Protein AF-0000000084540994 (afdb_homodimer)

Foldseek 3Di:
DWAWWDDPLDTDIDDPDDQDDADVQKFKWFWFKFWDDVLNVCVSVVVDDDTAGAGQQTWTATCGDDPVRHRFIKHFAFWAAPCDDPCNVVVNRVVHPPIAGARHGPAHHRLARIGMGRPVGIDTFDPLFDRVRSSCLWLLQLLCQVVVVDVDALAFEEEEEELAQSSQSNQLVVVVNNHNYEYEYDDPVSVVVVVVVVGHYYYLVPQDFQAGQEYEQDPQDQVSVVSRVRSHHQQHEYEYEDHHDDDYDDPVVVCVVSVYHYHYTYTGDRVVSSVCSSVVSHDCVVQEDEEEESVCVVVQSVQCPDPPRGMYMYGYPPD/DWAWWDDPLDTDIDDPDDQDDADVQKFKWFFFKFWDDVLNVCCSVVVDPDTAGAGQQTWTATCGDDPVRHRFIKHFAFWAAPCPDPCNVVVNRNVHPPIAGARHGPAHHRLARMGMGRPVGIDTFDPLFDRVRSSCLWLLQLLCQVVVVDVDALAFEEEEEELAQSSQSNQLVVVVNNHNYEYEYDDPVSVVVVVVVVGHYYYLVVQDFQAGQEYEQDPQDQVSVVSRVRSHHQQHEYEYEDHHDDDYDDPVVVCVVSVYHYHYTYTGDRVVSSVCSSVVSHDCVVQEDEEEESVCVVVQSVQCPDPPRGMYMYGDPPD

Nearest PDB structures (foldseek):
  8wwd-assembly2_C-2  TM=8.947E-01  e=2.086E-27  Dinoroseobacter shibae DFL 12 = DSM 16493
  1e3j-assembly1_A  TM=9.096E-01  e=3.159E-26  Bemisia argentifolii
  1pl6-assembly1_A  TM=8.951E-01  e=2.164E-24  Homo sapiens
  6ie0-assembly2_D  TM=8.642E-01  e=8.748E-25  Bacillus subtilis subsp. subtilis str. 168
  3qe3-assembly1_A  TM=9.045E-01  e=3.277E-23  Ovis aries

Sequence (638 aa):
MKAVWLEHQQLELRTDIPTPTPSPGEALVRVLRAGICNTDLELLRGYYPYQGIPGHEFVGVVEQGPPNLLGRRVVGEINAACGKCRFCLTQQPTHCENRTVLGIVNRNGAFADYLTLPVQNLHLVPHSVSTDAATFTEPIAAALEIQQQLSIHPEWRVLVVGDGKLGQLIAQTLALTGCDLLAVGRHRDKLQLLENRGIKTGFADAVVDRSFDLAVECTGNPEGFTIARRSLRSRGILVLKSTYTGNLTIDVSSLVVDEITLLGSRCGPFVPALQLLAEFRVDVEPLIQAKYSLDDAIAAFNHAQKRGTLKVLVDVAGSMKAVWLEHQQLELRTDIPTPTPSPGEALVRVLRAGICNTDLELLRGYYPYQGIPGHEFVGVVEQGPPNLLGRRVVGEINAACGKCRFCLTQQPTHCENRTVLGIVNRNGAFADYLTLPVQNLHLVPHSVSTDAATFTEPIAAALEIQQQLSIHPEWRVLVVGDGKLGQLIAQTLALTGCDLLAVGRHRDKLQLLENRGIKTGFADAVVDRSFDLAVECTGNPEGFTIARRSLRSRGILVLKSTYTGNLTIDVSSLVVDEITLLGSRCGPFVPALQLLAEFRVDVEPLIQAKYSLDDAIAAFNHAQKRGTLKVLVDVAGS

Structure (mmCIF, N/CA/C/O backbone):
data_AF-0000000084540994-model_v1
#
loop_
_entity.id
_entity.type
_entity.pdbx_description
1 polymer 'Alcohol dehydrogenase, GroES-like'
#
loop_
_atom_site.group_PDB
_atom_site.id
_atom_site.type_symbol
_atom_site.label_atom_id
_atom_site.label_alt_id
_atom_site.label_comp_id
_atom_site.label_asym_id
_atom_site.label_entity_id
_atom_site.label_seq_id
_atom_site.pdbx_PDB_ins_code
_atom_site.Cartn_x
_atom_site.Cartn_y
_atom_site.Cartn_z
_atom_site.occupancy
_atom_site.B_iso_or_equiv
_atom_site.auth_seq_id
_atom_site.auth_comp_id
_atom_site.auth_asym_id
_atom_site.auth_atom_id
_atom_site.pdbx_PDB_model_num
ATOM 1 N N . MET A 1 1 ? -13.898 40.094 15.969 1 96 1 MET A N 1
ATOM 2 C CA . MET A 1 1 ? -12.469 39.875 15.789 1 96 1 MET A CA 1
ATOM 3 C C . MET A 1 1 ? -12.094 39.938 14.312 1 96 1 MET A C 1
ATOM 5 O O . MET A 1 1 ? -12.969 39.906 13.445 1 96 1 MET A O 1
ATOM 9 N N . LYS A 1 2 ? -10.773 40.125 14.062 1 97.31 2 LYS A N 1
ATOM 10 C CA . LYS A 1 2 ? -10.234 40.094 12.711 1 97.31 2 LYS A CA 1
ATOM 11 C C . LYS A 1 2 ? -9.961 38.656 12.289 1 97.31 2 LYS A C 1
ATOM 13 O O . LYS A 1 2 ? -9.469 37.844 13.086 1 97.31 2 LYS A O 1
ATOM 18 N N . ALA A 1 3 ? -10.32 38.344 11.07 1 98.31 3 ALA A N 1
ATOM 19 C CA . ALA A 1 3 ? -10.055 37 10.547 1 98.31 3 ALA A CA 1
ATOM 20 C C . ALA A 1 3 ? -10.078 37 9.023 1 98.31 3 ALA A C 1
ATOM 22 O O . ALA A 1 3 ? -10.68 37.875 8.398 1 98.31 3 ALA A O 1
ATOM 23 N N . VAL A 1 4 ? -9.359 36.094 8.477 1 98.44 4 VAL A N 1
ATOM 24 C CA . VAL A 1 4 ? -9.484 35.781 7.051 1 98.44 4 VAL A CA 1
ATOM 25 C C . VAL A 1 4 ? -10.648 34.812 6.824 1 98.44 4 VAL A C 1
ATOM 27 O O . VAL A 1 4 ? -10.703 33.75 7.441 1 98.44 4 VAL A O 1
ATOM 30 N N . TRP A 1 5 ? -11.594 35.188 6 1 98.25 5 TRP A N 1
ATOM 31 C CA . TRP A 1 5 ? -12.766 34.375 5.695 1 98.25 5 TRP A CA 1
ATOM 32 C C . TRP A 1 5 ? -12.695 33.844 4.273 1 98.25 5 TRP A C 1
ATOM 34 O O . TRP A 1 5 ? -12.398 34.562 3.332 1 98.25 5 TRP A O 1
ATOM 44 N N . LEU A 1 6 ? -12.852 32.531 4.152 1 98.12 6 LEU A N 1
ATOM 45 C CA . LEU A 1 6 ? -12.898 31.875 2.855 1 98.12 6 LEU A CA 1
ATOM 46 C C . LEU A 1 6 ? -14.328 31.469 2.506 1 98.12 6 LEU A C 1
ATOM 48 O O . LEU A 1 6 ? -14.992 30.766 3.277 1 98.12 6 LEU A O 1
ATOM 52 N N . GLU A 1 7 ? -14.812 31.891 1.431 1 95.81 7 GLU A N 1
ATOM 53 C CA . GLU A 1 7 ? -16.125 31.562 0.898 1 95.81 7 GLU A CA 1
ATOM 54 C C . GLU A 1 7 ? -16.156 31.641 -0.625 1 95.81 7 GLU A C 1
ATOM 56 O O . GLU A 1 7 ? -15.641 32.625 -1.201 1 95.81 7 GLU A O 1
ATOM 61 N N . HIS A 1 8 ? -16.672 30.594 -1.319 1 94.12 8 HIS A N 1
ATOM 62 C CA . HIS A 1 8 ? -16.734 30.562 -2.775 1 94.12 8 HIS A CA 1
ATOM 63 C C . HIS A 1 8 ? -15.375 30.828 -3.4 1 94.12 8 HIS A C 1
ATOM 65 O O . HIS A 1 8 ? -15.25 31.656 -4.301 1 94.12 8 HIS A O 1
ATOM 71 N N . GLN A 1 9 ? -14.336 30.266 -2.793 1 93.81 9 GLN A N 1
ATOM 72 C CA . GLN A 1 9 ? -12.961 30.297 -3.289 1 93.81 9 GLN A CA 1
ATOM 73 C C . GLN A 1 9 ? -12.414 31.719 -3.271 1 93.81 9 GLN A C 1
ATOM 75 O O . GLN A 1 9 ? -11.547 32.062 -4.082 1 93.81 9 GLN A O 1
ATOM 80 N N . GLN A 1 10 ? -12.969 32.469 -2.418 1 95.75 10 GLN A N 1
ATOM 81 C CA . GLN A 1 10 ? -12.484 33.812 -2.24 1 95.75 10 GLN A CA 1
ATOM 82 C C . GLN A 1 10 ? -12.125 34.094 -0.783 1 95.75 10 GLN A C 1
ATOM 84 O O . GLN A 1 10 ? -12.836 33.656 0.128 1 95.75 10 GLN A O 1
ATOM 89 N N . LEU A 1 11 ? -11.008 34.75 -0.634 1 97.56 11 LEU A N 1
ATOM 90 C CA . LEU A 1 11 ? -10.57 35.156 0.698 1 97.56 11 LEU A CA 1
ATOM 91 C C . LEU A 1 11 ? -10.906 36.625 0.961 1 97.56 11 LEU A C 1
ATOM 93 O O . LEU A 1 11 ? -10.766 37.469 0.07 1 97.56 11 LEU A O 1
ATOM 97 N N . GLU A 1 12 ? -11.352 36.844 2.096 1 97.69 12 GLU A N 1
ATOM 98 C CA . GLU A 1 12 ? -11.641 38.219 2.525 1 97.69 12 GLU A CA 1
ATOM 99 C C . GLU A 1 12 ? -11.203 38.438 3.969 1 97.69 12 GLU A C 1
ATOM 101 O O . GLU A 1 12 ? -11.453 37.594 4.84 1 97.69 12 GLU A O 1
ATOM 106 N N . LEU A 1 13 ? -10.484 39.5 4.141 1 97.81 13 LEU A N 1
ATOM 107 C CA . LEU A 1 13 ? -10.234 39.906 5.516 1 97.81 13 LEU A CA 1
ATOM 108 C C . LEU A 1 13 ? -11.461 40.594 6.117 1 97.81 13 LEU A C 1
ATOM 110 O O . LEU A 1 13 ? -11.969 41.562 5.578 1 97.81 13 LEU A O 1
ATOM 114 N N . ARG A 1 14 ? -11.922 40.031 7.199 1 97.69 14 ARG A N 1
ATOM 115 C CA . ARG A 1 14 ? -13.07 40.594 7.902 1 97.69 14 ARG A CA 1
ATOM 116 C C . ARG A 1 14 ? -12.688 41.094 9.297 1 97.69 14 ARG A C 1
ATOM 118 O O . ARG A 1 14 ? -11.797 40.531 9.93 1 97.69 14 ARG A O 1
ATOM 125 N N . THR A 1 15 ? -13.375 42.125 9.742 1 96.25 15 THR A N 1
ATOM 126 C CA . THR A 1 15 ? -13.047 42.656 11.047 1 96.25 15 THR A CA 1
ATOM 127 C C . THR A 1 15 ? -14.242 42.594 11.992 1 96.25 15 THR A C 1
ATOM 129 O O . THR A 1 15 ? -14.18 43.062 13.125 1 96.25 15 THR A O 1
ATOM 132 N N . ASP A 1 16 ? -15.25 41.969 11.562 1 96.5 16 ASP A N 1
ATOM 133 C CA . ASP A 1 16 ? -16.5 41.969 12.32 1 96.5 16 ASP A CA 1
ATOM 134 C C . ASP A 1 16 ? -16.922 40.531 12.648 1 96.5 16 ASP A C 1
ATOM 136 O O . ASP A 1 16 ? -18.094 40.25 12.844 1 96.5 16 ASP A O 1
ATOM 140 N N . ILE A 1 17 ? -15.984 39.656 12.664 1 96.69 17 ILE A N 1
ATOM 141 C CA . ILE A 1 17 ? -16.281 38.281 13.031 1 96.69 17 ILE A CA 1
ATOM 142 C C . ILE A 1 17 ? -16.422 38.188 14.547 1 96.69 17 ILE A C 1
ATOM 144 O O . ILE A 1 17 ? -15.594 38.688 15.297 1 96.69 17 ILE A O 1
ATOM 148 N N . PRO A 1 18 ? -17.484 37.562 15.016 1 96.75 18 PRO A N 1
ATOM 149 C CA . PRO A 1 18 ? -17.594 37.375 16.469 1 96.75 18 PRO A CA 1
ATOM 150 C C . PRO A 1 18 ? -16.438 36.562 17.047 1 96.75 18 PRO A C 1
ATOM 152 O O . PRO A 1 18 ? -15.992 35.594 16.438 1 96.75 18 PRO A O 1
ATOM 155 N N . THR A 1 19 ? -15.898 37.031 18.172 1 97.06 19 THR A N 1
ATOM 156 C CA . THR A 1 19 ? -14.938 36.219 18.891 1 97.06 19 THR A CA 1
ATOM 157 C C . THR A 1 19 ? -15.578 34.875 19.297 1 97.06 19 THR A C 1
ATOM 159 O O . THR A 1 19 ? -16.688 34.844 19.844 1 97.06 19 THR A O 1
ATOM 162 N N . PRO A 1 20 ? -14.945 33.812 19.047 1 97.69 20 PRO A N 1
ATOM 163 C CA . PRO A 1 20 ? -15.57 32.531 19.375 1 97.69 20 PRO A CA 1
ATOM 164 C C . PRO A 1 20 ? -15.641 32.281 20.891 1 97.69 20 PRO A C 1
ATOM 166 O O . PRO A 1 20 ? -14.727 32.656 21.625 1 97.69 20 PRO A O 1
ATOM 169 N N . THR A 1 21 ? -16.719 31.703 21.328 1 97.25 21 THR A N 1
ATOM 170 C CA . THR A 1 21 ? -16.891 31.234 22.688 1 97.25 21 THR A CA 1
ATOM 171 C C . THR A 1 21 ? -16.562 29.75 22.812 1 97.25 21 THR A C 1
ATOM 173 O O . THR A 1 21 ? -17.156 28.922 22.109 1 97.25 21 THR A O 1
ATOM 176 N N . PRO A 1 22 ? -15.664 29.438 23.656 1 97.44 22 PRO A N 1
ATOM 177 C CA . PRO A 1 22 ? -15.328 28.016 23.781 1 97.44 22 PRO A CA 1
ATOM 178 C C . PRO A 1 22 ? -16.484 27.172 24.328 1 97.44 22 PRO A C 1
ATOM 180 O O . PRO A 1 22 ? -17.141 27.578 25.281 1 97.44 22 PRO A O 1
ATOM 183 N N . SER A 1 23 ? -16.75 26.078 23.703 1 95.81 23 SER A N 1
ATOM 184 C CA . SER A 1 23 ? -17.672 25.078 24.25 1 95.81 23 SER A CA 1
ATOM 185 C C . SER A 1 23 ? -17.078 24.422 25.5 1 95.81 23 SER A C 1
ATOM 187 O O . SER A 1 23 ? -15.898 24.594 25.797 1 95.81 23 SER A O 1
ATOM 189 N N . PRO A 1 24 ? -18 23.75 26.266 1 95.62 24 PRO A N 1
ATOM 190 C CA . PRO A 1 24 ? -17.453 23 27.406 1 95.62 24 PRO A CA 1
ATOM 191 C C . PRO A 1 24 ? -16.297 22.094 27 1 95.62 24 PRO A C 1
ATOM 193 O O . PRO A 1 24 ? -16.406 21.344 26.016 1 95.62 24 PRO A O 1
ATOM 196 N N . GLY A 1 25 ? -15.133 22.219 27.703 1 97.06 25 GLY A N 1
ATOM 197 C CA . GLY A 1 25 ? -13.977 21.391 27.422 1 97.06 25 GLY A CA 1
ATOM 198 C C . GLY A 1 25 ? -13.016 22.016 26.422 1 97.06 25 GLY A C 1
ATOM 199 O O . GLY A 1 25 ? -11.938 21.469 26.172 1 97.06 25 GLY A O 1
ATOM 200 N N . GLU A 1 26 ? -13.352 23.125 25.953 1 98.38 26 GLU A N 1
ATOM 201 C CA . GLU A 1 26 ? -12.492 23.812 24.984 1 98.38 26 GLU A CA 1
ATOM 202 C C . GLU A 1 26 ? -11.812 25.031 25.625 1 98.38 26 GLU A C 1
ATOM 204 O O . GLU A 1 26 ? -12.25 25.516 26.656 1 98.38 26 GLU A O 1
ATOM 209 N N . ALA A 1 27 ? -10.758 25.453 25.031 1 98.81 27 ALA A N 1
ATOM 210 C CA . ALA A 1 27 ? -10.047 26.672 25.406 1 98.81 27 ALA A CA 1
ATOM 211 C C . ALA A 1 27 ? -10.164 27.734 24.312 1 98.81 27 ALA A C 1
ATOM 213 O O . ALA A 1 27 ? -10.336 27.406 23.141 1 98.81 27 ALA A O 1
ATOM 214 N N . LEU A 1 28 ? -10.133 28.938 24.719 1 98.81 28 LEU A N 1
ATOM 215 C CA . LEU A 1 28 ? -9.945 30.062 23.812 1 98.81 28 LEU A CA 1
ATOM 216 C C . LEU A 1 28 ? -8.469 30.406 23.672 1 98.81 28 LEU A C 1
ATOM 218 O O . LEU A 1 28 ? -7.777 30.609 24.672 1 98.81 28 LEU A O 1
ATOM 222 N N . VAL A 1 29 ? -8.016 30.438 22.5 1 98.81 29 VAL A N 1
ATOM 223 C CA . VAL A 1 29 ? -6.602 30.672 22.234 1 98.81 29 VAL A CA 1
ATOM 224 C C . VAL A 1 29 ? -6.438 31.969 21.438 1 98.81 29 VAL A C 1
ATOM 226 O O . VAL A 1 29 ? -7.078 32.156 20.406 1 98.81 29 VAL A O 1
ATOM 229 N N . ARG A 1 30 ? -5.68 32.875 21.922 1 98.75 30 ARG A N 1
ATOM 230 C CA . ARG A 1 30 ? -5.25 34.031 21.141 1 98.75 30 ARG A CA 1
ATOM 231 C C . ARG A 1 30 ? -4.09 33.688 20.219 1 98.75 30 ARG A C 1
ATOM 233 O O . ARG A 1 30 ? -3 33.344 20.688 1 98.75 30 ARG A O 1
ATOM 240 N N . VAL A 1 31 ? -4.305 33.812 18.953 1 98.81 31 VAL A N 1
ATOM 241 C CA . VAL A 1 31 ? -3.309 33.344 17.984 1 98.81 31 VAL A CA 1
ATOM 242 C C . VAL A 1 31 ? -2.174 34.375 17.906 1 98.81 31 VAL A C 1
ATOM 244 O O . VAL A 1 31 ? -2.418 35.594 17.828 1 98.81 31 VAL A O 1
ATOM 247 N N . LEU A 1 32 ? -0.955 33.875 17.969 1 98.69 32 LEU A N 1
ATOM 248 C CA . LEU A 1 32 ? 0.219 34.75 17.797 1 98.69 32 LEU A CA 1
ATOM 249 C C . LEU A 1 32 ? 0.733 34.688 16.359 1 98.69 32 LEU A C 1
ATOM 251 O O . LEU A 1 32 ? 1.034 35.719 15.766 1 98.69 32 LEU A O 1
ATOM 255 N N . ARG A 1 33 ? 0.844 33.469 15.852 1 98.75 33 ARG A N 1
ATOM 256 C CA . ARG A 1 33 ? 1.422 33.188 14.547 1 98.75 33 ARG A CA 1
ATOM 257 C C . ARG A 1 33 ? 0.714 32 13.883 1 98.75 33 ARG A C 1
ATOM 259 O O . ARG A 1 33 ? 0.311 31.062 14.555 1 98.75 33 ARG A O 1
ATOM 266 N N . ALA A 1 34 ? 0.526 32.094 12.625 1 98.75 34 ALA A N 1
ATOM 267 C CA . ALA A 1 34 ? -0.004 31 11.844 1 98.75 34 ALA A CA 1
ATOM 268 C C . ALA A 1 34 ? 0.798 30.797 10.555 1 98.75 34 ALA A C 1
ATOM 270 O O . ALA A 1 34 ? 1.383 31.75 10.031 1 98.75 34 ALA A O 1
ATOM 271 N N . GLY A 1 35 ? 0.926 29.594 10.148 1 98.62 35 GLY A N 1
ATOM 272 C CA . GLY A 1 35 ? 1.606 29.281 8.898 1 98.62 35 GLY A CA 1
ATOM 273 C C . GLY A 1 35 ? 0.662 28.828 7.805 1 98.62 35 GLY A C 1
ATOM 274 O O . GLY A 1 35 ? -0.294 28.094 8.062 1 98.62 35 GLY A O 1
ATOM 275 N N . ILE A 1 36 ? 0.93 29.281 6.562 1 98.5 36 ILE A N 1
ATOM 276 C CA . ILE A 1 36 ? 0.125 28.859 5.418 1 98.5 36 ILE A CA 1
ATOM 277 C C . ILE A 1 36 ? 0.613 27.516 4.914 1 98.5 36 ILE A C 1
ATOM 279 O O . ILE A 1 36 ? 1.806 27.328 4.66 1 98.5 36 ILE A O 1
ATOM 283 N N . CYS A 1 37 ? -0.245 26.578 4.895 1 96.12 37 CYS A N 1
ATOM 284 C CA . CYS A 1 37 ? 0.017 25.219 4.426 1 96.12 37 CYS A CA 1
ATOM 285 C C . CYS A 1 37 ? -0.537 25.016 3.02 1 96.12 37 CYS A C 1
ATOM 287 O O . CYS A 1 37 ? -1.426 25.75 2.584 1 96.12 37 CYS A O 1
ATOM 289 N N . ASN A 1 38 ? -0.019 24.047 2.293 1 93.62 38 ASN A N 1
ATOM 290 C CA . ASN A 1 38 ? -0.565 23.734 0.976 1 93.62 38 ASN A CA 1
ATOM 291 C C . ASN A 1 38 ? -2.049 23.391 1.053 1 93.62 38 ASN A C 1
ATOM 293 O O . ASN A 1 38 ? -2.807 23.688 0.124 1 93.62 38 ASN A O 1
ATOM 297 N N . THR A 1 39 ? -2.467 22.75 2.117 1 93.56 39 THR A N 1
ATOM 298 C CA . THR A 1 39 ? -3.881 22.438 2.314 1 93.56 39 THR A CA 1
ATOM 299 C C . THR A 1 39 ? -4.719 23.719 2.27 1 93.56 39 THR A C 1
ATOM 301 O O . THR A 1 39 ? -5.809 23.734 1.694 1 93.56 39 THR A O 1
ATOM 304 N N . ASP A 1 40 ? -4.277 24.797 2.836 1 96.19 40 ASP A N 1
ATOM 305 C CA . ASP A 1 40 ? -4.98 26.062 2.777 1 96.19 40 ASP A CA 1
ATOM 306 C C . ASP A 1 40 ? -5.16 26.531 1.332 1 96.19 40 ASP A C 1
ATOM 308 O O . ASP A 1 40 ? -6.23 27.016 0.959 1 96.19 40 ASP A O 1
ATOM 312 N N . LEU A 1 41 ? -4.094 26.391 0.549 1 94.81 41 LEU A N 1
ATOM 313 C CA . LEU A 1 41 ? -4.109 26.812 -0.845 1 94.81 41 LEU A CA 1
ATOM 314 C C . LEU A 1 41 ? -5.059 25.953 -1.668 1 94.81 41 LEU A C 1
ATOM 316 O O . LEU A 1 41 ? -5.73 26.453 -2.576 1 94.81 41 LEU A O 1
ATOM 320 N N . GLU A 1 42 ? -5.062 24.641 -1.312 1 91.12 42 GLU A N 1
ATOM 321 C CA . GLU A 1 42 ? -5.98 23.734 -2 1 91.12 42 GLU A CA 1
ATOM 322 C C . GLU A 1 42 ? -7.434 24.094 -1.691 1 91.12 42 GLU A C 1
ATOM 324 O O . GLU A 1 42 ? -8.305 23.953 -2.553 1 91.12 42 GLU A O 1
ATOM 329 N N . LEU A 1 43 ? -7.754 24.469 -0.472 1 93.56 43 LEU A N 1
ATOM 330 C CA . LEU A 1 43 ? -9.086 24.938 -0.114 1 93.56 43 LEU A CA 1
ATOM 331 C C . LEU A 1 43 ? -9.477 26.156 -0.939 1 93.56 43 LEU A C 1
ATOM 333 O O . LEU A 1 43 ? -10.609 26.25 -1.424 1 93.56 43 LEU A O 1
ATOM 337 N N . LEU A 1 44 ? -8.547 27 -1.1 1 93.75 44 LEU A N 1
ATOM 338 C CA . LEU A 1 44 ? -8.766 28.219 -1.868 1 93.75 44 LEU A CA 1
ATOM 339 C C . LEU A 1 44 ? -9.07 27.906 -3.326 1 93.75 44 LEU A C 1
ATOM 341 O O . LEU A 1 44 ? -9.898 28.562 -3.953 1 93.75 44 LEU A O 1
ATOM 345 N N . ARG A 1 45 ? -8.469 26.828 -3.795 1 89.69 45 ARG A N 1
ATOM 346 C CA . ARG A 1 45 ? -8.656 26.438 -5.188 1 89.69 45 ARG A CA 1
ATOM 347 C C . ARG A 1 45 ? -9.938 25.625 -5.355 1 89.69 45 ARG A C 1
ATOM 349 O O . ARG A 1 45 ? -10.352 25.328 -6.48 1 89.69 45 ARG A O 1
ATOM 356 N N . GLY A 1 46 ? -10.586 25.25 -4.285 1 85.44 46 GLY A N 1
ATOM 357 C CA . GLY A 1 46 ? -11.883 24.594 -4.336 1 85.44 46 GLY A CA 1
ATOM 358 C C . GLY A 1 46 ? -11.789 23.078 -4.422 1 85.44 46 GLY A C 1
ATOM 359 O O . GLY A 1 46 ? -12.734 22.406 -4.84 1 85.44 46 GLY A O 1
ATOM 360 N N . TYR A 1 47 ? -10.641 22.562 -4.129 1 77.62 47 TYR A N 1
ATOM 361 C CA . TYR A 1 47 ? -10.484 21.109 -4.168 1 77.62 47 TYR A CA 1
ATOM 362 C C . TYR A 1 47 ? -11.352 20.438 -3.1 1 77.62 47 TYR A C 1
ATOM 364 O O . TYR A 1 47 ? -11.797 19.312 -3.273 1 77.62 47 TYR A O 1
ATOM 372 N N . TYR A 1 48 ? -11.617 21.125 -2.008 1 78.94 48 TYR A N 1
ATOM 373 C CA . TYR A 1 48 ? -12.516 20.703 -0.936 1 78.94 48 TYR A CA 1
ATOM 374 C C . TYR A 1 48 ? -13.508 21.812 -0.587 1 78.94 48 TYR A C 1
ATOM 376 O O . TYR A 1 48 ? -13.141 22.984 -0.532 1 78.94 48 TYR A O 1
ATOM 384 N N . PRO A 1 49 ? -14.633 21.391 -0.457 1 85.81 49 PRO A N 1
ATOM 385 C CA . PRO A 1 49 ? -15.586 22.422 -0.05 1 85.81 49 PRO A CA 1
ATOM 386 C C . PRO A 1 49 ? -15.359 22.906 1.382 1 85.81 49 PRO A C 1
ATOM 388 O O . PRO A 1 49 ? -15.32 22.094 2.311 1 85.81 49 PRO A O 1
ATOM 391 N N . TYR A 1 50 ? -15.164 24.188 1.529 1 94.56 50 TYR A N 1
ATOM 392 C CA . TYR A 1 50 ? -14.961 24.766 2.852 1 94.56 50 TYR A CA 1
ATOM 393 C C . TYR A 1 50 ? -15.414 26.219 2.883 1 94.56 50 TYR A C 1
ATOM 395 O O . TYR A 1 50 ? -15.211 26.953 1.917 1 94.56 50 TYR A O 1
ATOM 403 N N . GLN A 1 51 ? -16.094 26.547 3.844 1 96.94 51 GLN A N 1
ATOM 404 C CA . GLN A 1 51 ? -16.484 27.922 4.16 1 96.94 51 GLN A CA 1
ATOM 405 C C . GLN A 1 51 ? -16.156 28.266 5.613 1 96.94 51 GLN A C 1
ATOM 407 O O . GLN A 1 51 ? -16.609 27.578 6.531 1 96.94 51 GLN A O 1
ATOM 412 N N . GLY A 1 52 ? -15.391 29.281 5.84 1 97.88 52 GLY A N 1
ATOM 413 C CA . GLY A 1 52 ? -14.977 29.656 7.18 1 97.88 52 GLY A CA 1
ATOM 414 C C . GLY A 1 52 ? -13.555 30.188 7.234 1 97.88 52 GLY A C 1
ATOM 415 O O . GLY A 1 52 ? -13.031 30.672 6.234 1 97.88 52 GLY A O 1
ATOM 416 N N . ILE A 1 53 ? -13.016 30.25 8.422 1 98.56 53 ILE A N 1
ATOM 417 C CA . ILE A 1 53 ? -11.648 30.703 8.633 1 98.56 53 ILE A CA 1
ATOM 418 C C . ILE A 1 53 ? -10.68 29.547 8.398 1 98.56 53 ILE A C 1
ATOM 420 O O . ILE A 1 53 ? -10.695 28.562 9.133 1 98.56 53 ILE A O 1
ATOM 424 N N . PRO A 1 54 ? -9.781 29.609 7.367 1 98.25 54 PRO A N 1
ATOM 425 C CA . PRO A 1 54 ? -8.789 28.547 7.16 1 98.25 54 PRO A CA 1
ATOM 426 C C . PRO A 1 54 ? -7.609 28.656 8.125 1 98.25 54 PRO A C 1
ATOM 428 O O . PRO A 1 54 ? -7.555 29.578 8.945 1 98.25 54 PRO A O 1
ATOM 431 N N . GLY A 1 55 ? -6.719 27.656 8.023 1 98.5 55 GLY A N 1
ATOM 432 C CA . GLY A 1 55 ? -5.488 27.656 8.797 1 98.5 55 GLY A CA 1
ATOM 433 C C . GLY A 1 55 ? -5.484 26.625 9.906 1 98.5 55 GLY A C 1
ATOM 434 O O . GLY A 1 55 ? -6.422 26.562 10.703 1 98.5 55 GLY A O 1
ATOM 435 N N . HIS A 1 56 ? -4.367 25.875 9.984 1 98.69 56 HIS A N 1
ATOM 436 C CA . HIS A 1 56 ? -4.324 24.844 11.008 1 98.69 56 HIS A CA 1
ATOM 437 C C . HIS A 1 56 ? -2.922 24.688 11.586 1 98.69 56 HIS A C 1
ATOM 439 O O . HIS A 1 56 ? -2.703 23.891 12.5 1 98.69 56 HIS A O 1
ATOM 445 N N . GLU A 1 57 ? -1.973 25.422 11.078 1 98.81 57 GLU A N 1
ATOM 446 C CA . GLU A 1 57 ? -0.637 25.531 11.656 1 98.81 57 GLU A CA 1
ATOM 447 C C . GLU A 1 57 ? -0.483 26.812 12.453 1 98.81 57 GLU A C 1
ATOM 449 O O . GLU A 1 57 ? -0.37 27.906 11.875 1 98.81 57 GLU A O 1
ATOM 454 N N . PHE A 1 58 ? -0.422 26.656 13.844 1 98.75 58 PHE A N 1
ATOM 455 C CA . PHE A 1 58 ? -0.444 27.906 14.594 1 98.75 58 PHE A CA 1
ATOM 456 C C . PHE A 1 58 ? 0.283 27.766 15.922 1 98.75 58 PHE A C 1
ATOM 458 O O . PHE A 1 58 ? 0.575 26.641 16.359 1 98.75 58 PHE A O 1
ATOM 465 N N . VAL A 1 59 ? 0.64 28.891 16.484 1 98.81 59 VAL A N 1
ATOM 466 C CA . VAL A 1 59 ? 1.025 29.078 17.891 1 98.81 59 VAL A CA 1
ATOM 467 C C . VAL A 1 59 ? 0.177 30.188 18.516 1 98.81 59 VAL A C 1
ATOM 469 O O . VAL A 1 59 ? -0.077 31.219 17.891 1 98.81 59 VAL A O 1
ATOM 472 N N . GLY A 1 60 ? -0.304 29.938 19.688 1 98.75 60 GLY A N 1
ATOM 473 C CA . GLY A 1 60 ? -1.081 30.953 20.391 1 98.75 60 GLY A CA 1
ATOM 474 C C . GLY A 1 60 ? -0.903 30.891 21.891 1 98.75 60 GLY A C 1
ATOM 475 O O . GLY A 1 60 ? -0.081 30.109 22.406 1 98.75 60 GLY A O 1
ATOM 476 N N . VAL A 1 61 ? -1.616 31.75 22.516 1 98.75 61 VAL A N 1
ATOM 477 C CA . VAL A 1 61 ? -1.645 31.812 23.969 1 98.75 61 VAL A CA 1
ATOM 478 C C . VAL A 1 61 ? -3.059 31.516 24.469 1 98.75 61 VAL A C 1
ATOM 480 O O . VAL A 1 61 ? -4.031 32.062 23.953 1 98.75 61 VAL A O 1
ATOM 483 N N . VAL A 1 62 ? -3.125 30.656 25.516 1 98.81 62 VAL A N 1
ATOM 484 C CA . VAL A 1 62 ? -4.445 30.344 26.062 1 98.81 62 VAL A CA 1
ATOM 485 C C . VAL A 1 62 ? -4.988 31.547 26.828 1 98.81 62 VAL A C 1
ATOM 487 O O . VAL A 1 62 ? -4.379 31.984 27.797 1 98.81 62 VAL A O 1
ATOM 490 N N . GLU A 1 63 ? -6.059 32.031 26.328 1 98.19 63 GLU A N 1
ATOM 491 C CA . GLU A 1 63 ? -6.715 33.156 26.953 1 98.19 63 GLU A CA 1
ATOM 492 C C . GLU A 1 63 ? -7.781 32.719 27.953 1 98.19 63 GLU A C 1
ATOM 494 O O . GLU A 1 63 ? -7.969 33.344 28.984 1 98.19 63 GLU A O 1
ATOM 499 N N . GLN A 1 64 ? -8.547 31.719 27.656 1 98.31 64 GLN A N 1
ATOM 500 C CA . GLN A 1 64 ? -9.516 31.047 28.516 1 98.31 64 GLN A CA 1
ATOM 501 C C . GLN A 1 64 ? -9.328 29.531 28.484 1 98.31 64 GLN A C 1
ATOM 503 O O . GLN A 1 64 ? -9.25 28.938 27.406 1 98.31 64 GLN A O 1
ATOM 508 N N . GLY A 1 65 ? -9.281 28.922 29.625 1 97.5 65 GLY A N 1
ATOM 509 C CA . GLY A 1 65 ? -9.055 27.5 29.75 1 97.5 65 GLY A CA 1
ATOM 510 C C . GLY A 1 65 ? -8.648 27.078 31.156 1 97.5 65 GLY A C 1
ATOM 511 O O . GLY A 1 65 ? -8.828 27.828 32.125 1 97.5 65 GLY A O 1
ATOM 512 N N . PRO A 1 66 ? -8.203 25.844 31.297 1 97.62 66 PRO A N 1
ATOM 513 C CA . PRO A 1 66 ? -7.766 25.422 32.625 1 97.62 66 PRO A CA 1
ATOM 514 C C . PRO A 1 66 ? -6.566 26.203 33.156 1 97.62 66 PRO A C 1
ATOM 516 O O . PRO A 1 66 ? -5.738 26.672 32.344 1 97.62 66 PRO A O 1
ATOM 519 N N . PRO A 1 67 ? -6.422 26.297 34.438 1 97.5 67 PRO A N 1
ATOM 520 C CA . PRO A 1 67 ? -5.391 27.125 35.062 1 97.5 67 PRO A CA 1
ATOM 521 C C . PRO A 1 67 ? -3.98 26.766 34.594 1 97.5 67 PRO A C 1
ATOM 523 O O . PRO A 1 67 ? -3.135 27.641 34.438 1 97.5 67 PRO A O 1
ATOM 526 N N . ASN A 1 68 ? -3.73 25.547 34.406 1 96.81 68 ASN A N 1
ATOM 527 C CA . ASN A 1 68 ? -2.385 25.094 34.062 1 96.81 68 ASN A CA 1
ATOM 528 C C . ASN A 1 68 ? -1.992 25.531 32.656 1 96.81 68 ASN A C 1
ATOM 530 O O . ASN A 1 68 ? -0.812 25.5 32.281 1 96.81 68 ASN A O 1
ATOM 534 N N . LEU A 1 69 ? -2.928 25.953 31.812 1 98.06 69 LEU A N 1
ATOM 535 C CA . LEU A 1 69 ? -2.643 26.344 30.438 1 98.06 69 LEU A CA 1
ATOM 536 C C . LEU A 1 69 ? -2.783 27.859 30.266 1 98.06 69 LEU A C 1
ATOM 538 O O . LEU A 1 69 ? -2.318 28.406 29.266 1 98.06 69 LEU A O 1
ATOM 542 N N . LEU A 1 70 ? -3.412 28.547 31.188 1 98.19 70 LEU A N 1
ATOM 543 C CA . LEU A 1 70 ? -3.717 29.969 31.062 1 98.19 70 LEU A CA 1
ATOM 544 C C . LEU A 1 70 ? -2.441 30.781 30.891 1 98.19 70 LEU A C 1
ATOM 546 O O . LEU A 1 70 ? -1.498 30.656 31.672 1 98.19 70 LEU A O 1
ATOM 550 N N . GLY A 1 71 ? -2.402 31.531 29.766 1 98.31 71 GLY A N 1
ATOM 551 C CA . GLY A 1 71 ? -1.286 32.438 29.516 1 98.31 71 GLY A CA 1
ATOM 552 C C . GLY A 1 71 ? -0.09 31.734 28.891 1 98.31 71 GLY A C 1
ATOM 553 O O . GLY A 1 71 ? 0.929 32.375 28.625 1 98.31 71 GLY A O 1
ATOM 554 N N . ARG A 1 72 ? -0.178 30.484 28.641 1 98.44 72 ARG A N 1
ATOM 555 C CA . ARG A 1 72 ? 0.941 29.703 28.109 1 98.44 72 ARG A CA 1
ATOM 556 C C . ARG A 1 72 ? 0.86 29.594 26.594 1 98.44 72 ARG A C 1
ATOM 558 O O . ARG A 1 72 ? -0.233 29.562 26.016 1 98.44 72 ARG A O 1
ATOM 565 N N . ARG A 1 73 ? 2.055 29.531 25.922 1 98.69 73 ARG A N 1
ATOM 566 C CA . ARG A 1 73 ? 2.096 29.281 24.484 1 98.69 73 ARG A CA 1
ATOM 567 C C . ARG A 1 73 ? 1.722 27.828 24.172 1 98.69 73 ARG A C 1
ATOM 569 O O . ARG A 1 73 ? 2.232 26.906 24.797 1 98.69 73 ARG A O 1
ATOM 576 N N . VAL A 1 74 ? 0.854 27.688 23.188 1 98.94 74 VAL A N 1
ATOM 577 C CA . VAL A 1 74 ? 0.4 26.344 22.828 1 98.94 74 VAL A CA 1
ATOM 578 C C . VAL A 1 74 ? 0.345 26.219 21.312 1 98.94 74 VAL A C 1
ATOM 580 O O . VAL A 1 74 ? 0.238 27.219 20.594 1 98.94 74 VAL A O 1
ATOM 583 N N . VAL A 1 75 ? 0.565 25.062 20.828 1 98.94 75 VAL A N 1
ATOM 584 C CA . VAL A 1 75 ? 0.137 24.594 19.5 1 98.94 75 VAL A CA 1
ATOM 585 C C . VAL A 1 75 ? -1.037 23.641 19.656 1 98.94 75 VAL A C 1
ATOM 587 O O . VAL A 1 75 ? -1.408 23.266 20.766 1 98.94 75 VAL A O 1
ATOM 590 N N . GLY A 1 76 ? -1.68 23.281 18.516 1 98.81 76 GLY A N 1
ATOM 591 C CA . GLY A 1 76 ? -2.859 22.438 18.641 1 98.81 76 GLY A CA 1
ATOM 592 C C . GLY A 1 76 ? -3.002 21.438 17.516 1 98.81 76 GLY A C 1
ATOM 593 O O . GLY A 1 76 ? -2.842 21.781 16.344 1 98.81 76 GLY A O 1
ATOM 594 N N . GLU A 1 77 ? -3.305 20.234 17.875 1 98.44 77 GLU A N 1
ATOM 595 C CA . GLU A 1 77 ? -3.631 19.203 16.891 1 98.44 77 GLU A CA 1
ATOM 596 C C . GLU A 1 77 ? -4.855 19.594 16.078 1 98.44 77 GLU A C 1
ATOM 598 O O . GLU A 1 77 ? -5.785 20.219 16.594 1 98.44 77 GLU A O 1
ATOM 603 N N . ILE A 1 78 ? -4.898 19.141 14.883 1 98 78 ILE A N 1
ATOM 604 C CA . ILE A 1 78 ? -5.867 19.688 13.938 1 98 78 ILE A CA 1
ATOM 605 C C . ILE A 1 78 ? -7.195 18.938 14.07 1 98 78 ILE A C 1
ATOM 607 O O . ILE A 1 78 ? -8.258 19.516 13.828 1 98 78 ILE A O 1
ATOM 611 N N . ASN A 1 79 ? -7.141 17.672 14.438 1 98.06 79 ASN A N 1
ATOM 612 C CA . ASN A 1 79 ? -8.344 16.859 14.531 1 98.06 79 ASN A CA 1
ATOM 613 C C . ASN A 1 79 ? -8.961 16.922 15.922 1 98.06 79 ASN A C 1
ATOM 615 O O . ASN A 1 79 ? -8.352 16.438 16.891 1 98.06 79 ASN A O 1
ATOM 619 N N . ALA A 1 80 ? -10.109 17.484 16.062 1 98.25 80 ALA A N 1
ATOM 620 C CA . ALA A 1 80 ? -10.883 17.406 17.297 1 98.25 80 ALA A CA 1
ATOM 621 C C . ALA A 1 80 ? -11.828 16.219 17.281 1 98.25 80 ALA A C 1
ATOM 623 O O . ALA A 1 80 ? -12.844 16.219 16.578 1 98.25 80 ALA A O 1
ATOM 624 N N . ALA A 1 81 ? -11.539 15.203 18.062 1 97.88 81 ALA A N 1
ATOM 625 C CA . ALA A 1 81 ? -12.203 13.898 17.984 1 97.88 81 ALA A CA 1
ATOM 626 C C . ALA A 1 81 ? -13.359 13.82 18.984 1 97.88 81 ALA A C 1
ATOM 628 O O . ALA A 1 81 ? -13.414 14.578 19.953 1 97.88 81 ALA A O 1
ATOM 629 N N . CYS A 1 82 ? -14.273 12.875 18.812 1 96.69 82 CYS A N 1
ATOM 630 C CA . CYS A 1 82 ? -15.477 12.766 19.625 1 96.69 82 CYS A CA 1
ATOM 631 C C . CYS A 1 82 ? -15.219 11.938 20.875 1 96.69 82 CYS A C 1
ATOM 633 O O . CYS A 1 82 ? -15.969 12.031 21.859 1 96.69 82 CYS A O 1
ATOM 635 N N . GLY A 1 83 ? -14.266 11.062 20.828 1 96.12 83 GLY A N 1
ATOM 636 C CA . GLY A 1 83 ? -13.891 10.25 21.984 1 96.12 83 GLY A CA 1
ATOM 637 C C . GLY A 1 83 ? -14.75 9.008 22.141 1 96.12 83 GLY A C 1
ATOM 638 O O . GLY A 1 83 ? -14.523 8.203 23.047 1 96.12 83 GLY A O 1
ATOM 639 N N . LYS A 1 84 ? -15.711 8.797 21.203 1 96.31 84 LYS A N 1
ATOM 640 C CA . LYS A 1 84 ? -16.656 7.723 21.484 1 96.31 84 LYS A CA 1
ATOM 641 C C . LYS A 1 84 ? -16.844 6.812 20.281 1 96.31 84 LYS A C 1
ATOM 643 O O . LYS A 1 84 ? -17.438 5.734 20.406 1 96.31 84 LYS A O 1
ATOM 648 N N . CYS A 1 85 ? -16.453 7.242 19.141 1 95.94 85 CYS A N 1
ATOM 649 C CA . CYS A 1 85 ? -16.625 6.387 17.969 1 95.94 85 CYS A CA 1
ATOM 650 C C . CYS A 1 85 ? -15.602 5.262 17.953 1 95.94 85 CYS A C 1
ATOM 652 O O . CYS A 1 85 ? -14.719 5.211 18.812 1 95.94 85 CYS A O 1
ATOM 654 N N . ARG A 1 86 ? -15.68 4.398 16.984 1 93.25 86 ARG A N 1
ATOM 655 C CA . ARG A 1 86 ? -14.812 3.225 16.922 1 93.25 86 ARG A CA 1
ATOM 656 C C . ARG A 1 86 ? -13.344 3.629 16.828 1 93.25 86 ARG A C 1
ATOM 658 O O . ARG A 1 86 ? -12.484 3.008 17.469 1 93.25 86 ARG A O 1
ATOM 665 N N . PHE A 1 87 ? -13.023 4.609 16.094 1 96.25 87 PHE A N 1
ATOM 666 C CA . PHE A 1 87 ? -11.641 5.039 15.914 1 96.25 87 PHE A CA 1
ATOM 667 C C . PHE A 1 87 ? -11.094 5.652 17.203 1 96.25 87 PHE A C 1
ATOM 669 O O . PHE A 1 87 ? -9.953 5.398 17.578 1 96.25 87 PHE A O 1
ATOM 676 N N . CYS A 1 88 ? -11.922 6.477 17.797 1 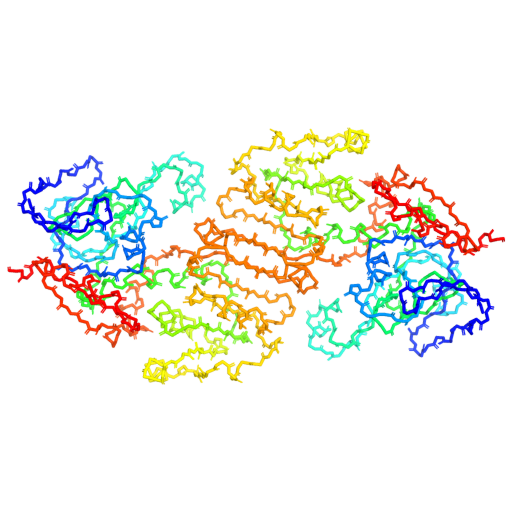97 88 CYS A N 1
ATOM 677 C CA . CYS A 1 88 ? -11.508 7.062 19.078 1 97 88 CYS A CA 1
ATOM 678 C C . CYS A 1 88 ? -11.273 5.984 20.125 1 97 88 CYS A C 1
ATOM 680 O O . CYS A 1 88 ? -10.273 6.023 20.844 1 97 88 CYS A O 1
ATOM 682 N N . LEU A 1 89 ? -12.109 4.98 20.094 1 95.5 89 LEU A N 1
ATOM 683 C CA . LEU A 1 89 ? -12.047 3.934 21.109 1 95.5 89 LEU A CA 1
ATOM 684 C C . LEU A 1 89 ? -10.875 2.988 20.844 1 95.5 89 LEU A C 1
ATOM 686 O O . LEU A 1 89 ? -10.43 2.275 21.75 1 95.5 89 LEU A O 1
ATOM 690 N N . THR A 1 90 ? -10.391 2.912 19.641 1 92.81 90 THR A N 1
ATOM 691 C CA . THR A 1 90 ? -9.258 2.07 19.281 1 92.81 90 THR A CA 1
ATOM 692 C C . THR A 1 90 ? -7.988 2.908 19.141 1 92.81 90 THR A C 1
ATOM 694 O O . THR A 1 90 ? -7.082 2.549 18.391 1 92.81 90 THR A O 1
ATOM 697 N N . GLN A 1 91 ? -7.969 4.133 19.672 1 93 91 GLN A N 1
ATOM 698 C CA . GLN A 1 91 ? -6.812 5.02 19.797 1 93 91 GLN A CA 1
ATOM 699 C C . GLN A 1 91 ? -6.332 5.5 18.438 1 93 91 GLN A C 1
ATOM 701 O O . GLN A 1 91 ? -5.129 5.543 18.172 1 93 91 GLN A O 1
ATOM 706 N N . GLN A 1 92 ? -7.25 5.738 17.531 1 94.88 92 GLN A N 1
ATOM 707 C CA . GLN A 1 92 ? -7 6.34 16.234 1 94.88 92 GLN A CA 1
ATOM 708 C C . GLN A 1 92 ? -7.836 7.602 16.047 1 94.88 92 GLN A C 1
ATOM 710 O O . GLN A 1 92 ? -8.531 7.742 15.031 1 94.88 92 GLN A O 1
ATOM 715 N N . PRO A 1 93 ? -7.637 8.531 16.938 1 95.44 93 PRO A N 1
ATOM 716 C CA . PRO A 1 93 ? -8.547 9.68 16.922 1 95.44 93 PRO A CA 1
ATOM 717 C C . PRO A 1 93 ? -8.414 10.531 15.664 1 95.44 93 PRO A C 1
ATOM 719 O O . PRO A 1 93 ? -9.328 11.289 15.328 1 95.44 93 PRO A O 1
ATOM 722 N N . THR A 1 94 ? -7.312 10.484 14.961 1 96.19 94 THR A N 1
ATOM 723 C CA . THR A 1 94 ? -7.113 11.297 13.766 1 96.19 94 THR A CA 1
ATOM 724 C C . THR A 1 94 ? -8.086 10.891 12.664 1 96.19 94 THR A C 1
ATOM 726 O O . THR A 1 94 ? -8.273 11.617 11.688 1 96.19 94 THR A O 1
ATOM 729 N N . HIS A 1 95 ? -8.711 9.727 12.797 1 97.25 95 HIS A N 1
ATOM 730 C CA . HIS A 1 95 ? -9.688 9.25 11.82 1 97.25 95 HIS A CA 1
ATOM 731 C C . HIS A 1 95 ? -11.086 9.18 12.422 1 97.25 95 HIS A C 1
ATOM 733 O O . HIS A 1 95 ? -11.953 8.461 11.914 1 97.25 95 HIS A O 1
ATOM 739 N N . CYS A 1 96 ? -11.297 9.898 13.5 1 97.38 96 CYS A N 1
ATOM 740 C CA . CYS A 1 96 ? -12.609 9.984 14.133 1 97.38 96 CYS A CA 1
ATOM 741 C C . CYS A 1 96 ? -13.695 10.266 13.102 1 97.38 96 CYS A C 1
ATOM 743 O O . CYS A 1 96 ? -13.547 11.172 12.273 1 97.38 96 CYS A O 1
ATOM 745 N N . GLU A 1 97 ? -14.75 9.547 13.172 1 94.62 97 GLU A N 1
ATOM 746 C CA . GLU A 1 97 ? -15.844 9.656 12.219 1 94.62 97 GLU A CA 1
ATOM 747 C C . GLU A 1 97 ? -16.641 10.945 12.43 1 94.62 97 GLU A C 1
ATOM 749 O O . GLU A 1 97 ? -17.359 11.383 11.539 1 94.62 97 GLU A O 1
ATOM 754 N N . ASN A 1 98 ? -16.469 11.562 13.531 1 96.31 98 ASN A N 1
ATOM 755 C CA . ASN A 1 98 ? -17.234 12.742 13.906 1 96.31 98 ASN A CA 1
ATOM 756 C C . ASN A 1 98 ? -16.328 13.945 14.148 1 96.31 98 ASN A C 1
ATOM 758 O O . ASN A 1 98 ? -16.734 14.914 14.789 1 96.31 98 ASN A O 1
ATOM 762 N N . ARG A 1 99 ? -15.164 13.828 13.656 1 96.69 99 ARG A N 1
ATOM 763 C CA . ARG A 1 99 ? -14.195 14.859 14.008 1 96.69 99 ARG A CA 1
ATOM 764 C C . ARG A 1 99 ? -14.516 16.172 13.305 1 96.69 99 ARG A C 1
ATOM 766 O O . ARG A 1 99 ? -15.133 16.172 12.234 1 96.69 99 ARG A O 1
ATOM 773 N N . THR A 1 100 ? -14.203 17.234 13.898 1 97.56 100 THR A N 1
ATOM 774 C CA . THR A 1 100 ? -13.984 18.5 13.219 1 97.56 100 THR A CA 1
ATOM 775 C C . THR A 1 100 ? -12.492 18.766 13.023 1 97.56 100 THR A C 1
ATOM 777 O O . THR A 1 100 ? -11.664 18.234 13.773 1 97.56 100 THR A O 1
ATOM 780 N N . VAL A 1 101 ? -12.117 19.469 12.008 1 97.75 101 VAL A N 1
ATOM 781 C CA . VAL A 1 101 ? -10.711 19.688 11.672 1 97.75 101 VAL A CA 1
ATOM 782 C C . VAL A 1 101 ? -10.43 21.188 11.586 1 97.75 101 VAL A C 1
ATOM 784 O O . VAL A 1 101 ? -11.086 21.906 10.828 1 97.75 101 VAL A O 1
ATOM 787 N N . LEU A 1 102 ? -9.508 21.625 12.32 1 98.5 102 LEU A N 1
ATOM 788 C CA . LEU A 1 102 ? -9.172 23.047 12.461 1 98.5 102 LEU A CA 1
ATOM 789 C C . LEU A 1 102 ? -8.898 23.672 11.102 1 98.5 102 LEU A C 1
ATOM 791 O O . LEU A 1 102 ? -7.926 23.312 10.43 1 98.5 102 LEU A O 1
ATOM 795 N N . GLY A 1 103 ? -9.766 24.562 10.641 1 98.12 103 GLY A N 1
ATOM 796 C CA . GLY A 1 103 ? -9.57 25.328 9.414 1 98.12 103 GLY A CA 1
ATOM 797 C C . GLY A 1 103 ? -9.82 24.5 8.156 1 98.12 103 GLY A C 1
ATOM 798 O O . GLY A 1 103 ? -9.438 24.906 7.059 1 98.12 103 GLY A O 1
ATOM 799 N N . ILE A 1 104 ? -10.414 23.312 8.32 1 96.56 104 ILE A N 1
ATOM 800 C CA . ILE A 1 104 ? -10.516 22.422 7.172 1 96.56 104 ILE A CA 1
ATOM 801 C C . ILE A 1 104 ? -11.914 21.797 7.129 1 96.56 104 ILE A C 1
ATOM 803 O O . ILE A 1 104 ? -12.555 21.781 6.078 1 96.56 104 ILE A O 1
ATOM 807 N N . VAL A 1 105 ? -12.367 21.234 8.273 1 96.38 105 VAL A N 1
ATOM 808 C CA . VAL A 1 105 ? -13.664 20.578 8.289 1 96.38 105 VAL A CA 1
ATOM 809 C C . VAL A 1 105 ? -14.469 21.062 9.492 1 96.38 105 VAL A C 1
ATOM 811 O O . VAL A 1 105 ? -14.18 20.688 10.633 1 96.38 105 VAL A O 1
ATOM 814 N N . ASN A 1 106 ? -15.516 21.828 9.273 1 96.31 106 ASN A N 1
ATOM 815 C CA . ASN A 1 106 ? -16.562 22.188 10.227 1 96.31 106 ASN A CA 1
ATOM 816 C C . ASN A 1 106 ? -15.977 22.891 11.453 1 96.31 106 ASN A C 1
ATOM 818 O O . ASN A 1 106 ? -16.469 22.703 12.57 1 96.31 106 ASN A O 1
ATOM 822 N N . ARG A 1 107 ? -14.867 23.531 11.328 1 97.62 107 ARG A N 1
ATOM 823 C CA . ARG A 1 107 ? -14.25 24.281 12.406 1 97.62 107 ARG A CA 1
ATOM 824 C C . ARG A 1 107 ? -13.414 25.438 11.859 1 97.62 107 ARG A C 1
ATOM 826 O O . ARG A 1 107 ? -12.57 25.234 10.984 1 97.62 107 ARG A O 1
ATOM 833 N N . ASN A 1 108 ? -13.609 26.594 12.391 1 98.44 108 ASN A N 1
ATOM 834 C CA . ASN A 1 108 ? -12.828 27.75 11.984 1 98.44 108 ASN A CA 1
ATOM 835 C C . ASN A 1 108 ? -11.367 27.625 12.406 1 98.44 108 ASN A C 1
ATOM 837 O O . ASN A 1 108 ? -11.07 27.109 13.484 1 98.44 108 ASN A O 1
ATOM 841 N N . GLY A 1 109 ? -10.5 28.188 11.578 1 98.56 109 GLY A N 1
ATOM 842 C CA . GLY A 1 109 ? -9.078 27.938 11.734 1 98.56 109 GLY A CA 1
ATOM 843 C C . GLY A 1 109 ? -8.336 29.078 12.391 1 98.56 109 GLY A C 1
ATOM 844 O O . GLY A 1 109 ? -8.875 29.766 13.266 1 98.56 109 GLY A O 1
ATOM 845 N N . ALA A 1 110 ? -7.086 29.203 12.023 1 98.69 110 ALA A N 1
ATOM 846 C CA . ALA A 1 110 ? -6.133 29.938 12.852 1 98.69 110 ALA A CA 1
ATOM 847 C C . ALA A 1 110 ? -5.82 31.312 12.25 1 98.69 110 ALA A C 1
ATOM 849 O O . ALA A 1 110 ? -5.168 32.125 12.883 1 98.69 110 ALA A O 1
ATOM 850 N N . PHE A 1 111 ? -6.227 31.562 11.023 1 98.69 111 PHE A N 1
ATOM 851 C CA . PHE A 1 111 ? -5.996 32.906 10.484 1 98.69 111 PHE A CA 1
ATOM 852 C C . PHE A 1 111 ? -7.008 33.875 11.039 1 98.69 111 PHE A C 1
ATOM 854 O O . PHE A 1 111 ? -7.77 34.5 10.281 1 98.69 111 PHE A O 1
ATOM 861 N N . ALA A 1 112 ? -6.977 34.094 12.297 1 98.62 112 ALA A N 1
ATOM 862 C CA . ALA A 1 112 ? -7.875 34.938 13.094 1 98.62 112 ALA A CA 1
ATOM 863 C C . ALA A 1 112 ? -7.234 35.344 14.422 1 98.62 112 ALA A C 1
ATOM 865 O O . ALA A 1 112 ? -6.273 34.688 14.859 1 98.62 112 ALA A O 1
ATOM 866 N N . ASP A 1 113 ? -7.805 36.344 15.023 1 98.5 113 ASP A N 1
ATOM 867 C CA . ASP A 1 113 ? -7.289 36.781 16.328 1 98.5 113 ASP A CA 1
ATOM 868 C C . ASP A 1 113 ? -7.387 35.656 17.359 1 98.5 113 ASP A C 1
ATOM 870 O O . ASP A 1 113 ? -6.484 35.469 18.172 1 98.5 113 ASP A O 1
ATOM 874 N N . TYR A 1 114 ? -8.508 34.938 17.297 1 98.5 114 TYR A N 1
ATOM 875 C CA . TYR A 1 114 ? -8.773 33.875 18.281 1 98.5 114 TYR A CA 1
ATOM 876 C C . TYR A 1 114 ? -9.289 32.625 17.609 1 98.5 114 TYR A C 1
ATOM 878 O O . TYR A 1 114 ? -9.875 32.688 16.516 1 98.5 114 TYR A O 1
ATOM 886 N N . LEU A 1 115 ? -9.047 31.5 18.219 1 98.69 115 LEU A N 1
ATOM 887 C CA . LEU A 1 115 ? -9.672 30.234 17.859 1 98.69 115 LEU A CA 1
ATOM 888 C C . LEU A 1 115 ? -10.016 29.438 19.109 1 98.69 115 LEU A C 1
ATOM 890 O O . LEU A 1 115 ? -9.617 29.797 20.219 1 98.69 115 LEU A O 1
ATOM 894 N N . THR A 1 116 ? -10.844 28.438 18.938 1 98.62 116 THR A N 1
ATOM 895 C CA . THR A 1 116 ? -11.141 27.516 20.031 1 98.62 116 THR A CA 1
ATOM 896 C C . THR A 1 116 ? -10.766 26.078 19.641 1 98.62 116 THR A C 1
ATOM 898 O O . THR A 1 116 ? -10.883 25.703 18.469 1 98.62 116 THR A O 1
ATOM 901 N N . LEU A 1 117 ? -10.336 25.359 20.547 1 98.62 117 LEU A N 1
ATOM 902 C CA . LEU A 1 117 ? -9.992 23.938 20.406 1 98.62 117 LEU A CA 1
ATOM 903 C C . LEU A 1 117 ? -10.227 23.188 21.719 1 98.62 117 LEU A C 1
ATOM 905 O O . LEU A 1 117 ? -10.078 23.766 22.797 1 98.62 117 LEU A O 1
ATOM 909 N N . PRO A 1 118 ? -10.594 21.891 21.625 1 98.56 118 PRO A N 1
ATOM 910 C CA . PRO A 1 118 ? -10.586 21.109 22.859 1 98.56 118 PRO A CA 1
ATOM 911 C C . PRO A 1 118 ? -9.25 21.188 23.594 1 98.56 118 PRO A C 1
ATOM 913 O O . PRO A 1 118 ? -8.188 21.156 22.953 1 98.56 118 PRO A O 1
ATOM 916 N N . VAL A 1 119 ? -9.336 21.25 24.891 1 98.69 119 VAL A N 1
ATOM 917 C CA . VAL A 1 119 ? -8.141 21.344 25.734 1 98.69 119 VAL A CA 1
ATOM 918 C C . VAL A 1 119 ? -7.207 20.172 25.438 1 98.69 119 VAL A C 1
ATOM 920 O O . VAL A 1 119 ? -5.984 20.344 25.438 1 98.69 119 VAL A O 1
ATOM 923 N N . GLN A 1 120 ? -7.746 19 25.125 1 97.31 120 GLN A N 1
ATOM 924 C CA . GLN A 1 120 ? -6.969 17.797 24.891 1 97.31 120 GLN A CA 1
ATOM 925 C C . GLN A 1 120 ? -6.152 17.906 23.609 1 97.31 120 GLN A C 1
ATOM 927 O O . GLN A 1 120 ? -5.207 17.141 23.406 1 97.31 120 GLN A O 1
ATOM 932 N N . ASN A 1 121 ? -6.469 18.828 22.703 1 98.56 121 ASN A N 1
ATOM 933 C CA . ASN A 1 121 ? -5.742 19.016 21.453 1 98.56 121 ASN A CA 1
ATOM 934 C C . ASN A 1 121 ? -4.527 19.922 21.641 1 98.56 121 ASN A C 1
ATOM 936 O O . ASN A 1 121 ? -3.684 20.031 20.75 1 98.56 121 ASN A O 1
ATOM 940 N N . LEU A 1 122 ? -4.422 20.578 22.75 1 98.81 122 LEU A N 1
ATOM 941 C CA . LEU A 1 122 ? -3.412 21.625 22.938 1 98.81 122 LEU A CA 1
ATOM 942 C C . LEU A 1 122 ? -2.146 21.047 23.562 1 98.81 122 LEU A C 1
ATOM 944 O O . LEU A 1 122 ? -2.223 20.188 24.453 1 98.81 122 LEU A O 1
ATOM 948 N N . HIS A 1 123 ? -1.008 21.469 23.078 1 98.88 123 HIS A N 1
ATOM 949 C CA . HIS A 1 123 ? 0.306 21.109 23.594 1 98.88 123 HIS A CA 1
ATOM 950 C C . HIS A 1 123 ? 1.123 22.344 23.953 1 98.88 123 HIS A C 1
ATOM 952 O O . HIS A 1 123 ? 1.199 23.297 23.156 1 98.88 123 HIS A O 1
ATOM 958 N N . LEU A 1 124 ? 1.748 22.312 25.094 1 98.81 124 LEU A N 1
ATOM 959 C CA . LEU A 1 124 ? 2.594 23.422 25.531 1 98.81 124 LEU A CA 1
ATOM 960 C C . LEU A 1 124 ? 3.834 23.531 24.641 1 98.81 124 LEU A C 1
ATOM 962 O O . LEU A 1 124 ? 4.449 22.531 24.297 1 98.81 124 LEU A O 1
ATOM 966 N N . VAL A 1 125 ? 4.164 24.75 24.281 1 98.81 125 VAL A N 1
ATOM 967 C CA . VAL A 1 125 ? 5.395 25.016 23.547 1 98.81 125 VAL A CA 1
ATOM 968 C C . VAL A 1 125 ? 6.551 25.203 24.516 1 98.81 125 VAL A C 1
ATOM 970 O O . VAL A 1 125 ? 6.492 26.078 25.391 1 98.81 125 VAL A O 1
ATOM 973 N N . PRO A 1 126 ? 7.559 24.406 24.406 1 98.38 126 PRO A N 1
ATOM 974 C CA . PRO A 1 126 ? 8.727 24.641 25.266 1 98.38 126 PRO A CA 1
ATOM 975 C C . PRO A 1 126 ? 9.289 26.062 25.109 1 98.38 126 PRO A C 1
ATOM 977 O O . PRO A 1 126 ? 9.242 26.625 24.031 1 98.38 126 PRO A O 1
ATOM 980 N N . HIS A 1 127 ? 9.938 26.547 26.141 1 96.44 127 HIS A N 1
ATOM 981 C CA . HIS A 1 127 ? 10.469 27.906 26.172 1 96.44 127 HIS A CA 1
ATOM 982 C C . HIS A 1 127 ? 11.578 28.094 25.141 1 96.44 127 HIS A C 1
ATOM 984 O O . HIS A 1 127 ? 11.758 29.188 24.594 1 96.44 127 HIS A O 1
ATOM 990 N N . SER A 1 128 ? 12.281 27 24.875 1 97.12 128 SER A N 1
ATOM 991 C CA . SER A 1 128 ? 13.43 27.062 23.984 1 97.12 128 SER A CA 1
ATOM 992 C C . SER A 1 128 ? 12.992 27.141 22.531 1 97.12 128 SER A C 1
ATOM 994 O O . SER A 1 128 ? 13.805 27.438 21.641 1 97.12 128 SER A O 1
ATOM 996 N N . VAL A 1 129 ? 11.734 26.938 22.25 1 98.5 129 VAL A N 1
ATOM 997 C CA . VAL A 1 129 ? 11.234 26.953 20.875 1 98.5 129 VAL A CA 1
ATOM 998 C C . VAL A 1 129 ? 10.625 28.312 20.562 1 98.5 129 VAL A C 1
ATOM 1000 O O . VAL A 1 129 ? 9.711 28.766 21.25 1 98.5 129 VAL A O 1
ATOM 1003 N N . SER A 1 130 ? 11.141 28.984 19.547 1 98.5 130 SER A N 1
ATOM 1004 C CA . SER A 1 130 ? 10.609 30.297 19.156 1 98.5 130 SER A CA 1
ATOM 1005 C C . SER A 1 130 ? 9.18 30.172 18.641 1 98.5 130 SER A C 1
ATOM 1007 O O . SER A 1 130 ? 8.742 29.094 18.25 1 98.5 130 SER A O 1
ATOM 1009 N N . THR A 1 131 ? 8.453 31.25 18.688 1 98.5 131 THR A N 1
ATOM 1010 C CA . THR A 1 131 ? 7.086 31.281 18.188 1 98.5 131 THR A CA 1
ATOM 1011 C C . THR A 1 131 ? 7.039 30.891 16.703 1 98.5 131 THR A C 1
ATOM 1013 O O . THR A 1 131 ? 6.195 30.094 16.297 1 98.5 131 THR A O 1
ATOM 1016 N N . ASP A 1 132 ? 7.98 31.391 15.922 1 98.62 132 ASP A N 1
ATOM 1017 C CA . ASP A 1 132 ? 8.023 31.062 14.5 1 98.62 132 ASP A CA 1
ATOM 1018 C C . ASP A 1 132 ? 8.289 29.578 14.281 1 98.62 132 ASP A C 1
ATOM 1020 O O . ASP A 1 132 ? 7.578 28.922 13.516 1 98.62 132 ASP A O 1
ATOM 1024 N N . ALA A 1 133 ? 9.242 29.016 14.992 1 98.69 133 ALA A N 1
ATOM 1025 C CA . ALA A 1 133 ? 9.602 27.609 14.828 1 98.69 133 ALA A CA 1
ATOM 1026 C C . ALA A 1 133 ? 8.453 26.703 15.242 1 98.69 133 ALA A C 1
ATOM 1028 O O . ALA A 1 133 ? 8.219 25.656 14.625 1 98.69 133 ALA A O 1
ATOM 1029 N N . ALA A 1 134 ? 7.688 27.109 16.25 1 98.81 134 ALA A N 1
ATOM 1030 C CA . ALA A 1 134 ? 6.613 26.281 16.797 1 98.81 134 ALA A CA 1
ATOM 1031 C C . ALA A 1 134 ? 5.488 26.109 15.781 1 98.81 134 ALA A C 1
ATOM 1033 O O . ALA A 1 134 ? 4.723 25.141 15.859 1 98.81 134 ALA A O 1
ATOM 1034 N N . THR A 1 135 ? 5.355 27.016 14.781 1 98.75 135 THR A N 1
ATOM 1035 C CA . THR A 1 135 ? 4.316 26.906 13.766 1 98.75 135 THR A CA 1
ATOM 1036 C C . THR A 1 135 ? 4.531 25.656 12.922 1 98.75 135 THR A C 1
ATOM 1038 O O . THR A 1 135 ? 3.615 25.203 12.227 1 98.75 135 THR A O 1
ATOM 1041 N N . PHE A 1 136 ? 5.738 25.078 12.984 1 98.88 136 PHE A N 1
ATOM 1042 C CA . PHE A 1 136 ? 6.078 23.922 12.164 1 98.88 136 PHE A CA 1
ATOM 1043 C C . PHE A 1 136 ? 5.738 22.625 12.891 1 98.88 136 PHE A C 1
ATOM 1045 O O . PHE A 1 136 ? 5.98 21.531 12.375 1 98.88 136 PHE A O 1
ATOM 1052 N N . THR A 1 137 ? 5.137 22.719 14.094 1 98.88 137 THR A N 1
ATOM 1053 C CA . THR A 1 137 ? 4.879 21.516 14.875 1 98.88 137 THR A CA 1
ATOM 1054 C C . THR A 1 137 ? 4.016 20.531 14.094 1 98.88 137 THR A C 1
ATOM 1056 O O . THR A 1 137 ? 4.352 19.344 13.984 1 98.88 137 THR A O 1
ATOM 1059 N N . GLU A 1 138 ? 2.971 21 13.547 1 98.69 138 GLU A N 1
ATOM 1060 C CA . GLU A 1 138 ? 2.064 20.125 12.812 1 98.69 138 GLU A CA 1
ATOM 1061 C C . GLU A 1 138 ? 2.77 19.469 11.625 1 98.69 138 GLU A C 1
ATOM 1063 O O . GLU A 1 138 ? 2.703 18.25 11.453 1 98.69 138 GLU A O 1
ATOM 1068 N N . PRO A 1 139 ? 3.465 20.203 10.734 1 98.38 139 PRO A N 1
ATOM 1069 C CA . PRO A 1 139 ? 4.094 19.531 9.586 1 98.38 139 PRO A CA 1
ATOM 1070 C C . PRO A 1 139 ? 5.25 18.625 9.992 1 98.38 139 PRO A C 1
ATOM 1072 O O . PRO A 1 139 ? 5.512 17.609 9.328 1 98.38 139 PRO A O 1
ATOM 1075 N N . ILE A 1 140 ? 5.984 18.969 11.102 1 98.88 140 ILE A N 1
ATOM 1076 C CA . ILE A 1 140 ? 6.992 18.031 11.602 1 98.88 140 ILE A CA 1
ATOM 1077 C C . ILE A 1 140 ? 6.32 16.766 12.102 1 98.88 140 ILE A C 1
ATOM 1079 O O . ILE A 1 140 ? 6.824 15.656 11.891 1 98.88 140 ILE A O 1
ATOM 1083 N N . ALA A 1 141 ? 5.18 16.953 12.82 1 98.81 141 ALA A N 1
ATOM 1084 C CA . ALA A 1 141 ? 4.41 15.789 13.258 1 98.81 141 ALA A CA 1
ATOM 1085 C C . ALA A 1 141 ? 4.012 14.922 12.07 1 98.81 141 ALA A C 1
ATOM 1087 O O . ALA A 1 141 ? 4.148 13.695 12.109 1 98.81 141 ALA A O 1
ATOM 1088 N N . ALA A 1 142 ? 3.516 15.555 11.008 1 98.31 142 ALA A N 1
ATOM 1089 C CA . ALA A 1 142 ? 3.172 14.828 9.789 1 98.31 142 ALA A CA 1
ATOM 1090 C C . ALA A 1 142 ? 4.375 14.062 9.25 1 98.31 142 ALA A C 1
ATOM 1092 O O . ALA A 1 142 ? 4.25 12.914 8.82 1 98.31 142 ALA A O 1
ATOM 1093 N N . ALA A 1 143 ? 5.562 14.672 9.234 1 98.75 143 ALA A N 1
ATOM 1094 C CA . ALA A 1 143 ? 6.793 14.008 8.805 1 98.75 143 ALA A CA 1
ATOM 1095 C C . ALA A 1 143 ? 7.094 12.797 9.68 1 98.75 143 ALA A C 1
ATOM 1097 O O . ALA A 1 143 ? 7.414 11.719 9.172 1 98.75 143 ALA A O 1
ATOM 1098 N N . LEU A 1 144 ? 6.871 12.914 10.977 1 98.75 144 LEU A N 1
ATOM 1099 C CA . LEU A 1 144 ? 7.23 11.898 11.961 1 98.75 144 LEU A CA 1
ATOM 1100 C C . LEU A 1 144 ? 6.262 10.719 11.906 1 98.75 144 LEU A C 1
ATOM 1102 O O . LEU A 1 144 ? 6.543 9.648 12.445 1 98.75 144 LEU A O 1
ATOM 1106 N N . GLU A 1 145 ? 5.125 10.961 11.289 1 98.5 145 GLU A N 1
ATOM 1107 C CA . GLU A 1 145 ? 4.148 9.883 11.203 1 98.5 145 GLU A CA 1
ATOM 1108 C C . GLU A 1 145 ? 4.727 8.672 10.484 1 98.5 145 GLU A C 1
ATOM 1110 O O . GLU A 1 145 ? 4.387 7.527 10.797 1 98.5 145 GLU A O 1
ATOM 1115 N N . ILE A 1 146 ? 5.652 8.875 9.539 1 98.69 146 ILE A N 1
ATOM 1116 C CA . ILE A 1 146 ? 6.285 7.789 8.797 1 98.69 146 ILE A CA 1
ATOM 1117 C C . ILE A 1 146 ? 6.949 6.82 9.773 1 98.69 146 ILE A C 1
ATOM 1119 O O . ILE A 1 146 ? 6.75 5.605 9.68 1 98.69 146 ILE A O 1
ATOM 1123 N N . GLN A 1 147 ? 7.676 7.336 10.789 1 98.19 147 GLN A N 1
ATOM 1124 C CA . GLN A 1 147 ? 8.391 6.516 11.758 1 98.19 147 GLN A CA 1
ATOM 1125 C C . GLN A 1 147 ? 7.43 5.883 12.758 1 98.19 147 GLN A C 1
ATOM 1127 O O . GLN A 1 147 ? 7.789 4.941 13.469 1 98.19 147 GLN A O 1
ATOM 1132 N N . GLN A 1 148 ? 6.223 6.465 12.906 1 97.38 148 GLN A N 1
ATOM 1133 C CA . GLN A 1 148 ? 5.199 5.82 13.719 1 97.38 148 GLN A CA 1
ATOM 1134 C C . GLN A 1 148 ? 4.605 4.613 13 1 97.38 148 GLN A C 1
ATOM 1136 O O . GLN A 1 148 ? 4.262 3.611 13.633 1 97.38 148 GLN A O 1
ATOM 1141 N N . GLN A 1 149 ? 4.547 4.707 11.688 1 97.19 149 GLN A N 1
ATOM 1142 C CA . GLN A 1 149 ? 3.889 3.684 10.883 1 97.19 149 GLN A CA 1
ATOM 1143 C C . GLN A 1 149 ? 4.863 2.572 10.508 1 97.19 149 GLN A C 1
ATOM 1145 O O . GLN A 1 149 ? 4.453 1.434 10.266 1 97.19 149 GLN A O 1
ATOM 1150 N N . LEU A 1 150 ? 6.172 2.943 10.398 1 97.44 150 LEU A N 1
ATOM 1151 C CA . LEU A 1 150 ? 7.191 2.01 9.938 1 97.44 150 LEU A CA 1
ATOM 1152 C C . LEU A 1 150 ? 8.383 1.993 10.891 1 97.44 150 LEU A C 1
ATOM 1154 O O . LEU A 1 150 ? 8.797 3.041 11.391 1 97.44 150 LEU A O 1
ATOM 1158 N N . SER A 1 151 ? 8.898 0.794 11.133 1 97.12 151 SER A N 1
ATOM 1159 C CA . SER A 1 151 ? 10.211 0.692 11.773 1 97.12 151 SER A CA 1
ATOM 1160 C C . SER A 1 151 ? 11.328 0.831 10.75 1 97.12 151 SER A C 1
ATOM 1162 O O . SER A 1 151 ? 11.609 -0.104 9.992 1 97.12 151 SER A O 1
ATOM 1164 N N . ILE A 1 152 ? 11.977 1.916 10.719 1 97.5 152 ILE A N 1
ATOM 1165 C CA . ILE A 1 152 ? 13.008 2.189 9.727 1 97.5 152 ILE A CA 1
ATOM 1166 C C . ILE A 1 152 ? 14.359 1.7 10.242 1 97.5 152 ILE A C 1
ATOM 1168 O O . ILE A 1 152 ? 14.844 2.174 11.273 1 97.5 152 ILE A O 1
ATOM 1172 N N . HIS A 1 153 ? 14.945 0.801 9.523 1 95.5 153 HIS A N 1
ATOM 1173 C CA . HIS A 1 153 ? 16.234 0.226 9.891 1 95.5 153 HIS A CA 1
ATOM 1174 C C . HIS A 1 153 ? 17.391 1.093 9.391 1 95.5 153 HIS A C 1
ATOM 1176 O O . HIS A 1 153 ? 17.344 1.62 8.281 1 95.5 153 HIS A O 1
ATOM 1182 N N . PRO A 1 154 ? 18.453 1.196 10.211 1 96.5 154 PRO A N 1
ATOM 1183 C CA . PRO A 1 154 ? 19.594 2.014 9.812 1 96.5 154 PRO A CA 1
ATOM 1184 C C . PRO A 1 154 ? 20.266 1.51 8.531 1 96.5 154 PRO A C 1
ATOM 1186 O O . PRO A 1 154 ? 20.938 2.277 7.84 1 96.5 154 PRO A O 1
ATOM 1189 N N . GLU A 1 155 ? 20.062 0.266 8.18 1 96 155 GLU A N 1
ATOM 1190 C CA . GLU A 1 155 ? 20.703 -0.309 6.996 1 96 155 GLU A CA 1
ATOM 1191 C C . GLU A 1 155 ? 19.859 -0.058 5.742 1 96 155 GLU A C 1
ATOM 1193 O O . GLU A 1 155 ? 20.297 -0.352 4.629 1 96 155 GLU A O 1
ATOM 1198 N N . TRP A 1 156 ? 18.688 0.482 5.941 1 98 156 TRP A N 1
ATOM 1199 C CA . TRP A 1 156 ? 17.812 0.723 4.797 1 98 156 TRP A CA 1
ATOM 1200 C C . TRP A 1 156 ? 18.359 1.857 3.93 1 98 156 TRP A C 1
ATOM 1202 O O . TRP A 1 156 ? 18.859 2.859 4.449 1 98 156 TRP A O 1
ATOM 1212 N N . ARG A 1 157 ? 18.344 1.678 2.625 1 98.62 157 ARG A N 1
ATOM 1213 C CA . ARG A 1 157 ? 18.469 2.777 1.674 1 98.62 157 ARG A CA 1
ATOM 1214 C C . ARG A 1 157 ? 17.141 3.492 1.484 1 98.62 157 ARG A C 1
ATOM 1216 O O . ARG A 1 157 ? 16.172 2.889 1.027 1 98.62 157 ARG A O 1
ATOM 1223 N N . VAL A 1 158 ? 17.062 4.762 1.824 1 98.94 158 VAL A N 1
ATOM 1224 C CA . VAL A 1 158 ? 15.82 5.523 1.862 1 98.94 158 VAL A CA 1
ATOM 1225 C C . VAL A 1 158 ? 15.914 6.711 0.906 1 98.94 158 VAL A C 1
ATOM 1227 O O . VAL A 1 158 ? 16.938 7.391 0.848 1 98.94 158 VAL A O 1
ATOM 1230 N N . LEU A 1 159 ? 14.867 6.891 0.103 1 98.94 159 LEU A N 1
ATOM 1231 C CA . LEU A 1 159 ? 14.781 7.984 -0.858 1 98.94 159 LEU A CA 1
ATOM 1232 C C . LEU A 1 159 ? 13.641 8.938 -0.502 1 98.94 159 LEU A C 1
ATOM 1234 O O . LEU A 1 159 ? 12.523 8.5 -0.238 1 98.94 159 LEU A O 1
ATOM 1238 N N . VAL A 1 160 ? 13.891 10.172 -0.405 1 98.94 160 VAL A N 1
ATOM 1239 C CA . VAL A 1 160 ? 12.859 11.203 -0.347 1 98.94 160 VAL A CA 1
ATOM 1240 C C . VAL A 1 160 ? 12.797 11.938 -1.682 1 98.94 160 VAL A C 1
ATOM 1242 O O . VAL A 1 160 ? 13.812 12.438 -2.174 1 98.94 160 VAL A O 1
ATOM 1245 N N . VAL A 1 161 ? 11.617 11.977 -2.277 1 98.88 161 VAL A N 1
ATOM 1246 C CA . VAL A 1 161 ? 11.43 12.641 -3.562 1 98.88 161 VAL A CA 1
ATOM 1247 C C . VAL A 1 161 ? 10.633 13.93 -3.365 1 98.88 161 VAL A C 1
ATOM 1249 O O . VAL A 1 161 ? 9.422 13.883 -3.135 1 98.88 161 VAL A O 1
ATOM 1252 N N . GLY A 1 162 ? 11.258 15.055 -3.557 1 98.12 162 GLY A N 1
ATOM 1253 C CA . GLY A 1 162 ? 10.656 16.359 -3.367 1 98.12 162 GLY A CA 1
ATOM 1254 C C . GLY A 1 162 ? 11.438 17.25 -2.412 1 98.12 162 GLY A C 1
ATOM 1255 O O . GLY A 1 162 ? 11.82 16.812 -1.328 1 98.12 162 GLY A O 1
ATOM 1256 N N . ASP A 1 163 ? 11.648 18.469 -2.834 1 97.75 163 ASP A N 1
ATOM 1257 C CA . ASP A 1 163 ? 12.438 19.406 -2.033 1 97.75 163 ASP A CA 1
ATOM 1258 C C . ASP A 1 163 ? 11.57 20.547 -1.4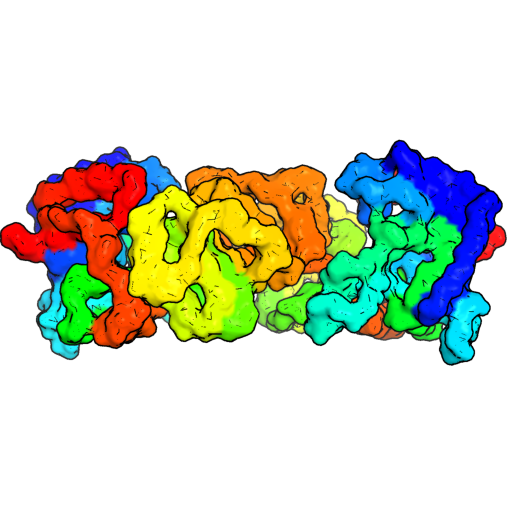97 1 97.75 163 ASP A C 1
ATOM 1260 O O . ASP A 1 163 ? 12.078 21.594 -1.13 1 97.75 163 ASP A O 1
ATOM 1264 N N . GLY A 1 164 ? 10.242 20.344 -1.494 1 96.69 164 GLY A N 1
ATOM 1265 C CA . GLY A 1 164 ? 9.328 21.312 -0.893 1 96.69 164 GLY A CA 1
ATOM 1266 C C . GLY A 1 164 ? 9.383 21.312 0.623 1 96.69 164 GLY A C 1
ATOM 1267 O O . GLY A 1 164 ? 10.219 20.625 1.223 1 96.69 164 GLY A O 1
ATOM 1268 N N . LYS A 1 165 ? 8.484 22.031 1.256 1 96.62 165 LYS A N 1
ATOM 1269 C CA . LYS A 1 165 ? 8.469 22.219 2.705 1 96.62 165 LYS A CA 1
ATOM 1270 C C . LYS A 1 165 ? 8.406 20.875 3.428 1 96.62 165 LYS A C 1
ATOM 1272 O O . LYS A 1 165 ? 9.234 20.594 4.293 1 96.62 165 LYS A O 1
ATOM 1277 N N . LEU A 1 166 ? 7.441 20.109 3.012 1 97.44 166 LEU A N 1
ATOM 1278 C CA . LEU A 1 166 ? 7.266 18.828 3.689 1 97.44 166 LEU A CA 1
ATOM 1279 C C . LEU A 1 166 ? 8.438 17.906 3.402 1 97.44 166 LEU A C 1
ATOM 1281 O O . LEU A 1 166 ? 8.883 17.156 4.285 1 97.44 166 LEU A O 1
ATOM 1285 N N . GLY A 1 167 ? 8.945 17.922 2.121 1 98.38 167 GLY A N 1
ATOM 1286 C CA . GLY A 1 167 ? 10.125 17.141 1.788 1 98.38 167 GLY A CA 1
ATOM 1287 C C . GLY A 1 167 ? 11.328 17.469 2.641 1 98.38 167 GLY A C 1
ATOM 1288 O O . GLY A 1 167 ? 12.062 16.578 3.076 1 98.38 167 GLY A O 1
ATOM 1289 N N . GLN A 1 168 ? 11.516 18.766 2.893 1 98.69 168 GLN A N 1
ATOM 1290 C CA . GLN A 1 168 ? 12.602 19.219 3.754 1 98.69 168 GLN A CA 1
ATOM 1291 C C . GLN A 1 168 ? 12.484 18.625 5.152 1 98.69 168 GLN A C 1
ATOM 1293 O O . GLN A 1 168 ? 13.477 18.141 5.707 1 98.69 168 GLN A O 1
ATOM 1298 N N . LEU A 1 169 ? 11.305 18.641 5.68 1 98.81 169 LEU A N 1
ATOM 1299 C CA . LEU A 1 169 ? 11.086 18.172 7.043 1 98.81 169 LEU A CA 1
ATOM 1300 C C . LEU A 1 169 ? 11.195 16.656 7.125 1 98.81 169 LEU A C 1
ATOM 1302 O O . LEU A 1 169 ? 11.781 16.125 8.07 1 98.81 169 LEU A O 1
ATOM 1306 N N . ILE A 1 170 ? 10.695 15.945 6.16 1 98.88 170 ILE A N 1
ATOM 1307 C CA . ILE A 1 170 ? 10.75 14.492 6.125 1 98.88 170 ILE A CA 1
ATOM 1308 C C . ILE A 1 170 ? 12.203 14.031 6.016 1 98.88 170 ILE A C 1
ATOM 1310 O O . ILE A 1 170 ? 12.625 13.117 6.734 1 98.88 170 ILE A O 1
ATOM 1314 N N . ALA A 1 171 ? 12.977 14.68 5.145 1 98.94 171 ALA A N 1
ATOM 1315 C CA . ALA A 1 171 ? 14.391 14.32 5.012 1 98.94 171 ALA A CA 1
ATOM 1316 C C . ALA A 1 171 ? 15.125 14.5 6.336 1 98.94 171 ALA A C 1
ATOM 1318 O O . ALA A 1 171 ? 15.891 13.625 6.754 1 98.94 171 ALA A O 1
ATOM 1319 N N . GLN A 1 172 ? 14.867 15.594 6.988 1 98.94 172 GLN A N 1
ATOM 1320 C CA . GLN A 1 172 ? 15.555 15.875 8.242 1 98.94 172 GLN A CA 1
ATOM 1321 C C . GLN A 1 172 ? 15.18 14.852 9.312 1 98.94 172 GLN A C 1
ATOM 1323 O O . GLN A 1 172 ? 16.047 14.375 10.055 1 98.94 172 GLN A O 1
ATOM 1328 N N . THR A 1 173 ? 13.891 14.508 9.438 1 98.88 173 THR A N 1
ATOM 1329 C CA . THR A 1 173 ? 13.453 13.578 10.469 1 98.88 173 THR A CA 1
ATOM 1330 C C . THR A 1 173 ? 13.938 12.164 10.164 1 98.88 173 THR A C 1
ATOM 1332 O O . THR A 1 173 ? 14.336 11.43 11.07 1 98.88 173 THR A O 1
ATOM 1335 N N . LEU A 1 174 ? 13.945 11.75 8.891 1 98.88 174 LEU A N 1
ATOM 1336 C CA . LEU A 1 174 ? 14.406 10.422 8.516 1 98.88 174 LEU A CA 1
ATOM 1337 C C . LEU A 1 174 ? 15.914 10.289 8.742 1 98.88 174 LEU A C 1
ATOM 1339 O O . LEU A 1 174 ? 16.391 9.211 9.094 1 98.88 174 LEU A O 1
ATOM 1343 N N . ALA A 1 175 ? 16.625 11.375 8.531 1 98.75 175 ALA A N 1
ATOM 1344 C CA . ALA A 1 175 ? 18.078 11.352 8.766 1 98.75 175 ALA A CA 1
ATOM 1345 C C . ALA A 1 175 ? 18.391 10.953 10.203 1 98.75 175 ALA A C 1
ATOM 1347 O O . ALA A 1 175 ? 19.406 10.312 10.461 1 98.75 175 ALA A O 1
ATOM 1348 N N . LEU A 1 176 ? 17.531 11.227 11.133 1 98.19 176 LEU A N 1
ATOM 1349 C CA . LEU A 1 176 ? 17.75 10.961 12.547 1 98.19 176 LEU A CA 1
ATOM 1350 C C . LEU A 1 176 ? 17.688 9.461 12.836 1 98.19 176 LEU A C 1
ATOM 1352 O O . LEU A 1 176 ? 18.109 9.016 13.898 1 98.19 176 LEU A O 1
ATOM 1356 N N . THR A 1 177 ? 17.156 8.633 11.93 1 98 177 THR A N 1
ATOM 1357 C CA . THR A 1 177 ? 17.062 7.191 12.125 1 98 177 THR A CA 1
ATOM 1358 C C . THR A 1 177 ? 18.406 6.52 11.852 1 98 177 THR A C 1
ATOM 1360 O O . THR A 1 177 ? 18.609 5.359 12.219 1 98 177 THR A O 1
ATOM 1363 N N . GLY A 1 178 ? 19.312 7.242 11.148 1 98.12 178 GLY A N 1
ATOM 1364 C CA . GLY A 1 178 ? 20.609 6.688 10.797 1 98.12 178 GLY A CA 1
ATOM 1365 C C . GLY A 1 178 ? 20.594 5.91 9.492 1 98.12 178 GLY A C 1
ATOM 1366 O O . GLY A 1 178 ? 21.594 5.312 9.109 1 98.12 178 GLY A O 1
ATOM 1367 N N . CYS A 1 179 ? 19.516 5.938 8.773 1 98.44 179 CYS A N 1
ATOM 1368 C CA . CYS A 1 179 ? 19.422 5.219 7.508 1 98.44 179 CYS A CA 1
ATOM 1369 C C . CYS A 1 179 ? 20.312 5.852 6.445 1 98.44 179 CYS A C 1
ATOM 1371 O O . CYS A 1 179 ? 20.844 6.941 6.648 1 98.44 179 CYS A O 1
ATOM 1373 N N . ASP A 1 180 ? 20.562 5.121 5.359 1 98.69 180 ASP A N 1
ATOM 1374 C CA . ASP A 1 180 ? 21.234 5.672 4.188 1 98.69 180 ASP A CA 1
ATOM 1375 C C . ASP A 1 180 ? 20.266 6.492 3.334 1 98.69 180 ASP A C 1
ATOM 1377 O O . ASP A 1 180 ? 19.578 5.945 2.48 1 98.69 180 ASP A O 1
ATOM 1381 N N . LEU A 1 181 ? 20.328 7.801 3.533 1 98.88 181 LEU A N 1
ATOM 1382 C CA . LEU A 1 181 ? 19.281 8.688 3.016 1 98.88 181 LEU A CA 1
ATOM 1383 C C . LEU A 1 181 ? 19.797 9.477 1.813 1 98.88 181 LEU A C 1
ATOM 1385 O O . LEU A 1 181 ? 20.891 10.031 1.85 1 98.88 181 LEU A O 1
ATOM 1389 N N . LEU A 1 182 ? 18.984 9.484 0.734 1 98.94 182 LEU A N 1
ATOM 1390 C CA . LEU A 1 182 ? 19.141 10.383 -0.408 1 98.94 182 LEU A CA 1
ATOM 1391 C C . LEU A 1 182 ? 17.875 11.219 -0.604 1 98.94 182 LEU A C 1
ATOM 1393 O O . LEU A 1 182 ? 16.766 10.688 -0.663 1 98.94 182 LEU A O 1
ATOM 1397 N N . ALA A 1 183 ? 18 12.477 -0.575 1 98.94 183 ALA A N 1
ATOM 1398 C CA . ALA A 1 183 ? 16.906 13.383 -0.917 1 98.94 183 ALA A CA 1
ATOM 1399 C C . ALA A 1 183 ? 17.109 13.984 -2.305 1 98.94 183 ALA A C 1
ATOM 1401 O O . ALA A 1 183 ? 18.172 14.531 -2.604 1 98.94 183 ALA A O 1
ATOM 1402 N N . VAL A 1 184 ? 16.062 13.852 -3.115 1 98.88 184 VAL A N 1
ATOM 1403 C CA . VAL A 1 184 ? 16.203 14.406 -4.461 1 98.88 184 VAL A CA 1
ATOM 1404 C C . VAL A 1 184 ? 15.141 15.484 -4.684 1 98.88 184 VAL A C 1
ATOM 1406 O O . VAL A 1 184 ? 14.062 15.438 -4.09 1 98.88 184 VAL A O 1
ATOM 1409 N N . GLY A 1 185 ? 15.438 16.422 -5.438 1 97.94 185 GLY A N 1
ATOM 1410 C CA . GLY A 1 185 ? 14.57 17.531 -5.793 1 97.94 185 GLY A CA 1
ATOM 1411 C C . GLY A 1 185 ? 15 18.234 -7.07 1 97.94 185 GLY A C 1
ATOM 1412 O O . GLY A 1 185 ? 15.75 17.672 -7.871 1 97.94 185 GLY A O 1
ATOM 1413 N N . ARG A 1 186 ? 14.469 19.453 -7.352 1 97.12 186 ARG A N 1
ATOM 1414 C CA . ARG A 1 186 ? 14.695 20.141 -8.617 1 97.12 186 ARG A CA 1
ATOM 1415 C C . ARG A 1 186 ? 15.484 21.438 -8.398 1 97.12 186 ARG A C 1
ATOM 1417 O O . ARG A 1 186 ? 16.047 21.984 -9.344 1 97.12 186 ARG A O 1
ATOM 1424 N N . HIS A 1 187 ? 15.555 21.953 -7.215 1 97.62 187 HIS A N 1
ATOM 1425 C CA . HIS A 1 187 ? 16.125 23.266 -6.957 1 97.62 187 HIS A CA 1
ATOM 1426 C C . HIS A 1 187 ? 17.375 23.156 -6.09 1 97.62 187 HIS A C 1
ATOM 1428 O O . HIS A 1 187 ? 17.297 22.781 -4.918 1 97.62 187 HIS A O 1
ATOM 1434 N N . ARG A 1 188 ? 18.422 23.656 -6.578 1 97.38 188 ARG A N 1
ATOM 1435 C CA . ARG A 1 188 ? 19.719 23.547 -5.91 1 97.38 188 ARG A CA 1
ATOM 1436 C C . ARG A 1 188 ? 19.719 24.297 -4.582 1 97.38 188 ARG A C 1
ATOM 1438 O O . ARG A 1 188 ? 20.266 23.812 -3.594 1 97.38 188 ARG A O 1
ATOM 1445 N N . ASP A 1 189 ? 19.094 25.391 -4.598 1 97.44 189 ASP A N 1
ATOM 1446 C CA . ASP A 1 189 ? 19.094 26.219 -3.395 1 97.44 189 ASP A CA 1
ATOM 1447 C C . ASP A 1 189 ? 18.344 25.516 -2.26 1 97.44 189 ASP A C 1
ATOM 1449 O O . ASP A 1 189 ? 18.734 25.625 -1.095 1 97.44 189 ASP A O 1
ATOM 1453 N N . LYS A 1 190 ? 17.312 24.812 -2.521 1 97.88 190 LYS A N 1
ATOM 1454 C CA . LYS A 1 190 ? 16.562 24.078 -1.511 1 97.88 190 LYS A CA 1
ATOM 1455 C C . LYS A 1 190 ? 17.328 22.828 -1.067 1 97.88 190 LYS A C 1
ATOM 1457 O O . LYS A 1 190 ? 17.344 22.5 0.121 1 97.88 190 LYS A O 1
ATOM 1462 N N . LEU A 1 191 ? 17.938 22.156 -2.043 1 98.5 191 LEU A N 1
ATOM 1463 C CA . LEU A 1 191 ? 18.734 20.984 -1.715 1 98.5 191 LEU A CA 1
ATOM 1464 C C . LEU A 1 191 ? 19.922 21.359 -0.834 1 98.5 191 LEU A C 1
ATOM 1466 O O . LEU A 1 191 ? 20.328 20.578 0.026 1 98.5 191 LEU A O 1
ATOM 1470 N N . GLN A 1 192 ? 20.422 22.562 -1.036 1 98.5 192 GLN A N 1
ATOM 1471 C CA . GLN A 1 192 ? 21.531 23.047 -0.235 1 98.5 192 GLN A CA 1
ATOM 1472 C C . GLN A 1 192 ? 21.172 23.109 1.243 1 98.5 192 GLN A C 1
ATOM 1474 O O . GLN A 1 192 ? 22.016 22.875 2.111 1 98.5 192 GLN A O 1
ATOM 1479 N N . LEU A 1 193 ? 19.938 23.438 1.554 1 98.25 193 LEU A N 1
ATOM 1480 C CA . LEU A 1 193 ? 19.469 23.469 2.939 1 98.25 193 LEU A CA 1
ATOM 1481 C C . LEU A 1 193 ? 19.672 22.109 3.611 1 98.25 193 LEU A C 1
ATOM 1483 O O . LEU A 1 193 ? 20.094 22.047 4.77 1 98.25 193 LEU A O 1
ATOM 1487 N N . LEU A 1 194 ? 19.375 21.031 2.912 1 98.69 194 LEU A N 1
ATOM 1488 C CA . LEU A 1 194 ? 19.547 19.688 3.43 1 98.69 194 LEU A CA 1
ATOM 1489 C C . LEU A 1 194 ? 21.031 19.312 3.516 1 98.69 194 LEU A C 1
ATOM 1491 O O . LEU A 1 194 ? 21.469 18.703 4.492 1 98.69 194 LEU A O 1
ATOM 1495 N N . GLU A 1 195 ? 21.797 19.734 2.508 1 98.62 195 GLU A N 1
ATOM 1496 C CA . GLU A 1 195 ? 23.234 19.469 2.506 1 98.62 195 GLU A CA 1
ATOM 1497 C C . GLU A 1 195 ? 23.922 20.125 3.703 1 98.62 195 GLU A C 1
ATOM 1499 O O . GLU A 1 195 ? 24.844 19.562 4.273 1 98.62 195 GLU A O 1
ATOM 1504 N N . ASN A 1 196 ? 23.484 21.297 4.035 1 98 196 ASN A N 1
ATOM 1505 C CA . ASN A 1 196 ? 24.016 22 5.188 1 98 196 ASN A CA 1
ATOM 1506 C C . ASN A 1 196 ? 23.844 21.203 6.477 1 98 196 ASN A C 1
ATOM 1508 O O . ASN A 1 196 ? 24.547 21.438 7.457 1 98 196 ASN A O 1
ATOM 1512 N N . ARG A 1 197 ? 22.969 20.266 6.43 1 97.31 197 ARG A N 1
ATOM 1513 C CA . ARG A 1 197 ? 22.719 19.422 7.602 1 97.31 197 ARG A CA 1
ATOM 1514 C C . ARG A 1 197 ? 23.344 18.047 7.434 1 97.31 197 ARG A C 1
ATOM 1516 O O . ARG A 1 197 ? 23.031 17.125 8.188 1 97.31 197 ARG A O 1
ATOM 1523 N N . GLY A 1 198 ? 24.047 17.859 6.383 1 98.19 198 GLY A N 1
ATOM 1524 C CA . GLY A 1 198 ? 24.781 16.625 6.168 1 98.19 198 GLY A CA 1
ATOM 1525 C C . GLY A 1 198 ? 23.969 15.57 5.445 1 98.19 198 GLY A C 1
ATOM 1526 O O . GLY A 1 198 ? 24.344 14.398 5.422 1 98.19 198 GLY A O 1
ATOM 1527 N N . ILE A 1 199 ? 22.859 15.914 4.914 1 98.69 199 ILE A N 1
ATOM 1528 C CA . ILE A 1 199 ? 22.016 14.969 4.199 1 98.69 199 ILE A CA 1
ATOM 1529 C C . ILE A 1 199 ? 22.422 14.922 2.729 1 98.69 199 ILE A C 1
ATOM 1531 O O . ILE A 1 199 ? 22.547 15.961 2.082 1 98.69 199 ILE A O 1
ATOM 1535 N N . LYS A 1 200 ? 22.656 13.703 2.213 1 98.81 200 LYS A N 1
ATOM 1536 C CA . LYS A 1 200 ? 23 13.531 0.805 1 98.81 200 LYS A CA 1
ATOM 1537 C C . LYS A 1 200 ? 21.844 13.938 -0.101 1 98.81 200 LYS A C 1
ATOM 1539 O O . LYS A 1 200 ? 20.688 13.547 0.139 1 98.81 200 LYS A O 1
ATOM 1544 N N . THR A 1 201 ? 22.172 14.766 -1.119 1 98.81 201 THR A N 1
ATOM 1545 C CA . THR A 1 201 ? 21.125 15.219 -2.029 1 98.81 201 THR A CA 1
ATOM 1546 C C . THR A 1 201 ? 21.531 14.992 -3.482 1 98.81 201 THR A C 1
ATOM 1548 O O . THR A 1 201 ? 22.688 14.633 -3.76 1 98.81 201 THR A O 1
ATOM 1551 N N . GLY A 1 202 ? 20.594 15.078 -4.379 1 98.56 202 GLY A N 1
ATOM 1552 C CA . GLY A 1 202 ? 20.812 15 -5.816 1 98.56 202 GLY A CA 1
ATOM 1553 C C . GLY A 1 202 ? 19.562 15.328 -6.621 1 98.56 202 GLY A C 1
ATOM 1554 O O . GLY A 1 202 ? 18.578 15.828 -6.074 1 98.56 202 GLY A O 1
ATOM 1555 N N . PHE A 1 203 ? 19.75 15.258 -7.922 1 98.5 203 PHE A N 1
ATOM 1556 C CA . PHE A 1 203 ? 18.609 15.375 -8.836 1 98.5 203 PHE A CA 1
ATOM 1557 C C . PHE A 1 203 ? 18.109 14 -9.258 1 98.5 203 PHE A C 1
ATOM 1559 O O . PHE A 1 203 ? 18.547 12.984 -8.719 1 98.5 203 PHE A O 1
ATOM 1566 N N . ALA A 1 204 ? 17.094 13.977 -10.086 1 97.56 204 ALA A N 1
ATOM 1567 C CA . ALA A 1 204 ? 16.422 12.734 -10.469 1 97.56 204 ALA A CA 1
ATOM 1568 C C . ALA A 1 204 ? 17.406 11.719 -11.023 1 97.56 204 ALA A C 1
ATOM 1570 O O . ALA A 1 204 ? 17.25 10.516 -10.828 1 97.56 204 ALA A O 1
ATOM 1571 N N . ASP A 1 205 ? 18.422 12.117 -11.688 1 97.75 205 ASP A N 1
ATOM 1572 C CA . ASP A 1 205 ? 19.375 11.227 -12.359 1 97.75 205 ASP A CA 1
ATOM 1573 C C . ASP A 1 205 ? 20.266 10.508 -11.352 1 97.75 205 ASP A C 1
ATOM 1575 O O . ASP A 1 205 ? 20.953 9.547 -11.695 1 97.75 205 ASP A O 1
ATOM 1579 N N . ALA A 1 206 ? 20.266 10.953 -10.109 1 98.25 206 ALA A N 1
ATOM 1580 C CA . ALA A 1 206 ? 21.031 10.297 -9.055 1 98.25 206 ALA A CA 1
ATOM 1581 C C . ALA A 1 206 ? 20.344 9.039 -8.562 1 98.25 206 ALA A C 1
ATOM 1583 O O . ALA A 1 206 ? 20.938 8.227 -7.855 1 98.25 206 ALA A O 1
ATOM 1584 N N . VAL A 1 207 ? 19.094 8.898 -8.867 1 98.62 207 VAL A N 1
ATOM 1585 C CA . VAL A 1 207 ? 18.297 7.785 -8.359 1 98.62 207 VAL A CA 1
ATOM 1586 C C . VAL A 1 207 ? 18.594 6.531 -9.188 1 98.62 207 VAL A C 1
ATOM 1588 O O . VAL A 1 207 ? 18.359 6.516 -10.398 1 98.62 207 VAL A O 1
ATOM 1591 N N . VAL A 1 208 ? 19.047 5.57 -8.531 1 98.19 208 VAL A N 1
ATOM 1592 C CA . VAL A 1 208 ? 19.297 4.281 -9.172 1 98.19 208 VAL A CA 1
ATOM 1593 C C . VAL A 1 208 ? 18.047 3.4 -9.039 1 98.19 208 VAL A C 1
ATOM 1595 O O . VAL A 1 208 ? 17.516 3.223 -7.938 1 98.19 208 VAL A O 1
ATOM 1598 N N . ASP A 1 209 ? 17.609 2.854 -10.133 1 98 209 ASP A N 1
ATOM 1599 C CA . ASP A 1 209 ? 16.406 2.039 -10.148 1 98 209 ASP A CA 1
ATOM 1600 C C . ASP A 1 209 ? 16.547 0.819 -9.242 1 98 209 ASP A C 1
ATOM 1602 O O . ASP A 1 209 ? 17.641 0.253 -9.125 1 98 209 ASP A O 1
ATOM 1606 N N . ARG A 1 210 ? 15.453 0.415 -8.57 1 97.44 210 ARG A N 1
ATOM 1607 C CA . ARG A 1 210 ? 15.312 -0.824 -7.809 1 97.44 210 ARG A CA 1
ATOM 1608 C C . ARG A 1 210 ? 16.406 -0.94 -6.75 1 97.44 210 ARG A C 1
ATOM 1610 O O . ARG A 1 210 ? 16.938 -2.029 -6.512 1 97.44 210 ARG A O 1
ATOM 1617 N N . SER A 1 211 ? 16.781 0.178 -6.129 1 97.88 211 SER A N 1
ATOM 1618 C CA . SER A 1 211 ? 17.938 0.158 -5.227 1 97.88 211 SER A CA 1
ATOM 1619 C C . SER A 1 211 ? 17.547 0.616 -3.826 1 97.88 211 SER A C 1
ATOM 1621 O O . SER A 1 211 ? 18.375 0.616 -2.914 1 97.88 211 SER A O 1
ATOM 1623 N N . PHE A 1 212 ? 16.312 0.992 -3.607 1 98.75 212 PHE A N 1
ATOM 1624 C CA . PHE A 1 212 ? 15.922 1.57 -2.326 1 98.75 212 PHE A CA 1
ATOM 1625 C C . PHE A 1 212 ? 14.914 0.672 -1.614 1 98.75 212 PHE A C 1
ATOM 1627 O O . PHE A 1 212 ? 14.062 0.056 -2.254 1 98.75 212 PHE A O 1
ATOM 1634 N N . ASP A 1 213 ? 14.992 0.606 -0.285 1 98.5 213 ASP A N 1
ATOM 1635 C CA . ASP A 1 213 ? 14.062 -0.128 0.57 1 98.5 213 ASP A CA 1
ATOM 1636 C C . ASP A 1 213 ? 12.781 0.673 0.808 1 98.5 213 ASP A C 1
ATOM 1638 O O . ASP A 1 213 ? 11.703 0.099 0.942 1 98.5 213 ASP A O 1
ATOM 1642 N N . LEU A 1 214 ? 12.945 1.961 0.891 1 98.88 214 LEU A N 1
ATOM 1643 C CA . LEU A 1 214 ? 11.867 2.898 1.199 1 98.88 214 LEU A CA 1
ATOM 1644 C C . LEU A 1 214 ? 11.977 4.152 0.335 1 98.88 214 LEU A C 1
ATOM 1646 O O . LEU A 1 214 ? 13.07 4.695 0.156 1 98.88 214 LEU A O 1
ATOM 1650 N N . ALA A 1 215 ? 10.891 4.547 -0.268 1 98.94 215 ALA A N 1
ATOM 1651 C CA . ALA A 1 215 ? 10.773 5.836 -0.941 1 98.94 215 ALA A CA 1
ATOM 1652 C C . ALA A 1 215 ? 9.602 6.641 -0.386 1 98.94 215 ALA A C 1
ATOM 1654 O O . ALA A 1 215 ? 8.531 6.09 -0.124 1 98.94 215 ALA A O 1
ATOM 1655 N N . VAL A 1 216 ? 9.812 7.906 -0.126 1 98.94 216 VAL A N 1
ATOM 1656 C CA . VAL A 1 216 ? 8.766 8.82 0.314 1 98.94 216 VAL A CA 1
ATOM 1657 C C . VAL A 1 216 ? 8.5 9.859 -0.772 1 98.94 216 VAL A C 1
ATOM 1659 O O . VAL A 1 216 ? 9.398 10.602 -1.167 1 98.94 216 VAL A O 1
ATOM 1662 N N . GLU A 1 217 ? 7.293 9.852 -1.271 1 98.5 217 GLU A N 1
ATOM 1663 C CA . GLU A 1 217 ? 6.883 10.773 -2.322 1 98.5 217 GLU A CA 1
ATOM 1664 C C . GLU A 1 217 ? 6.238 12.031 -1.736 1 98.5 217 GLU A C 1
ATOM 1666 O O . GLU A 1 217 ? 5.207 11.945 -1.064 1 98.5 217 GLU A O 1
ATOM 1671 N N . CYS A 1 218 ? 6.879 13.188 -1.968 1 96.62 218 CYS A N 1
ATOM 1672 C CA . CYS A 1 218 ? 6.445 14.438 -1.36 1 96.62 218 CYS A CA 1
ATOM 1673 C C . CYS A 1 218 ? 6.191 15.5 -2.422 1 96.62 218 CYS A C 1
ATOM 1675 O O . CYS A 1 218 ? 6.18 16.703 -2.121 1 96.62 218 CYS A O 1
ATOM 1677 N N . THR A 1 219 ? 6.031 15.164 -3.643 1 95.31 219 THR A N 1
ATOM 1678 C CA . THR A 1 219 ? 5.922 16.172 -4.695 1 95.31 219 THR A CA 1
ATOM 1679 C C . THR A 1 219 ? 4.461 16.422 -5.047 1 95.31 219 THR A C 1
ATOM 1681 O O . THR A 1 219 ? 4.105 17.531 -5.461 1 95.31 219 THR A O 1
ATOM 1684 N N . GLY A 1 220 ? 3.68 15.391 -5.027 1 91.88 220 GLY A N 1
ATOM 1685 C CA . GLY A 1 220 ? 2.287 15.484 -5.434 1 91.88 220 GLY A CA 1
ATOM 1686 C C . GLY A 1 220 ? 2.107 15.492 -6.941 1 91.88 220 GLY A C 1
ATOM 1687 O O . GLY A 1 220 ? 1.068 15.914 -7.445 1 91.88 220 GLY A O 1
ATOM 1688 N N . ASN A 1 221 ? 3.059 15.109 -7.672 1 93 221 ASN A N 1
ATOM 1689 C CA . ASN A 1 221 ? 2.92 15.07 -9.125 1 93 221 ASN A CA 1
ATOM 1690 C C . ASN A 1 221 ? 3.279 13.703 -9.688 1 93 221 ASN A C 1
ATOM 1692 O O . ASN A 1 221 ? 3.967 12.914 -9.031 1 93 221 ASN A O 1
ATOM 1696 N N . PRO A 1 222 ? 2.846 13.414 -10.922 1 94.81 222 PRO A N 1
ATOM 1697 C CA . PRO A 1 222 ? 3.047 12.094 -11.516 1 94.81 222 PRO A CA 1
ATOM 1698 C C . PRO A 1 222 ? 4.523 11.742 -11.695 1 94.81 222 PRO A C 1
ATOM 1700 O O . PRO A 1 222 ? 4.914 10.586 -11.508 1 94.81 222 PRO A O 1
ATOM 1703 N N . GLU A 1 223 ? 5.352 12.688 -12.023 1 95.94 223 GLU A N 1
ATOM 1704 C CA . GLU A 1 223 ? 6.773 12.43 -12.219 1 95.94 223 GLU A CA 1
ATOM 1705 C C . GLU A 1 223 ? 7.438 11.992 -10.922 1 95.94 223 GLU A C 1
ATOM 1707 O O . GLU A 1 223 ? 8.25 11.062 -10.914 1 95.94 223 GLU A O 1
ATOM 1712 N N . GLY A 1 224 ? 7.129 12.695 -9.859 1 97.06 224 GLY A N 1
ATOM 1713 C CA . GLY A 1 224 ? 7.652 12.297 -8.562 1 97.06 224 GLY A CA 1
ATOM 1714 C C . GLY A 1 224 ? 7.246 10.891 -8.156 1 97.06 224 GLY A C 1
ATOM 1715 O O . GLY A 1 224 ? 8.062 10.133 -7.629 1 97.06 224 GLY A O 1
ATOM 1716 N N . PHE A 1 225 ? 6.043 10.586 -8.445 1 97.12 225 PHE A N 1
ATOM 1717 C CA . PHE A 1 225 ? 5.566 9.242 -8.156 1 97.12 225 PHE A CA 1
ATOM 1718 C C . PHE A 1 225 ? 6.367 8.203 -8.938 1 97.12 225 PHE A C 1
ATOM 1720 O O . PHE A 1 225 ? 6.785 7.188 -8.383 1 97.12 225 PHE A O 1
ATOM 1727 N N . THR A 1 226 ? 6.52 8.445 -10.18 1 97.25 226 THR A N 1
ATOM 1728 C CA . THR A 1 226 ? 7.246 7.535 -11.055 1 97.25 226 THR A CA 1
ATOM 1729 C C . THR A 1 226 ? 8.672 7.324 -10.547 1 97.25 226 THR A C 1
ATOM 1731 O O . THR A 1 226 ? 9.156 6.191 -10.484 1 97.25 226 THR A O 1
ATOM 1734 N N . ILE A 1 227 ? 9.352 8.391 -10.141 1 98.31 227 ILE A N 1
ATOM 1735 C CA . ILE A 1 227 ? 10.711 8.312 -9.617 1 98.31 227 ILE A CA 1
ATOM 1736 C C . ILE A 1 227 ? 10.727 7.453 -8.359 1 98.31 227 ILE A C 1
ATOM 1738 O O . ILE A 1 227 ? 11.562 6.555 -8.227 1 98.31 227 ILE A O 1
ATOM 1742 N N . ALA A 1 228 ? 9.773 7.73 -7.441 1 98.62 228 ALA A N 1
ATOM 1743 C CA . ALA A 1 228 ? 9.703 6.98 -6.191 1 98.62 228 ALA A CA 1
ATOM 1744 C C . ALA A 1 228 ? 9.461 5.496 -6.453 1 98.62 228 ALA A C 1
ATOM 1746 O O . ALA A 1 228 ? 10.164 4.641 -5.906 1 98.62 228 ALA A O 1
ATOM 1747 N N . ARG A 1 229 ? 8.562 5.191 -7.332 1 97.81 229 ARG A N 1
ATOM 1748 C CA . ARG A 1 229 ? 8.18 3.812 -7.617 1 97.81 229 ARG A CA 1
ATOM 1749 C C . ARG A 1 229 ? 9.328 3.049 -8.266 1 97.81 229 ARG A C 1
ATOM 1751 O O . ARG A 1 229 ? 9.641 1.926 -7.867 1 97.81 229 ARG A O 1
ATOM 1758 N N . ARG A 1 230 ? 9.93 3.59 -9.289 1 97.69 230 ARG A N 1
ATOM 1759 C CA . ARG A 1 230 ? 10.961 2.871 -10.023 1 97.69 230 ARG A CA 1
ATOM 1760 C C . ARG A 1 230 ? 12.203 2.652 -9.164 1 97.69 230 ARG A C 1
ATOM 1762 O O . ARG A 1 230 ? 12.992 1.747 -9.43 1 97.69 230 ARG A O 1
ATOM 1769 N N . SER A 1 231 ? 12.367 3.49 -8.156 1 98.75 231 SER A N 1
ATOM 1770 C CA . SER A 1 231 ? 13.547 3.404 -7.297 1 98.75 231 SER A CA 1
ATOM 1771 C C . SER A 1 231 ? 13.477 2.182 -6.387 1 98.75 231 SER A C 1
ATOM 1773 O O . SER A 1 231 ? 14.5 1.728 -5.875 1 98.75 231 SER A O 1
ATOM 1775 N N . LEU A 1 232 ? 12.359 1.64 -6.137 1 98.62 232 LEU A N 1
ATOM 1776 C CA . LEU A 1 232 ? 12.148 0.63 -5.105 1 98.62 232 LEU A CA 1
ATOM 1777 C C . LEU A 1 232 ? 12.555 -0.753 -5.609 1 98.62 232 LEU A C 1
ATOM 1779 O O . LEU A 1 232 ? 12.227 -1.124 -6.738 1 98.62 232 LEU A O 1
ATOM 1783 N N . ARG A 1 233 ? 13.219 -1.42 -4.762 1 97.56 233 ARG A N 1
ATOM 1784 C CA . ARG A 1 233 ? 13.422 -2.854 -4.957 1 97.56 233 ARG A CA 1
ATOM 1785 C C . ARG A 1 233 ? 12.125 -3.623 -4.703 1 97.56 233 ARG A C 1
ATOM 1787 O O . ARG A 1 233 ? 11.156 -3.066 -4.184 1 97.56 233 ARG A O 1
ATOM 1794 N N . SER A 1 234 ? 12.117 -4.93 -5.105 1 97.56 234 SER A N 1
ATOM 1795 C CA . SER A 1 234 ? 10.992 -5.781 -4.727 1 97.56 234 SER A CA 1
ATOM 1796 C C . SER A 1 234 ? 10.789 -5.773 -3.215 1 97.56 234 SER A C 1
ATOM 1798 O O . SER A 1 234 ? 11.75 -5.766 -2.449 1 97.56 234 SER A O 1
ATOM 1800 N N . ARG A 1 235 ? 9.43 -5.68 -2.855 1 97.31 235 ARG A N 1
ATOM 1801 C CA . ARG A 1 235 ? 8.969 -5.648 -1.474 1 97.31 235 ARG A CA 1
ATOM 1802 C C . ARG A 1 235 ? 9.336 -4.332 -0.8 1 97.31 235 ARG A C 1
ATOM 1804 O O . ARG A 1 235 ? 9.281 -4.219 0.426 1 97.31 235 ARG A O 1
ATOM 1811 N N . GLY A 1 236 ? 9.828 -3.377 -1.573 1 98.06 236 GLY A N 1
ATOM 1812 C CA . GLY A 1 236 ? 10.031 -2.041 -1.038 1 98.06 236 GLY A CA 1
ATOM 1813 C C . GLY A 1 236 ? 8.742 -1.366 -0.611 1 98.06 236 GLY A C 1
ATOM 1814 O O . GLY A 1 236 ? 7.652 -1.874 -0.881 1 98.06 236 GLY A O 1
ATOM 1815 N N . ILE A 1 237 ? 8.875 -0.213 0.082 1 98.75 237 ILE A N 1
ATOM 1816 C CA . ILE A 1 237 ? 7.73 0.529 0.604 1 98.75 237 ILE A CA 1
ATOM 1817 C C . ILE A 1 237 ? 7.723 1.939 0.019 1 98.75 237 ILE A C 1
ATOM 1819 O O . ILE A 1 237 ? 8.758 2.615 -0.006 1 98.75 237 ILE A O 1
ATOM 1823 N N . LEU A 1 238 ? 6.637 2.332 -0.539 1 98.75 238 LEU A N 1
ATOM 1824 C CA . LEU A 1 238 ? 6.402 3.691 -1.012 1 98.75 238 LEU A CA 1
ATOM 1825 C C . LEU A 1 238 ? 5.438 4.43 -0.088 1 98.75 238 LEU A C 1
ATOM 1827 O O . LEU A 1 238 ? 4.273 4.047 0.033 1 98.75 238 LEU A O 1
ATOM 1831 N N . VAL A 1 239 ? 5.859 5.445 0.58 1 98.88 239 VAL A N 1
ATOM 1832 C CA . VAL A 1 239 ? 4.996 6.277 1.416 1 98.88 239 VAL A CA 1
ATOM 1833 C C . VAL A 1 239 ? 4.535 7.5 0.626 1 98.88 239 VAL A C 1
ATOM 1835 O O . VAL A 1 239 ? 5.352 8.203 0.026 1 98.88 239 VAL A O 1
ATOM 1838 N N . LEU A 1 240 ? 3.273 7.727 0.639 1 98.31 240 LEU A N 1
ATOM 1839 C CA . LEU A 1 240 ? 2.68 8.883 -0.017 1 98.31 240 LEU A CA 1
ATOM 1840 C C . LEU A 1 240 ? 2.309 9.953 1.003 1 98.31 240 LEU A C 1
ATOM 1842 O O . LEU A 1 240 ? 1.491 9.719 1.895 1 98.31 240 LEU A O 1
ATOM 1846 N N . LYS A 1 241 ? 2.852 11.102 0.846 1 97.12 241 LYS A N 1
ATOM 1847 C CA . LYS A 1 241 ? 2.627 12.18 1.802 1 97.12 241 LYS A CA 1
ATOM 1848 C C . LYS A 1 241 ? 1.869 13.336 1.155 1 97.12 241 LYS A C 1
ATOM 1850 O O . LYS A 1 241 ? 1.341 14.203 1.853 1 97.12 241 LYS A O 1
ATOM 1855 N N . SER A 1 242 ? 1.778 13.359 -0.177 1 90.12 242 SER A N 1
ATOM 1856 C CA . SER A 1 242 ? 1.161 14.492 -0.861 1 90.12 242 SER A CA 1
ATOM 1857 C C . SER A 1 242 ? -0.154 14.086 -1.52 1 90.12 242 SER A C 1
ATOM 1859 O O . SER A 1 242 ? -0.337 12.93 -1.895 1 90.12 242 SER A O 1
ATOM 1861 N N . THR A 1 243 ? -0.993 15.047 -1.56 1 86.75 243 THR A N 1
ATOM 1862 C CA . THR A 1 243 ? -2.199 14.859 -2.359 1 86.75 243 THR A CA 1
ATOM 1863 C C . THR A 1 243 ? -1.96 15.289 -3.805 1 86.75 243 THR A C 1
ATOM 1865 O O . THR A 1 243 ? -1.013 16.016 -4.094 1 86.75 243 THR A O 1
ATOM 1868 N N . TYR A 1 244 ? -2.695 14.688 -4.656 1 84.62 244 TYR A N 1
ATOM 1869 C CA . TYR A 1 244 ? -2.545 14.891 -6.094 1 84.62 244 TYR A CA 1
ATOM 1870 C C . TYR A 1 244 ? -3.762 15.602 -6.676 1 84.62 244 TYR A C 1
ATOM 1872 O O . TYR A 1 244 ? -4.895 15.359 -6.254 1 84.62 244 TYR A O 1
ATOM 1880 N N . THR A 1 245 ? -3.418 16.562 -7.527 1 81.06 245 THR A N 1
ATOM 1881 C CA . THR A 1 245 ? -4.527 17.109 -8.305 1 81.06 245 THR A CA 1
ATOM 1882 C C . THR A 1 245 ? -5.031 16.078 -9.312 1 81.06 245 THR A C 1
ATOM 1884 O O . THR A 1 245 ? -4.297 15.68 -10.219 1 81.06 245 THR A O 1
ATOM 1887 N N . GLY A 1 246 ? -6.188 15.578 -9.086 1 83 246 GLY A N 1
ATOM 1888 C CA . GLY A 1 246 ? -6.742 14.578 -9.984 1 83 246 GLY A CA 1
ATOM 1889 C C . GLY A 1 246 ? -6.281 13.172 -9.656 1 83 246 GLY A C 1
ATOM 1890 O O . GLY A 1 246 ? -5.934 12.875 -8.516 1 83 246 GLY A O 1
ATOM 1891 N N . ASN A 1 247 ? -6.41 12.312 -10.68 1 90.62 247 ASN A N 1
ATOM 1892 C CA . ASN A 1 247 ? -6.055 10.906 -10.516 1 90.62 247 ASN A CA 1
ATOM 1893 C C . ASN A 1 247 ? -4.691 10.594 -11.133 1 90.62 247 ASN A C 1
ATOM 1895 O O . ASN A 1 247 ? -4.219 11.328 -12 1 90.62 247 ASN A O 1
ATOM 1899 N N . LEU A 1 248 ? -4.09 9.625 -10.641 1 92.62 248 LEU A N 1
ATOM 1900 C CA . LEU A 1 248 ? -2.834 9.141 -11.203 1 92.62 248 LEU A CA 1
ATOM 1901 C C . LEU A 1 248 ? -3.057 7.871 -12.008 1 92.62 248 LEU A C 1
ATOM 1903 O O . LEU A 1 248 ? -3.891 7.039 -11.648 1 92.62 248 LEU A O 1
ATOM 1907 N N . THR A 1 249 ? -2.346 7.797 -13.07 1 93.19 249 THR A N 1
ATOM 1908 C CA . THR A 1 249 ? -2.275 6.551 -13.82 1 93.19 249 THR A CA 1
ATOM 1909 C C . THR A 1 249 ? -1.13 5.676 -13.32 1 93.19 249 THR A C 1
ATOM 1911 O O . THR A 1 249 ? 0.033 6.082 -13.359 1 93.19 249 THR A O 1
ATOM 1914 N N . ILE A 1 250 ? -1.461 4.5 -12.836 1 93.75 250 ILE A N 1
ATOM 1915 C CA . ILE A 1 250 ? -0.468 3.67 -12.164 1 93.75 250 ILE A CA 1
ATOM 1916 C C . ILE A 1 250 ? -0.447 2.277 -12.789 1 93.75 250 ILE A C 1
ATOM 1918 O O . ILE A 1 250 ? -1.5 1.706 -13.078 1 93.75 250 ILE A O 1
ATOM 1922 N N . ASP A 1 251 ? 0.757 1.786 -13.023 1 93.25 251 ASP A N 1
ATOM 1923 C CA . ASP A 1 251 ? 0.938 0.38 -13.367 1 93.25 251 ASP A CA 1
ATOM 1924 C C . ASP A 1 251 ? 0.782 -0.514 -12.141 1 93.25 251 ASP A C 1
ATOM 1926 O O . ASP A 1 251 ? 1.772 -0.888 -11.508 1 93.25 251 ASP A O 1
ATOM 1930 N N . VAL A 1 252 ? -0.394 -0.943 -11.859 1 93.12 252 VAL A N 1
ATOM 1931 C CA . VAL A 1 252 ? -0.726 -1.702 -10.656 1 93.12 252 VAL A CA 1
ATOM 1932 C C . VAL A 1 252 ? -0.129 -3.104 -10.75 1 93.12 252 VAL A C 1
ATOM 1934 O O . VAL A 1 252 ? 0.245 -3.695 -9.734 1 93.12 252 VAL A O 1
ATOM 1937 N N . SER A 1 253 ? 0.02 -3.662 -11.945 1 92.56 253 SER A N 1
ATOM 1938 C CA . SER A 1 253 ? 0.596 -4.992 -12.133 1 92.56 253 SER A CA 1
ATOM 1939 C C . SER A 1 253 ? 2.02 -5.059 -11.594 1 92.56 253 SER A C 1
ATOM 1941 O O . SER A 1 253 ? 2.41 -6.059 -10.984 1 92.56 253 SER A O 1
ATOM 1943 N N . SER A 1 254 ? 2.73 -3.971 -11.789 1 92.56 254 SER A N 1
ATOM 1944 C CA . SER A 1 254 ? 4.094 -3.928 -11.266 1 92.56 254 SER A CA 1
ATOM 1945 C C . SER A 1 254 ? 4.105 -3.953 -9.742 1 92.56 254 SER A C 1
ATOM 1947 O O . SER A 1 254 ? 5.016 -4.516 -9.133 1 92.56 254 SER A O 1
ATOM 1949 N N . LEU A 1 255 ? 3.08 -3.355 -9.078 1 95.19 255 LEU A N 1
ATOM 1950 C CA . LEU A 1 255 ? 2.963 -3.412 -7.621 1 95.19 255 LEU A CA 1
ATOM 1951 C C . LEU A 1 255 ? 2.754 -4.848 -7.148 1 95.19 255 LEU A C 1
ATOM 1953 O O . LEU A 1 255 ? 3.352 -5.273 -6.156 1 95.19 255 LEU A O 1
ATOM 1957 N N . VAL A 1 256 ? 1.964 -5.559 -7.898 1 95.94 256 VAL A N 1
ATOM 1958 C CA . VAL A 1 256 ? 1.654 -6.945 -7.559 1 95.94 256 VAL A CA 1
ATOM 1959 C C . VAL A 1 256 ? 2.9 -7.809 -7.73 1 95.94 256 VAL A C 1
ATOM 1961 O O . VAL A 1 256 ? 3.314 -8.508 -6.801 1 95.94 256 VAL A O 1
ATOM 1964 N N . VAL A 1 257 ? 3.551 -7.742 -8.914 1 93.69 257 VAL A N 1
ATOM 1965 C CA . VAL A 1 257 ? 4.664 -8.609 -9.289 1 93.69 257 VAL A CA 1
ATOM 1966 C C . VAL A 1 257 ? 5.848 -8.367 -8.352 1 93.69 257 VAL A C 1
ATOM 1968 O O . VAL A 1 257 ? 6.5 -9.312 -7.91 1 93.69 257 VAL A O 1
ATOM 1971 N N . ASP A 1 258 ? 6.074 -7.094 -7.965 1 96.56 258 ASP A N 1
ATOM 1972 C CA . ASP A 1 258 ? 7.211 -6.742 -7.121 1 96.56 258 ASP A CA 1
ATOM 1973 C C . ASP A 1 258 ? 6.824 -6.758 -5.641 1 96.56 258 ASP A C 1
ATOM 1975 O O . ASP A 1 258 ? 7.672 -6.551 -4.77 1 96.56 258 ASP A O 1
ATOM 1979 N N . GLU A 1 259 ? 5.539 -6.977 -5.395 1 98.06 259 GLU A N 1
ATOM 1980 C CA . GLU A 1 259 ? 5 -6.98 -4.039 1 98.06 259 GLU A CA 1
ATOM 1981 C C . GLU A 1 259 ? 5.395 -5.715 -3.281 1 98.06 259 GLU A C 1
ATOM 1983 O O . GLU A 1 259 ? 5.898 -5.789 -2.158 1 98.06 259 GLU A O 1
ATOM 1988 N N . ILE A 1 260 ? 5.156 -4.613 -3.932 1 98.31 260 ILE A N 1
ATOM 1989 C CA . ILE A 1 260 ? 5.402 -3.297 -3.352 1 98.31 260 ILE A CA 1
ATOM 1990 C C . ILE A 1 260 ? 4.281 -2.941 -2.381 1 98.31 260 ILE A C 1
ATOM 1992 O O . ILE A 1 260 ? 3.115 -3.273 -2.621 1 98.31 260 ILE A O 1
ATOM 1996 N N . THR A 1 261 ? 4.617 -2.291 -1.27 1 98.38 261 THR A N 1
ATOM 1997 C CA . THR A 1 261 ? 3.635 -1.724 -0.353 1 98.38 261 THR A CA 1
ATOM 1998 C C . THR A 1 261 ? 3.518 -0.215 -0.553 1 98.38 261 THR A C 1
ATOM 2000 O O . THR A 1 261 ? 4.52 0.501 -0.515 1 98.38 261 THR A O 1
ATOM 2003 N N . LEU A 1 262 ? 2.357 0.237 -0.891 1 98.19 262 LEU A N 1
ATOM 2004 C CA . LEU A 1 262 ? 2.035 1.659 -0.894 1 98.19 262 LEU A CA 1
ATOM 2005 C C . LEU A 1 262 ? 1.296 2.051 0.381 1 98.19 262 LEU A C 1
ATOM 2007 O O . LEU A 1 262 ? 0.315 1.405 0.758 1 98.19 262 LEU A O 1
ATOM 2011 N N . LEU A 1 263 ? 1.759 3.1 1.056 1 98.19 263 LEU A N 1
ATOM 2012 C CA . LEU A 1 263 ? 1.24 3.494 2.361 1 98.19 263 LEU A CA 1
ATOM 2013 C C . LEU A 1 263 ? 0.875 4.977 2.377 1 98.19 263 LEU A C 1
ATOM 2015 O O . LEU A 1 263 ? 1.717 5.828 2.092 1 98.19 263 LEU A O 1
ATOM 2019 N N . GLY A 1 264 ? -0.394 5.25 2.615 1 98.31 264 GLY A N 1
ATOM 2020 C CA . GLY A 1 264 ? -0.769 6.629 2.875 1 98.31 264 GLY A CA 1
ATOM 2021 C C . GLY A 1 264 ? -0.347 7.113 4.25 1 98.31 264 GLY A C 1
ATOM 2022 O O . GLY A 1 264 ? -0.424 6.367 5.227 1 98.31 264 GLY A O 1
ATOM 2023 N N . SER A 1 265 ? 0.051 8.352 4.312 1 98.31 265 SER A N 1
ATOM 2024 C CA . SER A 1 265 ? 0.502 8.938 5.57 1 98.31 265 SER A CA 1
ATOM 2025 C C . SER A 1 265 ? 0.078 10.398 5.676 1 98.31 265 SER A C 1
ATOM 2027 O O . SER A 1 265 ? 0.188 11.156 4.711 1 98.31 265 SER A O 1
ATOM 2029 N N . ARG A 1 266 ? -0.438 10.758 6.766 1 96 266 ARG A N 1
ATOM 2030 C CA . ARG A 1 266 ? -0.98 12.102 6.945 1 96 266 ARG A CA 1
ATOM 2031 C C . ARG A 1 266 ? -0.54 12.703 8.281 1 96 266 ARG A C 1
ATOM 2033 O O . ARG A 1 266 ? 0.658 12.828 8.539 1 96 266 ARG A O 1
ATOM 2040 N N . CYS A 1 267 ? -1.394 12.914 9.273 1 96.5 267 CYS A N 1
ATOM 2041 C CA . CYS A 1 267 ? -1.116 13.578 10.539 1 96.5 267 CYS A CA 1
ATOM 2042 C C . CYS A 1 267 ? -0.285 12.68 11.453 1 96.5 267 CYS A C 1
ATOM 2044 O O . CYS A 1 267 ? -0.336 11.453 11.344 1 96.5 267 CYS A O 1
ATOM 2046 N N . GLY A 1 268 ? 0.523 13.281 12.312 1 97.62 268 GLY A N 1
ATOM 2047 C CA . GLY A 1 268 ? 1.36 12.516 13.219 1 97.62 268 GLY A CA 1
ATOM 2048 C C . GLY A 1 268 ? 1.457 13.125 14.602 1 97.62 268 GLY A C 1
ATOM 2049 O O . GLY A 1 268 ? 0.629 13.953 14.977 1 97.62 268 GLY A O 1
ATOM 2050 N N . PRO A 1 269 ? 2.43 12.734 15.359 1 98.19 269 PRO A N 1
ATOM 2051 C CA . PRO A 1 269 ? 2.475 13.062 16.781 1 98.19 269 PRO A CA 1
ATOM 2052 C C . PRO A 1 269 ? 3.105 14.43 17.062 1 98.19 269 PRO A C 1
ATOM 2054 O O . PRO A 1 269 ? 4.234 14.688 16.625 1 98.19 269 PRO A O 1
ATOM 2057 N N . PHE A 1 270 ? 2.457 15.234 17.891 1 98.69 270 PHE A N 1
ATOM 2058 C CA . PHE A 1 270 ? 2.896 16.594 18.156 1 98.69 270 PHE A CA 1
ATOM 2059 C C . PHE A 1 270 ? 4.008 16.609 19.203 1 98.69 270 PHE A C 1
ATOM 2061 O O . PHE A 1 270 ? 4.949 17.406 19.094 1 98.69 270 PHE A O 1
ATOM 2068 N N . VAL A 1 271 ? 3.938 15.742 20.156 1 98.56 271 VAL A N 1
ATOM 2069 C CA . VAL A 1 271 ? 4.871 15.805 21.266 1 98.56 271 VAL A CA 1
ATOM 2070 C C . VAL A 1 271 ? 6.293 15.539 20.781 1 98.56 271 VAL A C 1
ATOM 2072 O O . VAL A 1 271 ? 7.199 16.344 21.016 1 98.56 271 VAL A O 1
ATOM 2075 N N . PRO A 1 272 ? 6.48 14.438 20.016 1 98.75 272 PRO A N 1
ATOM 2076 C CA . PRO A 1 272 ? 7.832 14.25 19.484 1 98.75 272 PRO A CA 1
ATOM 2077 C C . PRO A 1 272 ? 8.266 15.383 18.562 1 98.75 272 PRO A C 1
ATOM 2079 O O . PRO A 1 272 ? 9.445 15.719 18.5 1 98.75 272 PRO A O 1
ATOM 2082 N N . ALA A 1 273 ? 7.355 15.984 17.812 1 98.88 273 ALA A N 1
ATOM 2083 C CA . ALA A 1 273 ? 7.688 17.109 16.953 1 98.88 273 ALA A CA 1
ATOM 2084 C C . ALA A 1 273 ? 8.219 18.281 17.766 1 98.88 273 ALA A C 1
ATOM 2086 O O . ALA A 1 273 ? 9.25 18.875 17.406 1 98.88 273 ALA A O 1
ATOM 2087 N N . LEU A 1 274 ? 7.551 18.609 18.844 1 98.81 274 LEU A N 1
ATOM 2088 C CA . LEU A 1 274 ? 7.973 19.703 19.719 1 98.81 274 LEU A CA 1
ATOM 2089 C C . LEU A 1 274 ? 9.328 19.391 20.344 1 98.81 274 LEU A C 1
ATOM 2091 O O . LEU A 1 274 ? 10.156 20.297 20.516 1 98.81 274 LEU A O 1
ATOM 2095 N N . GLN A 1 275 ? 9.539 18.141 20.641 1 98.75 275 GLN A N 1
ATOM 2096 C CA . GLN A 1 275 ? 10.812 17.734 21.234 1 98.75 275 GLN A CA 1
ATOM 2097 C C . GLN A 1 275 ? 11.961 17.938 20.25 1 98.75 275 GLN A C 1
ATOM 2099 O O . GLN A 1 275 ? 13.031 18.422 20.625 1 98.75 275 GLN A O 1
ATOM 2104 N N . LEU A 1 276 ? 11.758 17.594 19.031 1 98.75 276 LEU A N 1
ATOM 2105 C CA . LEU A 1 276 ? 12.789 17.797 18.016 1 98.75 276 LEU A CA 1
ATOM 2106 C C . LEU A 1 276 ? 13.117 19.266 17.859 1 98.75 276 LEU A C 1
ATOM 2108 O O . LEU A 1 276 ? 14.289 19.641 17.688 1 98.75 276 LEU A O 1
ATOM 2112 N N . LEU A 1 277 ? 12.094 20.109 17.859 1 98.75 277 LEU A N 1
ATOM 2113 C CA . LEU A 1 277 ? 12.312 21.547 17.766 1 98.75 277 LEU A CA 1
ATOM 2114 C C . LEU A 1 277 ? 13.102 22.047 18.984 1 98.75 277 LEU A C 1
ATOM 2116 O O . LEU A 1 277 ? 14.055 22.812 18.828 1 98.75 277 LEU A O 1
ATOM 2120 N N . ALA A 1 278 ? 12.734 21.562 20.125 1 98.62 278 ALA A N 1
ATOM 2121 C CA . ALA A 1 278 ? 13.352 22.016 21.375 1 98.62 278 ALA A CA 1
ATOM 2122 C C . ALA A 1 278 ? 14.828 21.609 21.422 1 98.62 278 ALA A C 1
ATOM 2124 O O . ALA A 1 278 ? 15.648 22.344 21.984 1 98.62 278 ALA A O 1
ATOM 2125 N N . GLU A 1 279 ? 15.109 20.484 20.844 1 98.06 279 GLU A N 1
ATOM 2126 C CA . GLU A 1 279 ? 16.469 19.953 20.875 1 98.06 279 GLU A CA 1
ATOM 2127 C C . GLU A 1 279 ? 17.266 20.391 19.641 1 98.06 279 GLU A C 1
ATOM 2129 O O . GLU A 1 279 ? 18.406 19.969 19.453 1 98.06 279 GLU A O 1
ATOM 2134 N N . PHE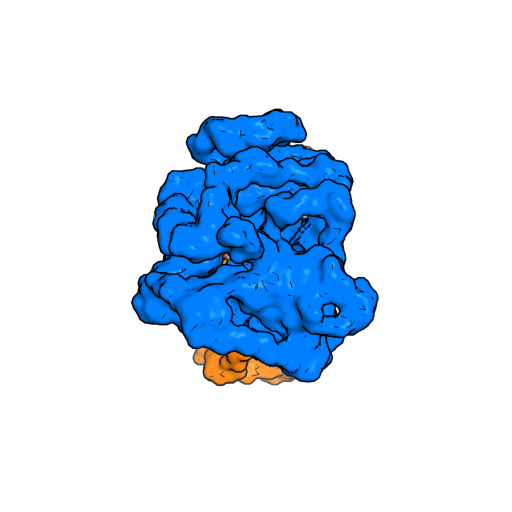 A 1 280 ? 16.703 21.141 18.781 1 96.75 280 PHE A N 1
ATOM 2135 C CA . PHE A 1 280 ? 17.328 21.656 17.578 1 96.75 280 PHE A CA 1
ATOM 2136 C C . PHE A 1 280 ? 17.812 20.516 16.688 1 96.75 280 PHE A C 1
ATOM 2138 O O . PHE A 1 280 ? 18.891 20.609 16.078 1 96.75 280 PHE A O 1
ATOM 2145 N N . ARG A 1 281 ? 17.031 19.453 16.672 1 98 281 ARG A N 1
ATOM 2146 C CA . ARG A 1 281 ? 17.359 18.297 15.844 1 98 281 ARG A CA 1
ATOM 2147 C C . ARG A 1 281 ? 16.766 18.438 14.445 1 98 281 ARG A C 1
ATOM 2149 O O . ARG A 1 281 ? 17.125 17.703 13.531 1 98 281 ARG A O 1
ATOM 2156 N N . VAL A 1 282 ? 15.891 19.375 14.297 1 98.31 282 VAL A N 1
ATOM 2157 C CA . VAL A 1 282 ? 15.375 19.828 13.008 1 98.31 282 VAL A CA 1
ATOM 2158 C C . VAL A 1 282 ? 15.523 21.344 12.898 1 98.31 282 VAL A C 1
ATOM 2160 O O . VAL A 1 282 ? 15.336 22.078 13.883 1 98.31 282 VAL A O 1
ATOM 2163 N N . ASP A 1 283 ? 15.898 21.766 11.75 1 98 283 ASP A N 1
ATOM 2164 C CA . ASP A 1 283 ? 16.047 23.203 11.5 1 98 283 ASP A CA 1
ATOM 2165 C C . ASP A 1 283 ? 14.969 23.719 10.555 1 98 283 ASP A C 1
ATOM 2167 O O . ASP A 1 283 ? 14.945 23.344 9.375 1 98 283 ASP A O 1
ATOM 2171 N N . VAL A 1 284 ? 14.18 24.625 11.047 1 98.69 284 VAL A N 1
ATOM 2172 C CA . VAL A 1 284 ? 13.039 25.078 10.25 1 98.69 284 VAL A CA 1
ATOM 2173 C C . VAL A 1 284 ? 13.219 26.547 9.875 1 98.69 284 VAL A C 1
ATOM 2175 O O . VAL A 1 284 ? 12.516 27.062 9 1 98.69 284 VAL A O 1
ATOM 2178 N N . GLU A 1 285 ? 14.164 27.188 10.461 1 97.94 285 GLU A N 1
ATOM 2179 C CA . GLU A 1 285 ? 14.328 28.625 10.289 1 97.94 285 GLU A CA 1
ATOM 2180 C C . GLU A 1 285 ? 14.578 28.984 8.828 1 97.94 285 GLU A C 1
ATOM 2182 O O . GLU A 1 285 ? 13.969 29.906 8.289 1 97.94 285 GLU A O 1
ATOM 2187 N N . PRO A 1 286 ? 15.5 28.203 8.133 1 97.81 286 PRO A N 1
ATOM 2188 C CA . PRO A 1 286 ? 15.758 28.547 6.73 1 97.81 286 PRO A CA 1
ATOM 2189 C C . PRO A 1 286 ? 14.539 28.328 5.832 1 97.81 286 PRO A C 1
ATOM 2191 O O . PRO A 1 286 ? 14.531 28.766 4.68 1 97.81 286 PRO A O 1
ATOM 2194 N N . LEU A 1 287 ? 13.539 27.656 6.336 1 98.5 287 LEU A N 1
ATOM 2195 C CA . LEU A 1 287 ? 12.367 27.359 5.527 1 98.5 287 LEU A CA 1
ATOM 2196 C C . LEU A 1 287 ? 11.375 28.516 5.551 1 98.5 287 LEU A C 1
ATOM 2198 O O . LEU A 1 287 ? 10.445 28.562 4.742 1 98.5 287 LEU A O 1
ATOM 2202 N N . ILE A 1 288 ? 11.523 29.422 6.504 1 98.62 288 ILE A N 1
ATOM 2203 C CA . ILE A 1 288 ? 10.648 30.578 6.602 1 98.62 288 ILE A CA 1
ATOM 2204 C C . ILE A 1 288 ? 11.039 31.609 5.543 1 98.62 288 ILE A C 1
ATOM 2206 O O . ILE A 1 288 ? 12.109 32.219 5.629 1 98.62 288 ILE A O 1
ATOM 2210 N N . GLN A 1 289 ? 10.172 31.797 4.641 1 97.62 289 GLN A N 1
ATOM 2211 C CA . GLN A 1 289 ? 10.508 32.625 3.494 1 97.62 289 GLN A CA 1
ATOM 2212 C C . GLN A 1 289 ? 10 34.062 3.688 1 97.62 289 GLN A C 1
ATOM 2214 O O . GLN A 1 289 ? 10.609 35 3.207 1 97.62 289 GLN A O 1
ATOM 2219 N N . ALA A 1 290 ? 8.852 34.219 4.301 1 98.25 290 ALA A N 1
ATOM 2220 C CA . ALA A 1 290 ? 8.266 35.531 4.473 1 98.25 290 ALA A CA 1
ATOM 2221 C C . ALA A 1 290 ? 7.32 35.562 5.672 1 98.25 290 ALA A C 1
ATOM 2223 O O . ALA A 1 290 ? 6.871 34.531 6.145 1 98.25 290 ALA A O 1
ATOM 2224 N N . LYS A 1 291 ? 7.105 36.781 6.148 1 98.12 291 LYS A N 1
ATOM 2225 C CA . LYS A 1 291 ? 6.148 37.062 7.211 1 98.12 291 LYS A CA 1
ATOM 2226 C C . LYS A 1 291 ? 5.266 38.25 6.859 1 98.12 291 LYS A C 1
ATOM 2228 O O . LYS A 1 291 ? 5.754 39.25 6.363 1 98.12 291 LYS A O 1
ATOM 2233 N N . TYR A 1 292 ? 4.051 38.031 6.992 1 98.5 292 TYR A N 1
ATOM 2234 C CA . TYR A 1 292 ? 3.061 39.094 6.789 1 98.5 292 TYR A CA 1
ATOM 2235 C C . TYR A 1 292 ? 2.211 39.281 8.039 1 98.5 292 TYR A C 1
ATOM 2237 O O . TYR A 1 292 ? 2.092 38.375 8.867 1 98.5 292 TYR A O 1
ATOM 2245 N N . SER A 1 293 ? 1.606 40.5 8.172 1 98 293 SER A N 1
ATOM 2246 C CA . SER A 1 293 ? 0.599 40.688 9.211 1 98 293 SER A CA 1
ATOM 2247 C C . SER A 1 293 ? -0.745 40.125 8.789 1 98 293 SER A C 1
ATOM 2249 O O . SER A 1 293 ? -0.977 39.844 7.609 1 98 293 SER A O 1
ATOM 2251 N N . LEU A 1 294 ? -1.604 39.875 9.773 1 98.12 294 LEU A N 1
ATOM 2252 C CA . LEU A 1 294 ? -2.955 39.406 9.469 1 98.12 294 LEU A CA 1
ATOM 2253 C C . LEU A 1 294 ? -3.662 40.375 8.531 1 98.12 294 LEU A C 1
ATOM 2255 O O . LEU A 1 294 ? -4.438 39.969 7.668 1 98.12 294 LEU A O 1
ATOM 2259 N N . ASP A 1 295 ? -3.363 41.656 8.648 1 97.19 295 ASP A N 1
ATOM 2260 C CA . ASP A 1 295 ? -3.945 42.688 7.801 1 97.19 295 ASP A CA 1
ATOM 2261 C C . ASP A 1 295 ? -3.559 42.469 6.34 1 97.19 295 ASP A C 1
ATOM 2263 O O . ASP A 1 295 ? -4.289 42.906 5.434 1 97.19 295 ASP A O 1
ATOM 2267 N N . ASP A 1 296 ? -2.449 41.844 6.113 1 97.56 296 ASP A N 1
ATOM 2268 C CA . ASP A 1 296 ? -1.936 41.625 4.77 1 97.56 296 ASP A CA 1
ATOM 2269 C C . ASP A 1 296 ? -2.061 40.156 4.383 1 97.56 296 ASP A C 1
ATOM 2271 O O . ASP A 1 296 ? -1.246 39.625 3.615 1 97.56 296 ASP A O 1
ATOM 2275 N N . ALA A 1 297 ? -2.982 39.469 5.035 1 97.12 297 ALA A N 1
ATOM 2276 C CA . ALA A 1 297 ? -3.098 38.031 4.855 1 97.12 297 ALA A CA 1
ATOM 2277 C C . ALA A 1 297 ? -3.344 37.688 3.389 1 97.12 297 ALA A C 1
ATOM 2279 O O . ALA A 1 297 ? -2.877 36.656 2.904 1 97.12 297 ALA A O 1
ATOM 2280 N N . ILE A 1 298 ? -4.082 38.469 2.664 1 97.38 298 ILE A N 1
ATOM 2281 C CA . ILE A 1 298 ? -4.367 38.219 1.26 1 97.38 298 ILE A CA 1
ATOM 2282 C C . ILE A 1 298 ? -3.068 38.219 0.457 1 97.38 298 ILE A C 1
ATOM 2284 O O . ILE A 1 298 ? -2.836 37.344 -0.381 1 97.38 298 ILE A O 1
ATOM 2288 N N . ALA A 1 299 ? -2.258 39.219 0.699 1 98.06 299 ALA A N 1
ATOM 2289 C CA . ALA A 1 299 ? -0.943 39.25 0.064 1 98.06 299 ALA A CA 1
ATOM 2290 C C . ALA A 1 299 ? -0.101 38.031 0.443 1 98.06 299 ALA A C 1
ATOM 2292 O O . ALA A 1 299 ? 0.656 37.531 -0.38 1 98.06 299 ALA A O 1
ATOM 2293 N N . ALA A 1 300 ? -0.192 37.656 1.7 1 98.44 300 ALA A N 1
ATOM 2294 C CA . ALA A 1 300 ? 0.518 36.469 2.17 1 98.44 300 ALA A CA 1
ATOM 2295 C C . ALA A 1 300 ? 0.106 35.219 1.373 1 98.44 300 ALA A C 1
ATOM 2297 O O . ALA A 1 300 ? 0.959 34.469 0.933 1 98.44 300 ALA A O 1
ATOM 2298 N N . PHE A 1 301 ? -1.192 35.031 1.195 1 98.19 301 PHE A N 1
ATOM 2299 C CA . PHE A 1 301 ? -1.711 33.875 0.436 1 98.19 301 PHE A CA 1
ATOM 2300 C C . PHE A 1 301 ? -1.263 33.969 -1.019 1 98.19 301 PHE A C 1
ATOM 2302 O O . PHE A 1 301 ? -0.913 32.938 -1.618 1 98.19 301 PHE A O 1
ATOM 2309 N N . ASN A 1 302 ? -1.267 35.156 -1.614 1 98 302 ASN A N 1
ATOM 2310 C CA . ASN A 1 302 ? -0.776 35.344 -2.977 1 98 302 ASN A CA 1
ATOM 2311 C C . ASN A 1 302 ? 0.692 34.938 -3.1 1 98 302 ASN A C 1
ATOM 2313 O O . ASN A 1 302 ? 1.085 34.312 -4.07 1 98 302 ASN A O 1
ATOM 2317 N N . HIS A 1 303 ? 1.44 35.375 -2.117 1 98.31 303 HIS A N 1
ATOM 2318 C CA . HIS A 1 303 ? 2.852 35 -2.092 1 98.31 303 HIS A CA 1
ATOM 2319 C C . HIS A 1 303 ? 3.023 33.469 -1.962 1 98.31 303 HIS A C 1
ATOM 2321 O O . HIS A 1 303 ? 3.82 32.875 -2.686 1 98.31 303 HIS A O 1
ATOM 2327 N N . ALA A 1 304 ? 2.289 32.875 -1.06 1 97.81 304 ALA A N 1
ATOM 2328 C CA . ALA A 1 304 ? 2.4 31.438 -0.776 1 97.81 304 ALA A CA 1
ATOM 2329 C C . ALA A 1 304 ? 2.035 30.609 -2.002 1 97.81 304 ALA A C 1
ATOM 2331 O O . ALA A 1 304 ? 2.479 29.469 -2.141 1 97.81 304 ALA A O 1
ATOM 2332 N N . GLN A 1 305 ? 1.252 31.141 -2.904 1 95.94 305 GLN A N 1
ATOM 2333 C CA . GLN A 1 305 ? 0.79 30.422 -4.09 1 95.94 305 GLN A CA 1
ATOM 2334 C C . GLN A 1 305 ? 1.864 30.391 -5.172 1 95.94 305 GLN A C 1
ATOM 2336 O O . GLN A 1 305 ? 1.771 29.625 -6.129 1 95.94 305 GLN A O 1
ATOM 2341 N N . LYS A 1 306 ? 2.867 31.281 -4.961 1 95.12 306 LYS A N 1
ATOM 2342 C CA . LYS A 1 306 ? 3.932 31.297 -5.961 1 95.12 306 LYS A CA 1
ATOM 2343 C C . LYS A 1 306 ? 4.754 30.016 -5.922 1 95.12 306 LYS A C 1
ATOM 2345 O O . LYS A 1 306 ? 5.027 29.484 -4.848 1 95.12 306 LYS A O 1
ATOM 2350 N N . ARG A 1 307 ? 5.078 29.594 -7.137 1 88.25 307 ARG A N 1
ATOM 2351 C CA . ARG A 1 307 ? 5.832 28.359 -7.266 1 88.25 307 ARG A CA 1
ATOM 2352 C C . ARG A 1 307 ? 7.168 28.438 -6.535 1 88.25 307 ARG A C 1
ATOM 2354 O O . ARG A 1 307 ? 7.883 29.438 -6.656 1 88.25 307 ARG A O 1
ATOM 2361 N N . GLY A 1 308 ? 7.352 27.391 -5.773 1 89.88 308 GLY A N 1
ATOM 2362 C CA . GLY A 1 308 ? 8.656 27.297 -5.129 1 89.88 308 GLY A CA 1
ATOM 2363 C C . GLY A 1 308 ? 8.695 27.969 -3.77 1 89.88 308 GLY A C 1
ATOM 2364 O O . GLY A 1 308 ? 9.688 27.844 -3.045 1 89.88 308 GLY A O 1
ATOM 2365 N N . THR A 1 309 ? 7.676 28.672 -3.432 1 95.75 309 THR A N 1
ATOM 2366 C CA . THR A 1 309 ? 7.625 29.344 -2.135 1 95.75 309 THR A CA 1
ATOM 2367 C C . THR A 1 309 ? 7.668 28.312 -1 1 95.75 309 THR A C 1
ATOM 2369 O O . THR A 1 309 ? 6.984 27.297 -1.055 1 95.75 309 THR A O 1
ATOM 2372 N N . LEU A 1 310 ? 8.57 28.594 -0.082 1 97.25 310 LEU A N 1
ATOM 2373 C CA . LEU A 1 310 ? 8.578 27.75 1.116 1 97.25 310 LEU A CA 1
ATOM 2374 C C . LEU A 1 310 ? 7.543 28.25 2.125 1 97.25 310 LEU A C 1
ATOM 2376 O O . LEU A 1 310 ? 6.387 28.469 1.77 1 97.25 310 LEU A O 1
ATOM 2380 N N . LYS A 1 311 ? 7.848 28.438 3.346 1 98.56 311 LYS A N 1
ATOM 2381 C CA . LYS A 1 311 ? 6.848 28.719 4.367 1 98.56 311 LYS A CA 1
ATOM 2382 C C . LYS A 1 311 ? 6.598 30.219 4.496 1 98.56 311 LYS A C 1
ATOM 2384 O O . LYS A 1 311 ? 7.539 31 4.629 1 98.56 311 LYS A O 1
ATOM 2389 N N . VAL A 1 312 ? 5.355 30.641 4.379 1 98.81 312 VAL A N 1
ATOM 2390 C CA . VAL A 1 312 ? 4.922 32 4.664 1 98.81 312 VAL A CA 1
ATOM 2391 C C . VAL A 1 312 ? 4.156 32.031 5.984 1 98.81 312 VAL A C 1
ATOM 2393 O O . VAL A 1 312 ? 3.229 31.25 6.195 1 98.81 312 VAL A O 1
ATOM 2396 N N . LEU A 1 313 ? 4.59 32.875 6.895 1 98.69 313 LEU A N 1
ATOM 2397 C CA . LEU A 1 313 ? 3.959 33.031 8.195 1 98.69 313 LEU A CA 1
ATOM 2398 C C . LEU A 1 313 ? 3.094 34.281 8.242 1 98.69 313 LEU A C 1
ATOM 2400 O O . LEU A 1 313 ? 3.383 35.25 7.559 1 98.69 313 LEU A O 1
ATOM 2404 N N . VAL A 1 314 ? 2.053 34.188 8.977 1 98.75 314 VAL A N 1
ATOM 2405 C CA . VAL A 1 314 ? 1.173 35.312 9.234 1 98.75 314 VAL A CA 1
ATOM 2406 C C . VAL A 1 314 ? 1.254 35.719 10.703 1 98.75 314 VAL A C 1
ATOM 2408 O O . VAL A 1 314 ? 0.934 34.906 11.586 1 98.75 314 VAL A O 1
ATOM 2411 N N . ASP A 1 315 ? 1.708 36.875 10.961 1 98.31 315 ASP A N 1
ATOM 2412 C CA . ASP A 1 315 ? 1.748 37.438 12.297 1 98.31 315 ASP A CA 1
ATOM 2413 C C . ASP A 1 315 ? 0.38 38 12.703 1 98.31 315 ASP A C 1
ATOM 2415 O O . ASP A 1 315 ? -0.058 39.031 12.195 1 98.31 315 ASP A O 1
ATOM 2419 N N . VAL A 1 316 ? -0.245 37.344 13.625 1 97.19 316 VAL A N 1
ATOM 2420 C CA . VAL A 1 316 ? -1.612 37.688 14 1 97.19 316 VAL A CA 1
ATOM 2421 C C . VAL A 1 316 ? -1.593 38.719 15.133 1 97.19 316 VAL A C 1
ATOM 2423 O O . VAL A 1 316 ? -2.395 39.656 15.148 1 97.19 316 VAL A O 1
ATOM 2426 N N . ALA A 1 317 ? -0.851 38.594 16.297 1 85.81 317 ALA A N 1
ATOM 2427 C CA . ALA A 1 317 ? -0.824 39.438 17.484 1 85.81 317 ALA A CA 1
ATOM 2428 C C . ALA A 1 317 ? -0.075 40.75 17.203 1 85.81 317 ALA A C 1
ATOM 2430 O O . ALA A 1 317 ? -0.249 41.75 17.922 1 85.81 317 ALA A O 1
ATOM 2431 N N . GLY A 1 318 ? 0.867 40.781 16.172 1 66.06 318 GLY A N 1
ATOM 2432 C CA . GLY A 1 318 ? 1.735 41.938 16.062 1 66.06 318 GLY A CA 1
ATOM 2433 C C . GLY A 1 318 ? 1.132 43.062 15.227 1 66.06 318 GLY A C 1
ATOM 2434 O O . GLY A 1 318 ? 1.831 44 14.836 1 66.06 318 GLY A O 1
ATOM 2435 N N . SER A 1 319 ? -0.197 43.281 14.969 1 42.06 319 SER A N 1
ATOM 2436 C CA . SER A 1 319 ? -0.299 44.656 14.508 1 42.06 319 SER A CA 1
ATOM 2437 C C . SER A 1 319 ? 0.027 45.656 15.625 1 42.06 319 SER A C 1
ATOM 2439 O O . SER A 1 319 ? -0.16 45.344 16.812 1 42.06 319 SER A O 1
ATOM 2441 N N . MET B 1 1 ? 10.469 -35.219 -27.141 1 96.12 1 MET B N 1
ATOM 2442 C CA . MET B 1 1 ? 9.266 -35.281 -26.312 1 96.12 1 MET B CA 1
ATOM 2443 C C . MET B 1 1 ? 8.164 -34.406 -26.891 1 96.12 1 MET B C 1
ATOM 2445 O O . MET B 1 1 ? 8.422 -33.594 -27.766 1 96.12 1 MET B O 1
ATOM 2449 N N . LYS B 1 2 ? 6.93 -34.688 -26.453 1 97.38 2 LYS B N 1
ATOM 2450 C CA . LYS B 1 2 ? 5.789 -33.844 -26.797 1 97.38 2 LYS B CA 1
ATOM 2451 C C . LYS B 1 2 ? 5.691 -32.625 -25.875 1 97.38 2 LYS B C 1
ATOM 2453 O O . LYS B 1 2 ? 5.914 -32.75 -24.672 1 97.38 2 LYS B O 1
ATOM 2458 N N . ALA B 1 3 ? 5.402 -31.5 -26.469 1 98.31 3 ALA B N 1
ATOM 2459 C CA . ALA B 1 3 ? 5.238 -30.281 -25.672 1 98.31 3 ALA B CA 1
ATOM 2460 C C . ALA B 1 3 ? 4.453 -29.234 -26.438 1 98.31 3 ALA B C 1
ATOM 2462 O O . ALA B 1 3 ? 4.391 -29.266 -27.672 1 98.31 3 ALA B O 1
ATOM 2463 N N . VAL B 1 4 ? 3.807 -28.391 -25.719 1 98.44 4 VAL B N 1
ATOM 2464 C CA . VAL B 1 4 ? 3.223 -27.188 -26.281 1 98.44 4 VAL B CA 1
ATOM 2465 C C . VAL B 1 4 ? 4.277 -26.094 -26.344 1 98.44 4 VAL B C 1
ATOM 2467 O O . VAL B 1 4 ? 4.914 -25.766 -25.344 1 98.44 4 VAL B O 1
ATOM 2470 N N . TRP B 1 5 ? 4.516 -25.547 -27.516 1 98.25 5 TRP B N 1
ATOM 2471 C CA . TRP B 1 5 ? 5.504 -24.5 -27.75 1 98.25 5 TRP B CA 1
ATOM 2472 C C . TRP B 1 5 ? 4.824 -23.172 -28.047 1 98.25 5 TRP B C 1
ATOM 2474 O O . TRP B 1 5 ? 3.906 -23.094 -28.859 1 98.25 5 TRP B O 1
ATOM 2484 N N . LEU B 1 6 ? 5.211 -22.141 -27.297 1 98.06 6 LEU B N 1
ATOM 2485 C CA . LEU B 1 6 ? 4.727 -20.797 -27.516 1 98.06 6 LEU B CA 1
ATOM 2486 C C . LEU B 1 6 ? 5.801 -19.922 -28.172 1 98.06 6 LEU B C 1
ATOM 2488 O O . LEU B 1 6 ? 6.914 -19.828 -27.656 1 98.06 6 LEU B O 1
ATOM 2492 N N . GLU B 1 7 ? 5.52 -19.344 -29.266 1 95.69 7 GLU B N 1
ATOM 2493 C CA . GLU B 1 7 ? 6.387 -18.438 -30 1 95.69 7 GLU B CA 1
ATOM 2494 C C . GLU B 1 7 ? 5.574 -17.453 -30.828 1 95.69 7 GLU B C 1
ATOM 2496 O O . GLU B 1 7 ? 4.625 -17.844 -31.516 1 95.69 7 GLU B O 1
ATOM 2501 N N . HIS B 1 8 ? 5.871 -16.141 -30.719 1 94 8 HIS B N 1
ATOM 2502 C CA . HIS B 1 8 ? 5.164 -15.102 -31.469 1 94 8 HIS B CA 1
ATOM 2503 C C . HIS B 1 8 ? 3.658 -15.188 -31.234 1 94 8 HIS B C 1
ATOM 2505 O O . HIS B 1 8 ? 2.877 -15.172 -32.188 1 94 8 HIS B O 1
ATOM 2511 N N . GLN B 1 9 ? 3.271 -15.477 -30 1 93.62 9 GLN B N 1
ATOM 2512 C CA . GLN B 1 9 ? 1.885 -15.492 -29.531 1 93.62 9 GLN B CA 1
ATOM 2513 C C . GLN B 1 9 ? 1.1 -16.609 -30.203 1 93.62 9 GLN B C 1
ATOM 2515 O O . GLN B 1 9 ? -0.118 -16.516 -30.375 1 93.62 9 GLN B O 1
ATOM 2520 N N . GLN B 1 10 ? 1.841 -17.578 -30.594 1 95.62 10 GLN B N 1
ATOM 2521 C CA . GLN B 1 10 ? 1.208 -18.75 -31.188 1 95.62 10 GLN B CA 1
ATOM 2522 C C . GLN B 1 10 ? 1.623 -20.016 -30.453 1 95.62 10 GLN B C 1
ATOM 2524 O O . GLN B 1 10 ? 2.789 -20.172 -30.078 1 95.62 10 GLN B O 1
ATOM 2529 N N . LEU B 1 11 ? 0.629 -20.844 -30.234 1 97.5 11 LEU B N 1
ATOM 2530 C CA . LEU B 1 11 ? 0.88 -22.141 -29.609 1 97.5 11 LEU B CA 1
ATOM 2531 C C . LEU B 1 11 ? 0.935 -23.25 -30.656 1 97.5 11 LEU B C 1
ATOM 2533 O O . LEU B 1 11 ? 0.146 -23.25 -31.594 1 97.5 11 LEU B O 1
ATOM 2537 N N . GLU B 1 12 ? 1.849 -24.078 -30.469 1 97.62 12 GLU B N 1
ATOM 2538 C CA . GLU B 1 12 ? 1.975 -25.234 -31.328 1 97.62 12 GLU B CA 1
ATOM 2539 C C . GLU B 1 12 ? 2.33 -26.484 -30.531 1 97.62 12 GLU B C 1
ATOM 2541 O O . GLU B 1 12 ? 3.199 -26.453 -29.656 1 97.62 12 GLU B O 1
ATOM 2546 N N . LEU B 1 13 ? 1.582 -27.531 -30.812 1 97.81 13 LEU B N 1
ATOM 2547 C CA . LEU B 1 13 ? 2.004 -28.812 -30.266 1 97.81 13 LEU B CA 1
ATOM 2548 C C . LEU B 1 13 ? 3.156 -29.391 -31.078 1 97.81 13 LEU B C 1
ATOM 2550 O O . LEU B 1 13 ? 3.031 -29.578 -32.312 1 97.81 13 LEU B O 1
ATOM 2554 N N . ARG B 1 14 ? 4.23 -29.641 -30.422 1 97.75 14 ARG B N 1
ATOM 2555 C CA . ARG B 1 14 ? 5.398 -30.234 -31.062 1 97.75 14 ARG B CA 1
ATOM 2556 C C . ARG B 1 14 ? 5.703 -31.609 -30.5 1 97.75 14 ARG B C 1
ATOM 2558 O O . ARG B 1 14 ? 5.469 -31.875 -29.312 1 97.75 14 ARG B O 1
ATOM 2565 N N . THR B 1 15 ? 6.246 -32.469 -31.344 1 96.25 15 THR B N 1
ATOM 2566 C CA . THR B 1 15 ? 6.535 -33.844 -30.891 1 96.25 15 THR B CA 1
ATOM 2567 C C . THR B 1 15 ? 8.031 -34.125 -30.984 1 96.25 15 THR B C 1
ATOM 2569 O O . THR B 1 15 ? 8.469 -35.25 -30.719 1 96.25 15 THR B O 1
ATOM 2572 N N . ASP B 1 16 ? 8.766 -33.188 -31.328 1 96.5 16 ASP B N 1
ATOM 2573 C CA . ASP B 1 16 ? 10.188 -33.375 -31.594 1 96.5 16 ASP B CA 1
ATOM 2574 C C . ASP B 1 16 ? 11.047 -32.531 -30.672 1 96.5 16 ASP B C 1
ATOM 2576 O O . ASP B 1 16 ? 12.188 -32.188 -31.016 1 96.5 16 ASP B O 1
ATOM 2580 N N . ILE B 1 17 ? 10.5 -32.156 -29.578 1 96.75 17 ILE B N 1
ATOM 2581 C CA . ILE B 1 17 ? 11.281 -31.391 -28.625 1 96.75 17 ILE B CA 1
ATOM 2582 C C . ILE B 1 17 ? 12.227 -32.312 -27.859 1 96.75 17 ILE B C 1
ATOM 2584 O O . ILE B 1 17 ? 11.82 -33.406 -27.406 1 96.75 17 ILE B O 1
ATOM 2588 N N . PRO B 1 18 ? 13.477 -31.953 -27.766 1 96.75 18 PRO B N 1
ATOM 2589 C CA . PRO B 1 18 ? 14.383 -32.781 -26.984 1 96.75 18 PRO B CA 1
ATOM 2590 C C . PRO B 1 18 ? 13.953 -32.906 -25.516 1 96.75 18 PRO B C 1
ATOM 2592 O O . PRO B 1 18 ? 13.508 -31.922 -24.922 1 96.75 18 PRO B O 1
ATOM 2595 N N . THR B 1 19 ? 14.008 -34.125 -25 1 97.12 19 THR B N 1
ATOM 2596 C CA . THR B 1 19 ? 13.812 -34.281 -23.562 1 97.12 19 THR B CA 1
ATOM 2597 C C . THR B 1 19 ? 14.867 -33.5 -22.797 1 97.12 19 THR B C 1
ATOM 2599 O O . THR B 1 19 ? 16.062 -33.594 -23.094 1 97.12 19 THR B O 1
ATOM 2602 N N . PRO B 1 20 ? 14.484 -32.75 -21.844 1 97.69 20 PRO B N 1
ATOM 2603 C CA . PRO B 1 20 ? 15.484 -31.938 -21.141 1 97.69 20 PRO B CA 1
ATOM 2604 C C . PRO B 1 20 ? 16.406 -32.781 -20.25 1 97.69 20 PRO B C 1
ATOM 2606 O O . PRO B 1 20 ? 15.953 -33.75 -19.656 1 97.69 20 PRO B O 1
ATOM 2609 N N . THR B 1 21 ? 17.641 -32.406 -20.219 1 97.19 21 THR B N 1
ATOM 2610 C CA . THR B 1 21 ? 18.625 -33 -19.297 1 97.19 21 THR B CA 1
ATOM 2611 C C . THR B 1 21 ? 18.781 -32.125 -18.062 1 97.19 21 THR B C 1
ATOM 2613 O O . THR B 1 21 ? 19.094 -30.938 -18.156 1 97.19 21 THR B O 1
ATOM 2616 N N . PRO B 1 22 ? 18.578 -32.719 -16.938 1 97.44 22 PRO B N 1
ATOM 2617 C CA . PRO B 1 22 ? 18.703 -31.906 -15.727 1 97.44 22 PRO B CA 1
ATOM 2618 C C . PRO B 1 22 ? 20.141 -31.422 -15.492 1 97.44 22 PRO B C 1
ATOM 2620 O O . PRO B 1 22 ? 21.078 -32.188 -15.648 1 97.44 22 PRO B O 1
ATOM 2623 N N . SER B 1 23 ? 20.297 -30.172 -15.195 1 95.81 23 SER B N 1
ATOM 2624 C CA . SER B 1 23 ? 21.578 -29.641 -14.727 1 95.81 23 SER B CA 1
ATOM 2625 C C . SER B 1 23 ? 21.922 -30.188 -13.344 1 95.81 23 SER B C 1
ATOM 2627 O O . SER B 1 23 ? 21.078 -30.781 -12.672 1 95.81 23 SER B O 1
ATOM 2629 N N . PRO B 1 24 ? 23.234 -30.047 -12.977 1 95.56 24 PRO B N 1
ATOM 2630 C CA . PRO B 1 24 ? 23.578 -30.438 -11.609 1 95.56 24 PRO B CA 1
ATOM 2631 C C . PRO B 1 24 ? 22.641 -29.797 -10.57 1 95.56 24 PRO B C 1
ATOM 2633 O O . PRO B 1 24 ? 22.406 -28.594 -10.609 1 95.56 24 PRO B O 1
ATOM 2636 N N . GLY B 1 25 ? 22.047 -30.641 -9.688 1 97.06 25 GLY B N 1
ATOM 2637 C CA . GLY B 1 25 ? 21.172 -30.156 -8.641 1 97.06 25 GLY B CA 1
ATOM 2638 C C . GLY B 1 25 ? 19.703 -30.141 -9.055 1 97.06 25 GLY B C 1
ATOM 2639 O O . GLY B 1 25 ? 18.828 -29.844 -8.242 1 97.06 25 GLY B O 1
ATOM 2640 N N . GLU B 1 26 ? 19.469 -30.516 -10.25 1 98.38 26 GLU B N 1
ATOM 2641 C CA . GLU B 1 26 ? 18.078 -30.531 -10.742 1 98.38 26 GLU B CA 1
ATOM 2642 C C . GLU B 1 26 ? 17.578 -31.953 -10.891 1 98.38 26 GLU B C 1
ATOM 2644 O O . GLU B 1 26 ? 18.359 -32.906 -10.93 1 98.38 26 GLU B O 1
ATOM 2649 N N . ALA B 1 27 ? 16.312 -32.094 -10.93 1 98.81 27 ALA B N 1
ATOM 2650 C CA . ALA B 1 27 ? 15.633 -33.375 -11.195 1 98.81 27 ALA B CA 1
ATOM 2651 C C . ALA B 1 27 ? 14.891 -33.312 -12.523 1 98.81 27 ALA B C 1
ATOM 2653 O O . ALA B 1 27 ? 14.484 -32.25 -12.984 1 98.81 27 ALA B O 1
ATOM 2654 N N . LEU B 1 28 ? 14.781 -34.438 -13.117 1 98.81 28 LEU B N 1
ATOM 2655 C CA . LEU B 1 28 ? 13.875 -34.625 -14.242 1 98.81 28 LEU B CA 1
ATOM 2656 C C . LEU B 1 28 ? 12.516 -35.156 -13.758 1 98.81 28 LEU B C 1
ATOM 2658 O O . LEU B 1 28 ? 12.438 -36.125 -13.031 1 98.81 28 LEU B O 1
ATOM 2662 N N . VAL B 1 29 ? 11.531 -34.469 -14.125 1 98.81 29 VAL B N 1
ATOM 2663 C CA . VAL B 1 29 ? 10.188 -34.812 -13.672 1 98.81 29 VAL B CA 1
ATOM 2664 C C . VAL B 1 29 ? 9.312 -35.188 -14.867 1 98.81 29 VAL B C 1
ATOM 2666 O O . VAL B 1 29 ? 9.234 -34.438 -15.844 1 98.81 29 VAL B O 1
ATOM 2669 N N . ARG B 1 30 ? 8.734 -36.312 -14.852 1 98.75 30 ARG B N 1
ATOM 2670 C CA . ARG B 1 30 ? 7.691 -36.688 -15.805 1 98.75 30 ARG B CA 1
ATOM 2671 C C . ARG B 1 30 ? 6.348 -36.094 -15.406 1 98.75 30 ARG B C 1
ATOM 2673 O O . ARG B 1 30 ? 5.793 -36.438 -14.359 1 98.75 30 ARG B O 1
ATOM 2680 N N . VAL B 1 31 ? 5.82 -35.25 -16.234 1 98.81 31 VAL B N 1
ATOM 2681 C CA . VAL B 1 31 ? 4.609 -34.531 -15.867 1 98.81 31 VAL B CA 1
ATOM 2682 C C . VAL B 1 31 ? 3.395 -35.438 -16 1 98.81 31 VAL B C 1
ATOM 2684 O O . VAL B 1 31 ? 3.258 -36.156 -17 1 98.81 31 VAL B O 1
ATOM 2687 N N . LEU B 1 32 ? 2.576 -35.438 -14.984 1 98.69 32 LEU B N 1
ATOM 2688 C CA . LEU B 1 32 ? 1.329 -36.188 -15.023 1 98.69 32 LEU B CA 1
ATOM 2689 C C . LEU B 1 32 ? 0.162 -35.312 -15.43 1 98.69 32 LEU B C 1
ATOM 2691 O O . LEU B 1 32 ? -0.649 -35.688 -16.281 1 98.69 32 LEU B O 1
ATOM 2695 N N . ARG B 1 33 ? 0.098 -34.156 -14.805 1 98.75 33 ARG B N 1
ATOM 2696 C CA . ARG B 1 33 ? -0.996 -33.188 -14.953 1 98.75 33 ARG B CA 1
ATOM 2697 C C . ARG B 1 33 ? -0.487 -31.75 -14.852 1 98.75 33 ARG B C 1
ATOM 2699 O O . ARG B 1 33 ? 0.43 -31.469 -14.078 1 98.75 33 ARG B O 1
ATOM 2706 N N . ALA B 1 34 ? -1.024 -30.906 -15.641 1 98.75 34 ALA B N 1
ATOM 2707 C CA . ALA B 1 34 ? -0.742 -29.484 -15.555 1 98.75 34 ALA B CA 1
ATOM 2708 C C . ALA B 1 34 ? -2.027 -28.656 -15.633 1 98.75 34 ALA B C 1
ATOM 2710 O O . ALA B 1 34 ? -3.012 -29.094 -16.234 1 98.75 34 ALA B O 1
ATOM 2711 N N . GLY B 1 35 ? -2.045 -27.578 -14.938 1 98.62 35 GLY B N 1
ATOM 2712 C CA . GLY B 1 35 ? -3.184 -26.672 -14.992 1 98.62 35 GLY B CA 1
ATOM 2713 C C . GLY B 1 35 ? -2.891 -25.391 -15.734 1 98.62 35 GLY B C 1
ATOM 2714 O O . GLY B 1 35 ? -1.799 -24.828 -15.617 1 98.62 35 GLY B O 1
ATOM 2715 N N . ILE B 1 36 ? -3.881 -24.906 -16.5 1 98.5 36 ILE B N 1
ATOM 2716 C CA . ILE B 1 36 ? -3.732 -23.641 -17.219 1 98.5 36 ILE B CA 1
ATOM 2717 C C . ILE B 1 36 ? -4.066 -22.469 -16.281 1 98.5 36 ILE B C 1
ATOM 2719 O O . ILE B 1 36 ? -5.125 -22.469 -15.648 1 98.5 36 ILE B O 1
ATOM 2723 N N . CYS B 1 37 ? -3.17 -21.594 -16.125 1 96.12 37 CYS B N 1
ATOM 2724 C CA . CYS B 1 37 ? -3.301 -20.406 -15.281 1 96.12 37 CYS B CA 1
ATOM 2725 C C . CYS B 1 37 ? -3.543 -19.172 -16.141 1 96.12 37 CYS B C 1
ATOM 2727 O O . CYS B 1 37 ? -3.236 -19.156 -17.328 1 96.12 37 CYS B O 1
ATOM 2729 N N . ASN B 1 38 ? -4.102 -18.125 -15.57 1 93.56 38 ASN B N 1
ATOM 2730 C CA . ASN B 1 38 ? -4.285 -16.875 -16.312 1 93.56 38 ASN B CA 1
ATOM 2731 C C . ASN B 1 38 ? -2.955 -16.328 -16.828 1 93.56 38 ASN B C 1
ATOM 2733 O O . ASN B 1 38 ? -2.904 -15.711 -17.891 1 93.56 38 ASN B O 1
ATOM 2737 N N . THR B 1 39 ? -1.895 -16.516 -16.062 1 93.44 39 THR B N 1
ATOM 2738 C CA . THR B 1 39 ? -0.57 -16.109 -16.516 1 93.44 39 THR B CA 1
ATOM 2739 C C . THR B 1 39 ? -0.227 -16.75 -17.859 1 93.44 39 THR B C 1
ATOM 2741 O O . THR B 1 39 ? 0.346 -16.109 -18.734 1 93.44 39 THR B O 1
ATOM 2744 N N . ASP B 1 40 ? -0.547 -17.984 -18.078 1 96.12 40 ASP B N 1
ATOM 2745 C CA . ASP B 1 40 ? -0.321 -18.656 -19.359 1 96.12 40 ASP B CA 1
ATOM 2746 C C . ASP B 1 40 ? -1.056 -17.938 -20.484 1 96.12 40 ASP B C 1
ATOM 2748 O O . ASP B 1 40 ? -0.506 -17.766 -21.578 1 96.12 40 ASP B O 1
ATOM 2752 N N . LEU B 1 41 ? -2.303 -17.562 -20.219 1 94.69 41 LEU B N 1
ATOM 2753 C CA . LEU B 1 41 ? -3.133 -16.906 -21.219 1 94.69 41 LEU B CA 1
ATOM 2754 C C . LEU B 1 41 ? -2.594 -15.516 -21.531 1 94.69 41 LEU B C 1
ATOM 2756 O O . LEU B 1 41 ? -2.65 -15.07 -22.688 1 94.69 41 LEU B O 1
ATOM 2760 N N . GLU B 1 42 ? -2.078 -14.852 -20.469 1 91.06 42 GLU B N 1
ATOM 2761 C CA . GLU B 1 42 ? -1.481 -13.531 -20.688 1 91.06 42 GLU B CA 1
ATOM 2762 C C . GLU B 1 42 ? -0.228 -13.641 -21.547 1 91.06 42 GLU B C 1
ATOM 2764 O O . GLU B 1 42 ? 0.052 -12.75 -22.359 1 91.06 42 GLU B O 1
ATOM 2769 N N . LEU B 1 43 ? 0.589 -14.664 -21.375 1 93.44 43 LEU B N 1
ATOM 2770 C CA . LEU B 1 43 ? 1.748 -14.906 -22.219 1 93.44 43 LEU B CA 1
ATOM 2771 C C . LEU B 1 43 ? 1.323 -15.086 -23.672 1 93.44 43 LEU B C 1
ATOM 2773 O O . LEU B 1 43 ? 1.961 -14.547 -24.594 1 93.44 43 LEU B O 1
ATOM 2777 N N . LEU B 1 44 ? 0.268 -15.773 -23.844 1 93.62 44 LEU B N 1
ATOM 2778 C CA . LEU B 1 44 ? -0.262 -16.031 -25.172 1 93.62 44 LEU B CA 1
ATOM 2779 C C . LEU B 1 44 ? -0.713 -14.734 -25.844 1 93.62 44 LEU B C 1
ATOM 2781 O O . LEU B 1 44 ? -0.534 -14.555 -27.047 1 93.62 44 LEU B O 1
ATOM 2785 N N . ARG B 1 45 ? -1.184 -13.82 -25.031 1 89.44 45 ARG B N 1
ATOM 2786 C CA . ARG B 1 45 ? -1.675 -12.547 -25.547 1 89.44 45 ARG B CA 1
ATOM 2787 C C . ARG B 1 45 ? -0.529 -11.562 -25.75 1 89.44 45 ARG B C 1
ATOM 2789 O O . ARG B 1 45 ? -0.725 -10.484 -26.328 1 89.44 45 ARG B O 1
ATOM 2796 N N . GLY B 1 46 ? 0.656 -11.875 -25.312 1 85.19 46 GLY B N 1
ATOM 2797 C CA . GLY B 1 46 ? 1.84 -11.078 -25.578 1 85.19 46 GLY B CA 1
ATOM 2798 C C . GLY B 1 46 ? 2.086 -10.008 -24.531 1 85.19 46 GLY B C 1
ATOM 2799 O O . GLY B 1 46 ? 2.799 -9.031 -24.797 1 85.19 46 GLY B O 1
ATOM 2800 N N . TYR B 1 47 ? 1.429 -10.133 -23.422 1 77.38 47 TYR B N 1
ATOM 2801 C CA . TYR B 1 47 ? 1.64 -9.148 -22.359 1 77.38 47 TYR B CA 1
ATOM 2802 C C . TYR B 1 47 ? 3.068 -9.219 -21.828 1 77.38 47 TYR B C 1
ATOM 2804 O O . TYR B 1 47 ? 3.613 -8.211 -21.375 1 77.38 47 TYR B O 1
ATOM 2812 N N . TYR B 1 48 ? 3.689 -10.375 -21.906 1 78.5 48 TYR B N 1
ATOM 2813 C CA . TYR B 1 48 ? 5.086 -10.609 -21.562 1 78.5 48 TYR B CA 1
ATOM 2814 C C . TYR B 1 48 ? 5.805 -11.367 -22.656 1 78.5 48 TYR B C 1
ATOM 2816 O O . TYR B 1 48 ? 5.25 -12.305 -23.25 1 78.5 48 TYR B O 1
ATOM 2824 N N . PRO B 1 49 ? 6.887 -10.891 -22.906 1 85.69 49 PRO B N 1
ATOM 2825 C CA . PRO B 1 49 ? 7.621 -11.648 -23.922 1 85.69 49 PRO B CA 1
ATOM 2826 C C . PRO B 1 49 ? 8.094 -13.008 -23.406 1 85.69 49 PRO B C 1
ATOM 2828 O O . PRO B 1 49 ? 8.758 -13.094 -22.375 1 85.69 49 PRO B O 1
ATOM 2831 N N . TYR B 1 50 ? 7.691 -14.055 -24.109 1 94.56 50 TYR B N 1
ATOM 2832 C CA . TYR B 1 50 ? 8.102 -15.406 -23.75 1 94.56 50 TYR B CA 1
ATOM 2833 C C . TYR B 1 50 ? 8.133 -16.312 -24.969 1 94.56 50 TYR B C 1
ATOM 2835 O O . TYR B 1 50 ? 7.266 -16.219 -25.844 1 94.56 50 TYR B O 1
ATOM 2843 N N . GLN B 1 51 ? 9.133 -17.031 -25.062 1 96.94 51 GLN B N 1
ATOM 2844 C CA . GLN B 1 51 ? 9.273 -18.109 -26.047 1 96.94 51 GLN B CA 1
ATOM 2845 C C . GLN B 1 51 ? 9.703 -19.406 -25.391 1 96.94 51 GLN B C 1
ATOM 2847 O O . GLN B 1 51 ? 10.719 -19.453 -24.688 1 96.94 51 GLN B O 1
ATOM 2852 N N . GLY B 1 52 ? 8.945 -20.453 -25.578 1 97.88 52 GLY B N 1
ATOM 2853 C CA . GLY B 1 52 ? 9.227 -21.75 -24.953 1 97.88 52 GLY B CA 1
ATOM 2854 C C . GLY B 1 52 ? 7.977 -22.484 -24.531 1 97.88 52 GLY B C 1
ATOM 2855 O O . GLY B 1 52 ? 6.898 -22.266 -25.078 1 97.88 52 GLY B O 1
ATOM 2856 N N . ILE B 1 53 ? 8.164 -23.469 -23.688 1 98.56 53 ILE B N 1
ATOM 2857 C CA . ILE B 1 53 ? 7.055 -24.266 -23.156 1 98.56 53 ILE B CA 1
ATOM 2858 C C . ILE B 1 53 ? 6.426 -23.547 -21.969 1 98.56 53 ILE B C 1
ATOM 2860 O O . ILE B 1 53 ? 7.074 -23.359 -20.938 1 98.56 53 ILE B O 1
ATOM 2864 N N . PRO B 1 54 ? 5.133 -23.078 -22.047 1 98.25 54 PRO B N 1
ATOM 2865 C CA . PRO B 1 54 ? 4.477 -22.453 -20.891 1 98.25 54 PRO B CA 1
ATOM 2866 C C . PRO B 1 54 ? 4.012 -23.469 -19.859 1 98.25 54 PRO B C 1
ATOM 2868 O O . PRO B 1 54 ? 4.18 -24.688 -20.047 1 98.25 54 PRO B O 1
ATOM 2871 N N . GLY B 1 55 ? 3.484 -22.938 -18.734 1 98.5 55 GLY B N 1
ATOM 2872 C CA . GLY B 1 55 ? 2.902 -23.766 -17.703 1 98.5 55 GLY B CA 1
ATOM 2873 C C . GLY B 1 55 ? 3.74 -23.812 -16.438 1 98.5 55 GLY B C 1
ATOM 2874 O O . GLY B 1 55 ? 4.941 -24.094 -16.484 1 98.5 55 GLY B O 1
ATOM 2875 N N . HIS B 1 56 ? 3.059 -23.609 -15.281 1 98.69 56 HIS B N 1
ATOM 2876 C CA . HIS B 1 56 ? 3.82 -23.609 -14.039 1 98.69 56 HIS B CA 1
ATOM 2877 C C . HIS B 1 56 ? 3.025 -24.25 -12.906 1 98.69 56 HIS B C 1
ATOM 2879 O O . HIS B 1 56 ? 3.525 -24.375 -11.781 1 98.69 56 HIS B O 1
ATOM 2885 N N . GLU B 1 57 ? 1.814 -24.641 -13.148 1 98.81 57 GLU B N 1
ATOM 2886 C CA . GLU B 1 57 ? 1.01 -25.438 -12.227 1 98.81 57 GLU B CA 1
ATOM 2887 C C . GLU B 1 57 ? 0.992 -26.906 -12.633 1 98.81 57 GLU B C 1
ATOM 2889 O O . GLU B 1 57 ? 0.328 -27.281 -13.602 1 98.81 57 GLU B O 1
ATOM 2894 N N . PHE B 1 58 ? 1.722 -27.766 -11.805 1 98.75 58 PHE B N 1
ATOM 2895 C CA . PHE B 1 58 ? 1.829 -29.141 -12.297 1 98.75 58 PHE B CA 1
ATOM 2896 C C . PHE B 1 58 ? 1.985 -30.125 -11.148 1 98.75 58 PHE B C 1
ATOM 2898 O O . PHE B 1 58 ? 2.252 -29.719 -10.008 1 98.75 58 PHE B O 1
ATOM 2905 N N . VAL B 1 59 ? 1.72 -31.391 -11.453 1 98.81 59 VAL B N 1
ATOM 2906 C CA . VAL B 1 59 ? 2.105 -32.562 -10.68 1 98.81 59 VAL B CA 1
ATOM 2907 C C . VAL B 1 59 ? 2.861 -33.531 -11.57 1 98.81 59 VAL B C 1
ATOM 2909 O O . VAL B 1 59 ? 2.484 -33.75 -12.727 1 98.81 59 VAL B O 1
ATOM 2912 N N . GLY B 1 60 ? 3.928 -34.062 -11.078 1 98.75 60 GLY B N 1
ATOM 2913 C CA . GLY B 1 60 ? 4.691 -35.062 -11.82 1 98.75 60 GLY B CA 1
ATOM 2914 C C . GLY B 1 60 ? 5.359 -36.094 -10.938 1 98.75 60 GLY B C 1
ATOM 2915 O O . GLY B 1 60 ? 5.148 -36.094 -9.719 1 98.75 60 GLY B O 1
ATOM 2916 N N . VAL B 1 61 ? 6.043 -36.938 -11.609 1 98.75 61 VAL B N 1
ATOM 2917 C CA . VAL B 1 61 ? 6.828 -37.969 -10.93 1 98.75 61 VAL B CA 1
ATOM 2918 C C . VAL B 1 61 ? 8.312 -37.75 -11.234 1 98.75 61 VAL B C 1
ATOM 2920 O O . VAL B 1 61 ? 8.688 -37.562 -12.391 1 98.75 61 VAL B O 1
ATOM 2923 N N . VAL B 1 62 ? 9.125 -37.875 -10.164 1 98.81 62 VAL B N 1
ATOM 2924 C CA . VAL B 1 62 ? 10.555 -37.719 -10.383 1 98.81 62 VAL B CA 1
ATOM 2925 C C . VAL B 1 62 ? 11.117 -38.938 -11.102 1 98.81 62 VAL B C 1
ATOM 2927 O O . VAL B 1 62 ? 11.031 -40.062 -10.602 1 98.81 62 VAL B O 1
ATOM 2930 N N . GLU B 1 63 ? 11.594 -38.656 -12.258 1 98.19 63 GLU B N 1
ATOM 2931 C CA . GLU B 1 63 ? 12.18 -39.719 -13.078 1 98.19 63 GLU B CA 1
ATOM 2932 C C . GLU B 1 63 ? 13.688 -39.812 -12.836 1 98.19 63 GLU B C 1
ATOM 2934 O O . GLU B 1 63 ? 14.242 -40.938 -12.852 1 98.19 63 GLU B O 1
ATOM 2939 N N . GLN B 1 64 ? 14.383 -38.75 -12.703 1 98.31 64 GLN B N 1
ATOM 2940 C CA . GLN B 1 64 ? 15.789 -38.656 -12.336 1 98.31 64 GLN B CA 1
ATOM 2941 C C . GLN B 1 64 ? 15.992 -37.625 -11.219 1 98.31 64 GLN B C 1
ATOM 2943 O O . GLN B 1 64 ? 15.5 -36.5 -11.305 1 98.31 64 GLN B O 1
ATOM 2948 N N . GLY B 1 65 ? 16.703 -38 -10.203 1 97.44 65 GLY B N 1
ATOM 2949 C CA . GLY B 1 65 ? 16.938 -37.156 -9.039 1 97.44 65 GLY B CA 1
ATOM 2950 C C . GLY B 1 65 ? 17.453 -37.938 -7.84 1 97.44 65 GLY B C 1
ATOM 2951 O O . GLY B 1 65 ? 17.922 -39.062 -7.98 1 97.44 65 GLY B O 1
ATOM 2952 N N . PRO B 1 66 ? 17.469 -37.281 -6.688 1 97.56 66 PRO B N 1
ATOM 2953 C CA . PRO B 1 66 ? 17.922 -38 -5.5 1 97.56 66 PRO B CA 1
ATOM 2954 C C . PRO B 1 66 ? 17.031 -39.188 -5.145 1 97.56 66 PRO B C 1
ATOM 2956 O O . PRO B 1 66 ? 15.828 -39.156 -5.414 1 97.56 66 PRO B O 1
ATOM 2959 N N . PRO B 1 67 ? 17.578 -40.156 -4.488 1 97.5 67 PRO B N 1
ATOM 2960 C CA . PRO B 1 67 ? 16.875 -41.406 -4.203 1 97.5 67 PRO B CA 1
ATOM 2961 C C . PRO B 1 67 ? 15.578 -41.188 -3.428 1 97.5 67 PRO B C 1
ATOM 2963 O O . PRO B 1 67 ? 14.586 -41.906 -3.666 1 97.5 67 PRO B O 1
ATOM 2966 N N . ASN B 1 68 ? 15.57 -40.281 -2.547 1 96.81 68 ASN B N 1
ATOM 2967 C CA . ASN B 1 68 ? 14.406 -40.062 -1.691 1 96.81 68 ASN B CA 1
ATOM 2968 C C . ASN B 1 68 ? 13.227 -39.5 -2.477 1 96.81 68 ASN B C 1
ATOM 2970 O O . ASN B 1 68 ? 12.094 -39.531 -2.008 1 96.81 68 ASN B O 1
ATOM 2974 N N . LEU B 1 69 ? 13.438 -39 -3.697 1 98 69 LEU B N 1
ATOM 2975 C CA . LEU B 1 69 ? 12.383 -38.406 -4.492 1 98 69 LEU B CA 1
ATOM 2976 C C . LEU B 1 69 ? 12.031 -39.281 -5.691 1 98 69 LEU B C 1
ATOM 2978 O O . LEU B 1 69 ? 10.984 -39.094 -6.32 1 98 69 LEU B O 1
ATOM 2982 N N . LEU B 1 70 ? 12.867 -40.25 -6.035 1 98.19 70 LEU B N 1
ATOM 2983 C CA . LEU B 1 70 ? 12.695 -41.062 -7.234 1 98.19 70 LEU B CA 1
ATOM 2984 C C . LEU B 1 70 ? 11.367 -41.812 -7.199 1 98.19 70 LEU B C 1
ATOM 2986 O O . LEU B 1 70 ? 11.055 -42.469 -6.215 1 98.19 70 LEU B O 1
ATOM 2990 N N . GLY B 1 71 ? 10.562 -41.562 -8.25 1 98.31 71 GLY B N 1
ATOM 2991 C CA . GLY B 1 71 ? 9.305 -42.281 -8.391 1 98.31 71 GLY B CA 1
ATOM 2992 C C . GLY B 1 71 ? 8.172 -41.656 -7.594 1 98.31 71 GLY B C 1
ATOM 2993 O O . GLY B 1 71 ? 7.043 -42.156 -7.625 1 98.31 71 GLY B O 1
ATOM 2994 N N . ARG B 1 72 ? 8.422 -40.594 -6.906 1 98.44 72 ARG B N 1
ATOM 2995 C CA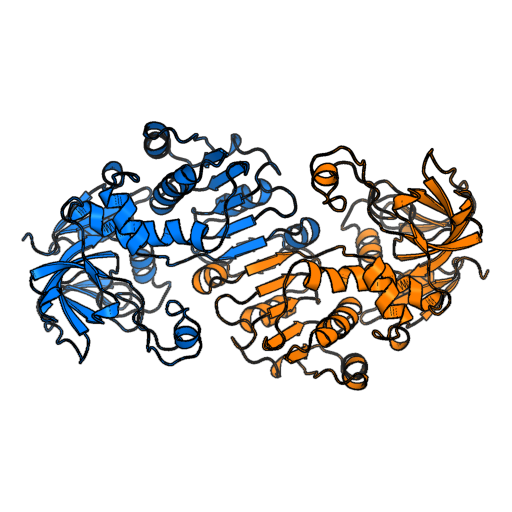 . ARG B 1 72 ? 7.422 -39.969 -6.043 1 98.44 72 ARG B CA 1
ATOM 2996 C C . ARG B 1 72 ? 6.707 -38.812 -6.766 1 98.44 72 ARG B C 1
ATOM 2998 O O . ARG B 1 72 ? 7.301 -38.156 -7.617 1 98.44 72 ARG B O 1
ATOM 3005 N N . ARG B 1 73 ? 5.406 -38.625 -6.43 1 98.69 73 ARG B N 1
ATOM 3006 C CA . ARG B 1 73 ? 4.668 -37.469 -6.949 1 98.69 73 ARG B CA 1
ATOM 3007 C C . ARG B 1 73 ? 5.16 -36.156 -6.32 1 98.69 73 ARG B C 1
ATOM 3009 O O . ARG B 1 73 ? 5.297 -36.094 -5.098 1 98.69 73 ARG B O 1
ATOM 3016 N N . VAL B 1 74 ? 5.387 -35.188 -7.164 1 98.94 74 VAL B N 1
ATOM 3017 C CA . VAL B 1 74 ? 5.887 -33.906 -6.672 1 98.94 74 VAL B CA 1
ATOM 3018 C C . VAL B 1 74 ? 5.156 -32.781 -7.371 1 98.94 74 VAL B C 1
ATOM 3020 O O . VAL B 1 74 ? 4.621 -32.938 -8.469 1 98.94 74 VAL B O 1
ATOM 3023 N N . VAL B 1 75 ? 5.004 -31.688 -6.703 1 98.94 75 VAL B N 1
ATOM 3024 C CA . VAL B 1 75 ? 4.762 -30.359 -7.273 1 98.94 75 VAL B CA 1
ATOM 3025 C C . VAL B 1 75 ? 6.027 -29.516 -7.168 1 98.94 75 VAL B C 1
ATOM 3027 O O . VAL B 1 75 ? 7.016 -29.938 -6.559 1 98.94 75 VAL B O 1
ATOM 3030 N N . GLY B 1 76 ? 6.027 -28.328 -7.832 1 98.81 76 GLY B N 1
ATOM 3031 C CA . GLY B 1 76 ? 7.258 -27.547 -7.828 1 98.81 76 GLY B CA 1
ATOM 3032 C C . GLY B 1 76 ? 7.016 -26.062 -7.785 1 98.81 76 GLY B C 1
ATOM 3033 O O . GLY B 1 76 ? 6.176 -25.531 -8.523 1 98.81 76 GLY B O 1
ATOM 3034 N N . GLU B 1 77 ? 7.742 -25.406 -6.941 1 98.44 77 GLU B N 1
ATOM 3035 C CA . GLU B 1 77 ? 7.738 -23.938 -6.906 1 98.44 77 GLU B CA 1
ATOM 3036 C C . GLU B 1 77 ? 8.203 -23.359 -8.234 1 98.44 77 GLU B C 1
ATOM 3038 O O . GLU B 1 77 ? 9.078 -23.922 -8.898 1 98.44 77 GLU B O 1
ATOM 3043 N N . ILE B 1 78 ? 7.727 -22.203 -8.539 1 98 78 ILE B N 1
ATOM 3044 C CA . ILE B 1 78 ? 7.879 -21.703 -9.898 1 98 78 ILE B CA 1
ATOM 3045 C C . ILE B 1 78 ? 9.211 -20.969 -10.023 1 98 78 ILE B C 1
ATOM 3047 O O . ILE B 1 78 ? 9.805 -20.922 -11.102 1 98 78 ILE B O 1
ATOM 3051 N N . ASN B 1 79 ? 9.664 -20.344 -8.945 1 98.06 79 ASN B N 1
ATOM 3052 C CA . ASN B 1 79 ? 10.891 -19.562 -8.984 1 98.06 79 ASN B CA 1
ATOM 3053 C C . ASN B 1 79 ? 12.117 -20.406 -8.648 1 98.06 79 ASN B C 1
ATOM 3055 O O . ASN B 1 79 ? 12.258 -20.891 -7.52 1 98.06 79 ASN B O 1
ATOM 3059 N N . ALA B 1 80 ? 12.977 -20.609 -9.586 1 98.25 80 ALA B N 1
ATOM 3060 C CA . ALA B 1 80 ? 14.281 -21.219 -9.336 1 98.25 80 ALA B CA 1
ATOM 3061 C C . ALA B 1 80 ? 15.336 -20.156 -9.023 1 98.25 80 ALA B C 1
ATOM 3063 O O . ALA B 1 80 ? 15.797 -19.438 -9.914 1 98.25 80 ALA B O 1
ATOM 3064 N N . ALA B 1 81 ? 15.773 -20.062 -7.781 1 97.81 81 ALA B N 1
ATOM 3065 C CA . ALA B 1 81 ? 16.594 -18.969 -7.285 1 97.81 81 ALA B CA 1
ATOM 3066 C C . ALA B 1 81 ? 18.078 -19.312 -7.355 1 97.81 81 ALA B C 1
ATOM 3068 O O . ALA B 1 81 ? 18.453 -20.484 -7.43 1 97.81 81 ALA B O 1
ATOM 3069 N N . CYS B 1 82 ? 18.953 -18.328 -7.285 1 96.62 82 CYS B N 1
ATOM 3070 C CA . CYS B 1 82 ? 20.391 -18.516 -7.453 1 96.62 82 CYS B CA 1
ATOM 3071 C C . CYS B 1 82 ? 21.062 -18.875 -6.125 1 96.62 82 CYS B C 1
ATOM 3073 O O . CYS B 1 82 ? 22.156 -19.422 -6.102 1 96.62 82 CYS B O 1
ATOM 3075 N N . GLY B 1 83 ? 20.484 -18.469 -5.035 1 96.06 83 GLY B N 1
ATOM 3076 C CA . GLY B 1 83 ? 20.984 -18.781 -3.709 1 96.06 83 GLY B CA 1
ATOM 3077 C C . GLY B 1 83 ? 22.078 -17.844 -3.24 1 96.06 83 GLY B C 1
ATOM 3078 O O . GLY B 1 83 ? 22.562 -17.969 -2.117 1 96.06 83 GLY B O 1
ATOM 3079 N N . LYS B 1 84 ? 22.406 -16.812 -4.07 1 96.25 84 LYS B N 1
ATOM 3080 C CA . LYS B 1 84 ? 23.594 -16.047 -3.691 1 96.25 84 LYS B CA 1
ATOM 3081 C C . LYS B 1 84 ? 23.328 -14.547 -3.771 1 96.25 84 LYS B C 1
ATOM 3083 O O . LYS B 1 84 ? 24.141 -13.742 -3.289 1 96.25 84 LYS B O 1
ATOM 3088 N N . CYS B 1 85 ? 22.281 -14.148 -4.426 1 95.88 85 CYS B N 1
ATOM 3089 C CA . CYS B 1 85 ? 22.016 -12.719 -4.516 1 95.88 85 CYS B CA 1
ATOM 3090 C C . CYS B 1 85 ? 21.453 -12.188 -3.201 1 95.88 85 CYS B C 1
ATOM 3092 O O . CYS B 1 85 ? 21.219 -12.953 -2.266 1 95.88 85 CYS B O 1
ATOM 3094 N N . ARG B 1 86 ? 21.219 -10.906 -3.131 1 93 86 ARG B N 1
ATOM 3095 C CA . ARG B 1 86 ? 20.766 -10.266 -1.901 1 93 86 ARG B CA 1
ATOM 3096 C C . ARG B 1 86 ? 19.438 -10.828 -1.439 1 93 86 ARG B C 1
ATOM 3098 O O . ARG B 1 86 ? 19.219 -11.047 -0.244 1 93 86 ARG B O 1
ATOM 3105 N N . PHE B 1 87 ? 18.531 -11.086 -2.299 1 96.12 87 PHE B N 1
ATOM 3106 C CA . PHE B 1 87 ? 17.219 -11.594 -1.943 1 96.12 87 PHE B CA 1
ATOM 3107 C C . PHE B 1 87 ? 17.312 -13.031 -1.439 1 96.12 87 PHE B C 1
ATOM 3109 O O . PHE B 1 87 ? 16.641 -13.391 -0.462 1 96.12 87 PHE B O 1
ATOM 3116 N N . CYS B 1 88 ? 18.094 -13.805 -2.146 1 96.88 88 CYS B N 1
ATOM 3117 C CA . CYS B 1 88 ? 18.281 -15.18 -1.702 1 96.88 88 CYS B CA 1
ATOM 3118 C C . CYS B 1 88 ? 18.922 -15.219 -0.318 1 96.88 88 CYS B C 1
ATOM 3120 O O . CYS B 1 88 ? 18.484 -15.984 0.545 1 96.88 88 CYS B O 1
ATOM 3122 N N . LEU B 1 89 ? 19.828 -14.32 -0.082 1 95.38 89 LEU B N 1
ATOM 3123 C CA . LEU B 1 89 ? 20.578 -14.312 1.173 1 95.38 89 LEU B CA 1
ATOM 3124 C C . LEU B 1 89 ? 19.719 -13.758 2.309 1 95.38 89 LEU B C 1
ATOM 3126 O O . LEU B 1 89 ? 20.016 -14 3.482 1 95.38 89 LEU B O 1
ATOM 3130 N N . THR B 1 90 ? 18.703 -13 2.027 1 92.88 90 THR B N 1
ATOM 3131 C CA . THR B 1 90 ? 17.797 -12.461 3.037 1 92.88 90 THR B CA 1
ATOM 3132 C C . THR B 1 90 ? 16.484 -13.234 3.066 1 92.88 90 THR B C 1
ATOM 3134 O O . THR B 1 90 ? 15.445 -12.688 3.42 1 92.88 90 THR B O 1
ATOM 3137 N N . GLN B 1 91 ? 16.453 -14.438 2.506 1 92.94 91 GLN B N 1
ATOM 3138 C CA . GLN B 1 91 ? 15.375 -15.414 2.582 1 92.94 91 GLN B CA 1
ATOM 3139 C C . GLN B 1 91 ? 14.141 -14.93 1.83 1 92.94 91 GLN B C 1
ATOM 3141 O O . GLN B 1 91 ? 13.016 -15.078 2.309 1 92.94 91 GLN B O 1
ATOM 3146 N N . GLN B 1 92 ? 14.359 -14.266 0.735 1 94.75 92 GLN B N 1
ATOM 3147 C CA . GLN B 1 92 ? 13.312 -13.844 -0.191 1 94.75 92 GLN B CA 1
ATOM 3148 C C . GLN B 1 92 ? 13.578 -14.375 -1.597 1 94.75 92 GLN B C 1
ATOM 3150 O O . GLN B 1 92 ? 13.57 -13.609 -2.564 1 94.75 92 GLN B O 1
ATOM 3155 N N . PRO B 1 93 ? 13.656 -15.656 -1.696 1 95.38 93 PRO B N 1
ATOM 3156 C CA . PRO B 1 93 ? 14.117 -16.219 -2.973 1 95.38 93 PRO B CA 1
ATOM 3157 C C . PRO B 1 93 ? 13.125 -15.977 -4.109 1 95.38 93 PRO B C 1
ATOM 3159 O O . PRO B 1 93 ? 13.5 -16.031 -5.281 1 95.38 93 PRO B O 1
ATOM 3162 N N . THR B 1 94 ? 11.875 -15.727 -3.838 1 96.12 94 THR B N 1
ATOM 3163 C CA . THR B 1 94 ? 10.875 -15.516 -4.883 1 96.12 94 THR B CA 1
ATOM 3164 C C . THR B 1 94 ? 11.18 -14.242 -5.664 1 96.12 94 THR B C 1
ATOM 3166 O O . THR B 1 94 ? 10.633 -14.031 -6.75 1 96.12 94 THR B O 1
ATOM 3169 N N . HIS B 1 95 ? 12.047 -13.375 -5.137 1 97.19 95 HIS B N 1
ATOM 3170 C CA . HIS B 1 95 ? 12.43 -12.141 -5.812 1 97.19 95 HIS B CA 1
ATOM 3171 C C . HIS B 1 95 ? 13.898 -12.164 -6.211 1 97.19 95 HIS B C 1
ATOM 3173 O O . HIS B 1 95 ? 14.508 -11.109 -6.426 1 97.19 95 HIS B O 1
ATOM 3179 N N . CYS B 1 96 ? 14.461 -13.344 -6.297 1 97.31 96 CYS B N 1
ATOM 3180 C CA . CYS B 1 96 ? 15.836 -13.516 -6.742 1 97.31 96 CYS B CA 1
ATOM 3181 C C . CYS B 1 96 ? 16.094 -12.742 -8.031 1 97.31 96 CYS B C 1
ATOM 3183 O O . CYS B 1 96 ? 15.312 -12.828 -8.977 1 97.31 96 CYS B O 1
ATOM 3185 N N . GLU B 1 97 ? 17.172 -12.039 -8.062 1 94.44 97 GLU B N 1
ATOM 3186 C CA . GLU B 1 97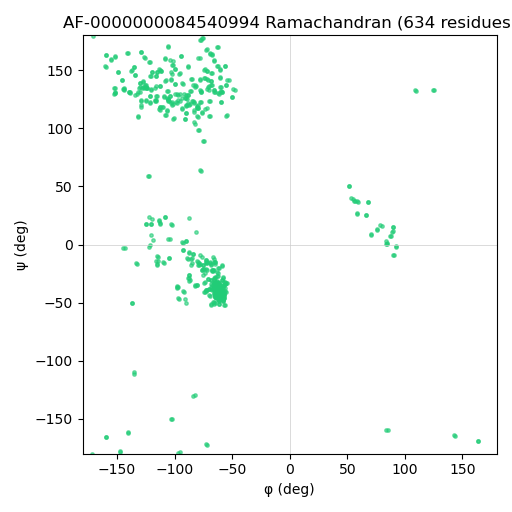 ? 17.516 -11.195 -9.195 1 94.44 97 GLU B CA 1
ATOM 3187 C C . GLU B 1 97 ? 17.953 -12.031 -10.398 1 94.44 97 GLU B C 1
ATOM 3189 O O . GLU B 1 97 ? 17.969 -11.547 -11.531 1 94.44 97 GLU B O 1
ATOM 3194 N N . ASN B 1 98 ? 18.25 -13.258 -10.18 1 96.25 98 ASN B N 1
ATOM 3195 C CA . ASN B 1 98 ? 18.781 -14.141 -11.219 1 96.25 98 ASN B CA 1
ATOM 3196 C C . ASN B 1 98 ? 17.875 -15.352 -11.438 1 96.25 98 ASN B C 1
ATOM 3198 O O . ASN B 1 98 ? 18.297 -16.359 -11.984 1 96.25 98 ASN B O 1
ATOM 3202 N N . ARG B 1 99 ? 16.703 -15.219 -10.977 1 96.62 99 ARG B N 1
ATOM 3203 C CA . ARG B 1 99 ? 15.852 -16.406 -10.984 1 96.62 99 ARG B CA 1
ATOM 3204 C C . ARG B 1 99 ? 15.414 -16.75 -12.406 1 96.62 99 ARG B C 1
ATOM 3206 O O . ARG B 1 99 ? 15.352 -15.875 -13.273 1 96.62 99 ARG B O 1
ATOM 3213 N N . THR B 1 100 ? 15.211 -17.969 -12.672 1 97.5 100 THR B N 1
ATOM 3214 C CA . THR B 1 100 ? 14.367 -18.422 -13.758 1 97.5 100 THR B CA 1
ATOM 3215 C C . THR B 1 100 ? 12.992 -18.828 -13.242 1 97.5 100 THR B C 1
ATOM 3217 O O . THR B 1 100 ? 12.844 -19.188 -12.07 1 97.5 100 THR B O 1
ATOM 3220 N N . VAL B 1 101 ? 11.977 -18.719 -14.031 1 97.75 101 VAL B N 1
ATOM 3221 C CA . VAL B 1 101 ? 10.602 -18.969 -13.602 1 97.75 101 VAL B CA 1
ATOM 3222 C C . VAL B 1 101 ? 9.961 -20.016 -14.523 1 97.75 101 VAL B C 1
ATOM 3224 O O . VAL B 1 101 ? 9.914 -19.812 -15.742 1 97.75 101 VAL B O 1
ATOM 3227 N N . LEU B 1 102 ? 9.492 -21.047 -13.977 1 98.5 102 LEU B N 1
ATOM 3228 C CA . LEU B 1 102 ? 8.953 -22.188 -14.695 1 98.5 102 LEU B CA 1
ATOM 3229 C C . LEU B 1 102 ? 7.848 -21.766 -15.656 1 98.5 102 LEU B C 1
ATOM 3231 O O . LEU B 1 102 ? 6.793 -21.281 -15.227 1 98.5 102 LEU B O 1
ATOM 3235 N N . GLY B 1 103 ? 8.086 -21.844 -16.953 1 98.06 103 GLY B N 1
ATOM 3236 C CA . GLY B 1 103 ? 7.094 -21.562 -17.984 1 98.06 103 GLY B CA 1
ATOM 3237 C C . GLY B 1 103 ? 6.828 -20.078 -18.172 1 98.06 103 GLY B C 1
ATOM 3238 O O . GLY B 1 103 ? 5.84 -19.703 -18.797 1 98.06 103 GLY B O 1
ATOM 3239 N N . ILE B 1 104 ? 7.703 -19.234 -17.594 1 96.5 104 ILE B N 1
ATOM 3240 C CA . ILE B 1 104 ? 7.398 -17.812 -17.609 1 96.5 104 ILE B CA 1
ATOM 3241 C C . ILE B 1 104 ? 8.656 -17.016 -17.953 1 96.5 104 ILE B C 1
ATOM 3243 O O . ILE B 1 104 ? 8.625 -16.125 -18.812 1 96.5 104 ILE B O 1
ATOM 3247 N N . VAL B 1 105 ? 9.766 -17.297 -17.234 1 96.31 105 VAL B N 1
ATOM 3248 C CA . VAL B 1 105 ? 10.992 -16.547 -17.484 1 96.31 105 VAL B CA 1
ATOM 3249 C C . VAL B 1 105 ? 12.164 -17.5 -17.625 1 96.31 105 VAL B C 1
ATOM 3251 O O . VAL B 1 105 ? 12.625 -18.094 -16.656 1 96.31 105 VAL B O 1
ATOM 3254 N N . ASN B 1 106 ? 12.703 -17.641 -18.828 1 96.25 106 ASN B N 1
ATOM 3255 C CA . ASN B 1 106 ? 13.969 -18.297 -19.156 1 96.25 106 ASN B CA 1
ATOM 3256 C C . ASN B 1 106 ? 13.977 -19.75 -18.703 1 96.25 106 ASN B C 1
ATOM 3258 O O . ASN B 1 106 ? 15.016 -20.281 -18.281 1 96.25 106 ASN B O 1
ATOM 3262 N N . ARG B 1 107 ? 12.852 -20.391 -18.609 1 97.62 107 ARG B N 1
ATOM 3263 C CA . ARG B 1 107 ? 12.742 -21.797 -18.25 1 97.62 107 ARG B CA 1
ATOM 3264 C C . ARG B 1 107 ? 11.492 -22.422 -18.875 1 97.62 107 ARG B C 1
ATOM 3266 O O . ARG B 1 107 ? 10.391 -21.875 -18.734 1 97.62 107 ARG B O 1
ATOM 3273 N N . ASN B 1 108 ? 11.648 -23.516 -19.5 1 98.44 108 ASN B N 1
ATOM 3274 C CA . ASN B 1 108 ? 10.516 -24.234 -20.094 1 98.44 108 ASN B CA 1
ATOM 3275 C C . ASN B 1 108 ? 9.586 -24.781 -19.016 1 98.44 108 ASN B C 1
ATOM 3277 O O . ASN B 1 108 ? 10.039 -25.25 -17.969 1 98.44 108 ASN B O 1
ATOM 3281 N N . GLY B 1 109 ? 8.297 -24.828 -19.359 1 98.56 109 GLY B N 1
ATOM 3282 C CA . GLY B 1 109 ? 7.289 -25.094 -18.359 1 98.56 109 GLY B CA 1
ATOM 3283 C C . GLY B 1 109 ? 6.754 -26.516 -18.406 1 98.56 109 GLY B C 1
ATOM 3284 O O . GLY B 1 109 ? 7.496 -27.453 -18.719 1 98.56 109 GLY B O 1
ATOM 3285 N N . ALA B 1 110 ? 5.531 -26.656 -18.016 1 98.69 110 ALA B N 1
ATOM 3286 C CA . ALA B 1 110 ? 5.023 -27.953 -17.594 1 98.69 110 ALA B CA 1
ATOM 3287 C C . ALA B 1 110 ? 4.113 -28.562 -18.672 1 98.69 110 ALA B C 1
ATOM 3289 O O . ALA B 1 110 ? 3.715 -29.719 -18.562 1 98.69 110 ALA B O 1
ATOM 3290 N N . PHE B 1 111 ? 3.729 -27.812 -19.672 1 98.69 111 PHE B N 1
ATOM 3291 C CA . PHE B 1 111 ? 2.922 -28.406 -20.734 1 98.69 111 PHE B CA 1
ATOM 3292 C C . PHE B 1 111 ? 3.791 -29.234 -21.672 1 98.69 111 PHE B C 1
ATOM 3294 O O . PHE B 1 111 ? 3.863 -28.938 -22.875 1 98.69 111 PHE B O 1
ATOM 3301 N N . ALA B 1 112 ? 4.383 -30.25 -21.172 1 98.62 112 ALA B N 1
ATOM 3302 C CA . ALA B 1 112 ? 5.324 -31.156 -21.828 1 98.62 112 ALA B CA 1
ATOM 3303 C C . ALA B 1 112 ? 5.414 -32.5 -21.094 1 98.62 112 ALA B C 1
ATOM 3305 O O . ALA B 1 112 ? 5.031 -32.594 -19.938 1 98.62 112 ALA B O 1
ATOM 3306 N N . ASP B 1 113 ? 5.953 -33.469 -21.781 1 98.5 113 ASP B N 1
ATOM 3307 C CA . ASP B 1 113 ? 6.117 -34.781 -21.156 1 98.5 113 ASP B CA 1
ATOM 3308 C C . ASP B 1 113 ? 7.02 -34.688 -19.938 1 98.5 113 ASP B C 1
ATOM 3310 O O . ASP B 1 113 ? 6.766 -35.344 -18.922 1 98.5 113 ASP B O 1
ATOM 3314 N N . TYR B 1 114 ? 8.078 -33.875 -20.062 1 98.56 114 TYR B N 1
ATOM 3315 C CA . TYR B 1 114 ? 9.07 -33.781 -19 1 98.56 114 TYR B CA 1
ATOM 3316 C C . TYR B 1 114 ? 9.43 -32.312 -18.734 1 98.56 114 TYR B C 1
ATOM 3318 O O . TYR B 1 114 ? 9.312 -31.469 -19.641 1 98.56 114 TYR B O 1
ATOM 3326 N N . LEU B 1 115 ? 9.836 -32.031 -17.547 1 98.69 115 LEU B N 1
ATOM 3327 C CA . LEU B 1 115 ? 10.461 -30.766 -17.188 1 98.69 115 LEU B CA 1
ATOM 3328 C C . LEU B 1 115 ? 11.602 -30.969 -16.203 1 98.69 115 LEU B C 1
ATOM 3330 O O . LEU B 1 115 ? 11.781 -32.094 -15.68 1 98.69 115 LEU B O 1
ATOM 3334 N N . THR B 1 116 ? 12.414 -29.969 -16.047 1 98.62 116 THR B N 1
ATOM 3335 C CA . THR B 1 116 ? 13.461 -30 -15.023 1 98.62 116 THR B CA 1
ATOM 3336 C C . THR B 1 116 ? 13.297 -28.828 -14.047 1 98.62 116 THR B C 1
ATOM 3338 O O . THR B 1 116 ? 12.859 -27.75 -14.43 1 98.62 116 THR B O 1
ATOM 3341 N N . LEU B 1 117 ? 13.609 -29.062 -12.852 1 98.62 117 LEU B N 1
ATOM 3342 C CA . LEU B 1 117 ? 13.602 -28.078 -11.773 1 98.62 117 LEU B CA 1
ATOM 3343 C C . LEU B 1 117 ? 14.664 -28.406 -10.727 1 98.62 117 LEU B C 1
ATOM 3345 O O . LEU B 1 117 ? 14.977 -29.578 -10.5 1 98.62 117 LEU B O 1
ATOM 3349 N N . PRO B 1 118 ? 15.227 -27.344 -10.078 1 98.56 118 PRO B N 1
ATOM 3350 C CA . PRO B 1 118 ? 16.078 -27.656 -8.93 1 98.56 118 PRO B CA 1
ATOM 3351 C C . PRO B 1 118 ? 15.359 -28.531 -7.895 1 98.56 118 PRO B C 1
ATOM 3353 O O . PRO B 1 118 ? 14.172 -28.344 -7.633 1 98.56 118 PRO B O 1
ATOM 3356 N N . VAL B 1 119 ? 16.109 -29.453 -7.344 1 98.69 119 VAL B N 1
ATOM 3357 C CA . VAL B 1 119 ? 15.562 -30.391 -6.355 1 98.69 119 VAL B CA 1
ATOM 3358 C C . VAL B 1 119 ? 14.938 -29.609 -5.203 1 98.69 119 VAL B C 1
ATOM 3360 O O . VAL B 1 119 ? 13.898 -30.016 -4.668 1 98.69 119 VAL B O 1
ATOM 3363 N N . GLN B 1 120 ? 15.5 -28.453 -4.844 1 97.31 120 GLN B N 1
ATOM 3364 C CA . GLN B 1 120 ? 15.039 -27.641 -3.715 1 97.31 120 GLN B CA 1
ATOM 3365 C C . GLN B 1 120 ? 13.672 -27.031 -3.994 1 97.31 120 GLN B C 1
ATOM 3367 O O . GLN B 1 120 ? 12.984 -26.594 -3.074 1 97.31 120 GLN B O 1
ATOM 3372 N N . ASN B 1 121 ? 13.219 -26.984 -5.25 1 98.56 121 ASN B N 1
ATOM 3373 C CA . ASN B 1 121 ? 11.922 -26.438 -5.617 1 98.56 121 ASN B CA 1
ATOM 3374 C C . ASN B 1 121 ? 10.812 -27.469 -5.492 1 98.56 121 ASN B C 1
ATOM 3376 O O . ASN B 1 121 ? 9.633 -27.141 -5.562 1 98.56 121 ASN B O 1
ATOM 3380 N N . LEU B 1 122 ? 11.156 -28.719 -5.328 1 98.81 122 LEU B N 1
ATOM 3381 C CA . LEU B 1 122 ? 10.18 -29.797 -5.406 1 98.81 122 LEU B CA 1
ATOM 3382 C C . LEU B 1 122 ? 9.633 -30.141 -4.027 1 98.81 122 LEU B C 1
ATOM 3384 O O . LEU B 1 122 ? 10.367 -30.141 -3.039 1 98.81 122 LEU B O 1
ATOM 3388 N N . HIS B 1 123 ? 8.352 -30.375 -3.955 1 98.88 123 HIS B N 1
ATOM 3389 C CA . HIS B 1 123 ? 7.648 -30.797 -2.746 1 98.88 123 HIS B CA 1
ATOM 3390 C C . HIS B 1 123 ? 6.875 -32.094 -2.98 1 98.88 123 HIS B C 1
ATOM 3392 O O . HIS B 1 123 ? 6.16 -32.219 -3.977 1 98.88 123 HIS B O 1
ATOM 3398 N N . LEU B 1 124 ? 6.98 -33 -2.047 1 98.81 124 LEU B N 1
ATOM 3399 C CA . LEU B 1 124 ? 6.254 -34.281 -2.139 1 98.81 124 LEU B CA 1
ATOM 3400 C C . LEU B 1 124 ? 4.754 -34.031 -1.999 1 98.81 124 LEU B C 1
ATOM 3402 O O . LEU B 1 124 ? 4.312 -33.25 -1.157 1 98.81 124 LEU B O 1
ATOM 3406 N N . VAL B 1 125 ? 4.004 -34.719 -2.842 1 98.81 125 VAL B N 1
ATOM 3407 C CA . VAL B 1 125 ? 2.549 -34.688 -2.732 1 98.81 125 VAL B CA 1
ATOM 3408 C C . VAL B 1 125 ? 2.082 -35.781 -1.765 1 98.81 125 VAL B C 1
ATOM 3410 O O . VAL B 1 125 ? 2.381 -36.969 -1.957 1 98.81 125 VAL B O 1
ATOM 3413 N N . PRO B 1 126 ? 1.405 -35.406 -0.737 1 98.38 126 PRO B N 1
ATOM 3414 C CA . PRO B 1 126 ? 0.862 -36.438 0.148 1 98.38 126 PRO B CA 1
ATOM 3415 C C . PRO B 1 126 ? -0.018 -37.438 -0.589 1 98.38 126 PRO B C 1
ATOM 3417 O O . PRO B 1 126 ? -0.706 -37.062 -1.548 1 98.38 126 PRO B O 1
ATOM 3420 N N . HIS B 1 127 ? -0.114 -38.625 -0.071 1 96.5 127 HIS B N 1
ATOM 3421 C CA . HIS B 1 127 ? -0.86 -39.719 -0.707 1 96.5 127 HIS B CA 1
ATOM 3422 C C . HIS B 1 127 ? -2.354 -39.406 -0.748 1 96.5 127 HIS B C 1
ATOM 3424 O O . HIS B 1 127 ? -3.055 -39.844 -1.669 1 96.5 127 HIS B O 1
ATOM 3430 N N . SER B 1 128 ? -2.789 -38.625 0.242 1 97.12 128 SER B N 1
ATOM 3431 C CA . SER B 1 128 ? -4.215 -38.344 0.367 1 97.12 128 SER B CA 1
ATOM 3432 C C . SER B 1 128 ? -4.66 -37.281 -0.65 1 97.12 128 SER B C 1
ATOM 3434 O O . SER B 1 128 ? -5.855 -37.094 -0.854 1 97.12 128 SER B O 1
ATOM 3436 N N . VAL B 1 129 ? -3.734 -36.656 -1.325 1 98.56 129 VAL B N 1
ATOM 3437 C CA . VAL B 1 129 ? -4.062 -35.594 -2.281 1 98.56 129 VAL B CA 1
ATOM 3438 C C . VAL B 1 129 ? -4.07 -36.188 -3.697 1 98.56 129 VAL B C 1
ATOM 3440 O O . VAL B 1 129 ? -3.074 -36.75 -4.148 1 98.56 129 VAL B O 1
ATOM 3443 N N . SER B 1 130 ? -5.184 -36.062 -4.387 1 98.5 130 SER B N 1
ATOM 3444 C CA . SER B 1 130 ? -5.277 -36.562 -5.754 1 98.5 130 SER B CA 1
ATOM 3445 C C . SER B 1 130 ? -4.363 -35.812 -6.691 1 98.5 130 SER B C 1
ATOM 3447 O O . SER B 1 130 ? -3.955 -34.688 -6.383 1 98.5 130 SER B O 1
ATOM 3449 N N . THR B 1 131 ? -4.02 -36.375 -7.797 1 98.5 131 THR B N 1
ATOM 3450 C CA . THR B 1 131 ? -3.186 -35.719 -8.797 1 98.5 131 THR B CA 1
ATOM 3451 C C . THR B 1 131 ? -3.838 -34.438 -9.297 1 98.5 131 THR B C 1
ATOM 3453 O O . THR B 1 131 ? -3.176 -33.406 -9.406 1 98.5 131 THR B O 1
ATOM 3456 N N . ASP B 1 132 ? -5.141 -34.469 -9.523 1 98.62 132 ASP B N 1
ATOM 3457 C CA . ASP B 1 132 ? -5.855 -33.312 -9.992 1 98.62 132 ASP B CA 1
ATOM 3458 C C . ASP B 1 132 ? -5.82 -32.188 -8.945 1 98.62 132 ASP B C 1
ATOM 3460 O O . ASP B 1 132 ? -5.496 -31.047 -9.258 1 98.62 132 ASP B O 1
ATOM 3464 N N . ALA B 1 133 ? -6.078 -32.5 -7.691 1 98.75 133 ALA B N 1
ATOM 3465 C CA . ALA B 1 133 ? -6.113 -31.516 -6.617 1 98.75 133 ALA B CA 1
ATOM 3466 C C . ALA B 1 133 ? -4.734 -30.906 -6.398 1 98.75 133 ALA B C 1
ATOM 3468 O O . ALA B 1 133 ? -4.625 -29.703 -6.117 1 98.75 133 ALA B O 1
ATOM 3469 N N . ALA B 1 134 ? -3.689 -31.688 -6.59 1 98.81 134 ALA B N 1
ATOM 3470 C CA . ALA B 1 134 ? -2.324 -31.234 -6.324 1 98.81 134 ALA B CA 1
ATOM 3471 C C . ALA B 1 134 ? -1.906 -30.141 -7.305 1 98.81 134 ALA B C 1
ATOM 3473 O O . ALA B 1 134 ? -1.009 -29.344 -7.016 1 98.81 134 ALA B O 1
ATOM 3474 N N . THR B 1 135 ? -2.557 -30.047 -8.508 1 98.75 135 THR B N 1
ATOM 3475 C CA . THR B 1 135 ? -2.219 -29.016 -9.484 1 98.75 135 THR B CA 1
ATOM 3476 C C . THR B 1 135 ? -2.541 -27.625 -8.938 1 98.75 135 THR B C 1
ATOM 3478 O O . THR B 1 135 ? -2.064 -26.625 -9.461 1 98.75 135 THR B O 1
ATOM 3481 N N . PHE B 1 136 ? -3.344 -27.562 -7.852 1 98.88 136 PHE B N 1
ATOM 3482 C CA . PHE B 1 136 ? -3.771 -26.297 -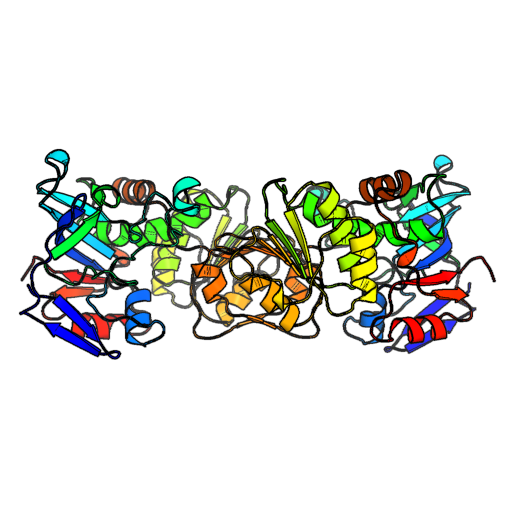7.289 1 98.88 136 PHE B CA 1
ATOM 3483 C C . PHE B 1 136 ? -2.791 -25.812 -6.223 1 98.88 136 PHE B C 1
ATOM 3485 O O . PHE B 1 136 ? -2.994 -24.766 -5.613 1 98.88 136 PHE B O 1
ATOM 3492 N N . THR B 1 137 ? -1.69 -26.547 -5.996 1 98.88 137 THR B N 1
ATOM 3493 C CA . THR B 1 137 ? -0.769 -26.203 -4.922 1 98.88 137 THR B CA 1
ATOM 3494 C C . THR B 1 137 ? -0.248 -24.781 -5.102 1 98.88 137 THR B C 1
ATOM 3496 O O . THR B 1 137 ? -0.289 -23.969 -4.164 1 98.88 137 THR B O 1
ATOM 3499 N N . GLU B 1 138 ? 0.188 -24.469 -6.262 1 98.69 138 GLU B N 1
ATOM 3500 C CA . GLU B 1 138 ? 0.749 -23.156 -6.516 1 98.69 138 GLU B CA 1
ATOM 3501 C C . GLU B 1 138 ? -0.29 -22.062 -6.277 1 98.69 138 GLU B C 1
ATOM 3503 O O . GLU B 1 138 ? -0.026 -21.094 -5.566 1 98.69 138 GLU B O 1
ATOM 3508 N N . PRO B 1 139 ? -1.509 -22.109 -6.848 1 98.44 139 PRO B N 1
ATOM 3509 C CA . PRO B 1 139 ? -2.465 -21.016 -6.629 1 98.44 139 PRO B CA 1
ATOM 3510 C C . PRO B 1 139 ? -2.967 -20.953 -5.188 1 98.44 139 PRO B C 1
ATOM 3512 O O . PRO B 1 139 ? -3.289 -19.875 -4.688 1 98.44 139 PRO B O 1
ATOM 3515 N N . ILE B 1 140 ? -3.057 -22.125 -4.469 1 98.88 140 ILE B N 1
ATOM 3516 C CA . ILE B 1 140 ? -3.383 -22.078 -3.045 1 98.88 140 ILE B CA 1
ATOM 3517 C C . ILE B 1 140 ? -2.256 -21.391 -2.281 1 98.88 140 ILE B C 1
ATOM 3519 O O . ILE B 1 140 ? -2.51 -20.594 -1.362 1 98.88 140 ILE B O 1
ATOM 3523 N N . ALA B 1 141 ? -1.002 -21.719 -2.662 1 98.81 141 ALA B N 1
ATOM 3524 C CA . ALA B 1 141 ? 0.138 -21.031 -2.059 1 98.81 141 ALA B CA 1
ATOM 3525 C C . ALA B 1 141 ? 0.044 -19.531 -2.27 1 98.81 141 ALA B C 1
ATOM 3527 O O . ALA B 1 141 ? 0.254 -18.75 -1.334 1 98.81 141 ALA B O 1
ATOM 3528 N N . ALA B 1 142 ? -0.267 -19.125 -3.496 1 98.31 142 ALA B N 1
ATOM 3529 C CA . ALA B 1 142 ? -0.455 -17.703 -3.787 1 98.31 142 ALA B CA 1
ATOM 3530 C C . ALA B 1 142 ? -1.534 -17.094 -2.893 1 98.31 142 ALA B C 1
ATOM 3532 O O . ALA B 1 142 ? -1.379 -15.984 -2.389 1 98.31 142 ALA B O 1
ATOM 3533 N N . ALA B 1 143 ? -2.656 -17.797 -2.684 1 98.75 143 ALA B N 1
ATOM 3534 C CA . ALA B 1 143 ? -3.719 -17.344 -1.79 1 98.75 143 ALA B CA 1
ATOM 3535 C C . ALA B 1 143 ? -3.205 -17.172 -0.362 1 98.75 143 ALA B C 1
ATOM 3537 O O . ALA B 1 143 ? -3.471 -16.156 0.29 1 98.75 143 ALA B O 1
ATOM 3538 N N . LEU B 1 144 ? -2.365 -18.094 0.095 1 98.75 144 LEU B N 1
ATOM 3539 C CA . LEU B 1 144 ? -1.888 -18.141 1.473 1 98.75 144 LEU B CA 1
ATOM 3540 C C . LEU B 1 144 ? -0.843 -17.062 1.731 1 98.75 144 LEU B C 1
ATOM 3542 O O . LEU B 1 144 ? -0.527 -16.766 2.885 1 98.75 144 LEU B O 1
ATOM 3546 N N . GLU B 1 145 ? -0.308 -16.547 0.652 1 98.5 145 GLU B N 1
ATOM 3547 C CA . GLU B 1 145 ? 0.704 -15.5 0.829 1 98.5 145 GLU B CA 1
ATOM 3548 C C . GLU B 1 145 ? 0.144 -14.312 1.603 1 98.5 145 GLU B C 1
ATOM 3550 O O . GLU B 1 145 ? 0.867 -13.664 2.361 1 98.5 145 GLU B O 1
ATOM 3555 N N . ILE B 1 146 ? -1.16 -14.039 1.484 1 98.69 146 ILE B N 1
ATOM 3556 C CA . ILE B 1 146 ? -1.802 -12.938 2.191 1 98.69 146 ILE B CA 1
ATOM 3557 C C . ILE B 1 146 ? -1.594 -13.102 3.697 1 98.69 146 ILE B C 1
ATOM 3559 O O . ILE B 1 146 ? -1.187 -12.156 4.379 1 98.69 146 ILE B O 1
ATOM 3563 N N . GLN B 1 147 ? -1.769 -14.32 4.234 1 98.19 147 GLN B N 1
ATOM 3564 C CA . GLN B 1 147 ? -1.637 -14.602 5.66 1 98.19 147 GLN B CA 1
ATOM 3565 C C . GLN B 1 147 ? -0.171 -14.617 6.086 1 98.19 147 GLN B C 1
ATOM 3567 O O . GLN B 1 147 ? 0.137 -14.547 7.277 1 98.19 147 GLN B O 1
ATOM 3572 N N . GLN B 1 148 ? 0.738 -14.82 5.117 1 97.38 148 GLN B N 1
ATOM 3573 C CA . GLN B 1 148 ? 2.158 -14.688 5.422 1 97.38 148 GLN B CA 1
ATOM 3574 C C . GLN B 1 148 ? 2.551 -13.219 5.574 1 97.38 148 GLN B C 1
ATOM 3576 O O . GLN B 1 148 ? 3.404 -12.883 6.398 1 97.38 148 GLN B O 1
ATOM 3581 N N . GLN B 1 149 ? 1.884 -12.375 4.816 1 97.19 149 GLN B N 1
ATOM 3582 C CA . GLN B 1 149 ? 2.236 -10.961 4.762 1 97.19 149 GLN B CA 1
ATOM 3583 C C . GLN B 1 149 ? 1.519 -10.172 5.855 1 97.19 149 GLN B C 1
ATOM 3585 O O . GLN B 1 149 ? 2.004 -9.133 6.293 1 97.19 149 GLN B O 1
ATOM 3590 N N . LEU B 1 150 ? 0.312 -10.68 6.25 1 97.5 150 LEU B N 1
ATOM 3591 C CA . LEU B 1 150 ? -0.534 -9.969 7.199 1 97.5 150 LEU B CA 1
ATOM 3592 C C . LEU B 1 150 ? -0.994 -10.891 8.32 1 97.5 150 LEU B C 1
ATOM 3594 O O . LEU B 1 150 ? -1.323 -12.055 8.07 1 97.5 150 LEU B O 1
ATOM 3598 N N . SER B 1 151 ? -0.982 -10.359 9.547 1 97.12 151 SER B N 1
ATOM 3599 C CA . SER B 1 151 ? -1.681 -11.039 10.625 1 97.12 151 SER B CA 1
ATOM 3600 C C . SER B 1 151 ? -3.17 -10.711 10.625 1 97.12 151 SER B C 1
ATOM 3602 O O . SER B 1 151 ? -3.568 -9.617 11.039 1 97.12 151 SER B O 1
ATOM 3604 N N . ILE B 1 152 ? -3.963 -11.586 10.188 1 97.5 152 ILE B N 1
ATOM 3605 C CA . ILE B 1 152 ? -5.395 -11.344 10.062 1 97.5 152 ILE B CA 1
ATOM 3606 C C . ILE B 1 152 ? -6.098 -11.688 11.375 1 97.5 152 ILE B C 1
ATOM 3608 O O . ILE B 1 152 ? -6.059 -12.836 11.82 1 97.5 152 ILE B O 1
ATOM 3612 N N . HIS B 1 153 ? -6.742 -10.711 11.945 1 95.44 153 HIS B N 1
ATOM 3613 C CA . HIS B 1 153 ? -7.449 -10.883 13.211 1 95.44 153 HIS B CA 1
ATOM 3614 C C . HIS B 1 153 ? -8.859 -11.422 12.992 1 95.44 153 HIS B C 1
ATOM 3616 O O . HIS B 1 153 ? -9.539 -11.008 12.047 1 95.44 153 HIS B O 1
ATOM 3622 N N . PRO B 1 154 ? -9.312 -12.305 13.898 1 96.5 154 PRO B N 1
ATOM 3623 C CA . PRO B 1 154 ? -10.656 -12.875 13.75 1 96.5 154 PRO B CA 1
ATOM 3624 C C . PRO B 1 154 ? -11.75 -11.812 13.812 1 96.5 154 PRO B C 1
ATOM 3626 O O . PRO B 1 154 ? -12.852 -12.023 13.305 1 96.5 154 PRO B O 1
ATOM 3629 N N . GLU B 1 155 ? -11.461 -10.656 14.367 1 95.94 155 GLU B N 1
ATOM 3630 C CA . GLU B 1 155 ? -12.461 -9.602 14.516 1 95.94 155 GLU B CA 1
ATOM 3631 C C . GLU B 1 155 ? -12.516 -8.719 13.273 1 95.94 155 GLU B C 1
ATOM 3633 O O . GLU B 1 155 ? -13.391 -7.859 13.148 1 95.94 155 GLU B O 1
ATOM 3638 N N . TRP B 1 156 ? -11.586 -8.945 12.375 1 98 156 TRP B N 1
ATOM 3639 C CA . TRP B 1 156 ? -11.547 -8.117 11.172 1 98 156 TRP B CA 1
ATOM 3640 C C . TRP B 1 156 ? -12.719 -8.438 10.25 1 98 156 TRP B C 1
ATOM 3642 O O . TRP B 1 156 ? -13.094 -9.602 10.086 1 98 156 TRP B O 1
ATOM 3652 N N . ARG B 1 157 ? -13.359 -7.426 9.727 1 98.62 157 ARG B N 1
ATOM 3653 C CA . ARG B 1 157 ? -14.234 -7.559 8.562 1 98.62 157 ARG B CA 1
ATOM 3654 C C . ARG B 1 157 ? -13.43 -7.594 7.273 1 98.62 157 ARG B C 1
ATOM 3656 O O . ARG B 1 157 ? -12.734 -6.629 6.941 1 98.62 157 ARG B O 1
ATOM 3663 N N . VAL B 1 158 ? -13.5 -8.68 6.531 1 98.94 158 VAL B N 1
ATOM 3664 C CA . VAL B 1 158 ? -12.648 -8.922 5.367 1 98.94 158 VAL B CA 1
ATOM 3665 C C . VAL B 1 158 ? -13.523 -9.109 4.125 1 98.94 158 VAL B C 1
ATOM 3667 O O . VAL B 1 158 ? -14.547 -9.789 4.176 1 98.94 158 VAL B O 1
ATOM 3670 N N . LEU B 1 159 ? -13.133 -8.43 3.041 1 98.94 159 LEU B N 1
ATOM 3671 C CA . LEU B 1 159 ? -13.844 -8.5 1.769 1 98.94 159 LEU B CA 1
ATOM 3672 C C . LEU B 1 159 ? -12.961 -9.125 0.689 1 98.94 159 LEU B C 1
ATOM 3674 O O . LEU B 1 159 ? -11.805 -8.734 0.524 1 98.94 159 LEU B O 1
ATOM 3678 N N . VAL B 1 160 ? -13.422 -10.102 0.018 1 98.94 160 VAL B N 1
ATOM 3679 C CA . VAL B 1 160 ? -12.805 -10.602 -1.208 1 98.94 160 VAL B CA 1
ATOM 3680 C C . VAL B 1 160 ? -13.641 -10.18 -2.414 1 98.94 160 VAL B C 1
ATOM 3682 O O . VAL B 1 160 ? -14.844 -10.43 -2.457 1 98.94 160 VAL B O 1
ATOM 3685 N N . VAL B 1 161 ? -13.008 -9.508 -3.359 1 98.88 161 VAL B N 1
ATOM 3686 C CA . VAL B 1 161 ? -13.695 -9.039 -4.555 1 98.88 161 VAL B CA 1
ATOM 3687 C C . VAL B 1 161 ? -13.266 -9.867 -5.762 1 98.88 161 VAL B C 1
ATOM 3689 O O . VAL B 1 161 ? -12.148 -9.711 -6.262 1 98.88 161 VAL B O 1
ATOM 3692 N N . GLY B 1 162 ? -14.148 -10.656 -6.309 1 98.06 162 GLY B N 1
ATOM 3693 C CA . GLY B 1 162 ? -13.883 -11.539 -7.43 1 98.06 162 GLY B CA 1
ATOM 3694 C C . GLY B 1 162 ? -14.219 -12.992 -7.145 1 98.06 162 GLY B C 1
ATOM 3695 O O . GLY B 1 162 ? -13.852 -13.523 -6.098 1 98.06 162 GLY B O 1
ATOM 3696 N N . ASP B 1 163 ? -14.914 -13.602 -8.086 1 97.75 163 ASP B N 1
ATOM 3697 C CA . ASP B 1 163 ? -15.352 -14.977 -7.898 1 97.75 163 ASP B CA 1
ATOM 3698 C C . ASP B 1 163 ? -14.641 -15.922 -8.867 1 97.75 163 ASP B C 1
ATOM 3700 O O . ASP B 1 163 ? -15.125 -17.016 -9.148 1 97.75 163 ASP B O 1
ATOM 3704 N N . GLY B 1 164 ? -13.516 -15.477 -9.453 1 96.62 164 GLY B N 1
ATOM 3705 C CA . GLY B 1 164 ? -12.695 -16.328 -10.297 1 96.62 164 GLY B CA 1
ATOM 3706 C C . GLY B 1 164 ? -11.93 -17.375 -9.508 1 96.62 164 GLY B C 1
ATOM 3707 O O . GLY B 1 164 ? -12.125 -17.531 -8.305 1 96.62 164 GLY B O 1
ATOM 3708 N N . LYS B 1 165 ? -11.047 -18.094 -10.164 1 96.56 165 LYS B N 1
ATOM 3709 C CA . LYS B 1 165 ? -10.305 -19.203 -9.57 1 96.56 165 LYS B CA 1
ATOM 3710 C C . LYS B 1 165 ? -9.539 -18.766 -8.328 1 96.56 165 LYS B C 1
ATOM 3712 O O . LYS B 1 165 ? -9.688 -19.359 -7.258 1 96.56 165 LYS B O 1
ATOM 3717 N N . LEU B 1 166 ? -8.797 -17.719 -8.531 1 97.38 166 LEU B N 1
ATOM 3718 C CA . LEU B 1 166 ? -7.984 -17.266 -7.414 1 97.38 166 LEU B CA 1
ATOM 3719 C C . LEU B 1 166 ? -8.859 -16.703 -6.293 1 97.38 166 LEU B C 1
ATOM 3721 O O . LEU B 1 166 ? -8.57 -16.922 -5.113 1 97.38 166 LEU B O 1
ATOM 3725 N N . GLY B 1 167 ? -9.961 -15.969 -6.668 1 98.31 167 GLY B N 1
ATOM 3726 C CA . GLY B 1 167 ? -10.891 -15.484 -5.668 1 98.31 167 GLY B CA 1
ATOM 3727 C C . GLY B 1 167 ? -11.508 -16.594 -4.832 1 98.31 167 GLY B C 1
ATOM 3728 O O . GLY B 1 167 ? -11.648 -16.453 -3.615 1 98.31 167 GLY B O 1
ATOM 3729 N N . GLN B 1 168 ? -11.836 -17.688 -5.48 1 98.69 168 GLN B N 1
ATOM 3730 C CA . GLN B 1 168 ? -12.367 -18.859 -4.793 1 98.69 168 GLN B CA 1
ATOM 3731 C C . GLN B 1 168 ? -11.391 -19.375 -3.746 1 98.69 168 GLN B C 1
ATOM 3733 O O . GLN B 1 168 ? -11.781 -19.672 -2.611 1 98.69 168 GLN B O 1
ATOM 3738 N N . LEU B 1 169 ? -10.164 -19.469 -4.121 1 98.81 169 LEU B N 1
ATOM 3739 C CA . LEU B 1 169 ? -9.148 -20.031 -3.242 1 98.81 169 LEU B CA 1
ATOM 3740 C C . LEU B 1 169 ? -8.82 -19.062 -2.104 1 98.81 169 LEU B C 1
ATOM 3742 O O . LEU B 1 169 ? -8.656 -19.484 -0.956 1 98.81 169 LEU B O 1
ATOM 3746 N N . ILE B 1 170 ? -8.75 -17.797 -2.365 1 98.88 170 ILE B N 1
ATOM 3747 C CA . ILE B 1 170 ? -8.453 -16.797 -1.357 1 98.88 170 ILE B CA 1
ATOM 3748 C C . ILE B 1 170 ? -9.578 -16.75 -0.324 1 98.88 170 ILE B C 1
ATOM 3750 O O . ILE B 1 170 ? -9.32 -16.703 0.881 1 98.88 170 ILE B O 1
ATOM 3754 N N . ALA B 1 171 ? -10.82 -16.781 -0.777 1 98.94 171 ALA B N 1
ATOM 3755 C CA . ALA B 1 171 ? -11.945 -16.781 0.154 1 98.94 171 ALA B CA 1
ATOM 3756 C C . ALA B 1 171 ? -11.891 -18 1.081 1 98.94 171 ALA B C 1
ATOM 3758 O O . ALA B 1 171 ? -12.078 -17.875 2.293 1 98.94 171 ALA B O 1
ATOM 3759 N N . GLN B 1 172 ? -11.609 -19.125 0.518 1 98.94 172 GLN B N 1
ATOM 3760 C CA . GLN B 1 172 ? -11.562 -20.344 1.319 1 98.94 172 GLN B CA 1
ATOM 3761 C C . GLN B 1 172 ? -10.445 -20.281 2.352 1 98.94 172 GLN B C 1
ATOM 3763 O O . GLN B 1 172 ? -10.633 -20.672 3.508 1 98.94 172 GLN B O 1
ATOM 3768 N N . THR B 1 173 ? -9.258 -19.828 1.962 1 98.88 173 THR B N 1
ATOM 3769 C CA . THR B 1 173 ? -8.125 -19.797 2.885 1 98.88 173 THR B CA 1
ATOM 3770 C C . THR B 1 173 ? -8.336 -18.734 3.955 1 98.88 173 THR B C 1
ATOM 3772 O O . THR B 1 173 ? -8.008 -18.938 5.125 1 98.88 173 THR B O 1
ATOM 3775 N N . LEU B 1 174 ? -8.906 -17.578 3.607 1 98.88 174 LEU B N 1
ATOM 3776 C CA . LEU B 1 174 ? -9.164 -16.516 4.578 1 98.88 174 LEU B CA 1
ATOM 3777 C C . LEU B 1 174 ? -10.227 -16.938 5.586 1 98.88 174 LEU B C 1
ATOM 3779 O O . LEU B 1 174 ? -10.172 -16.562 6.754 1 98.88 174 LEU B O 1
ATOM 3783 N N . ALA B 1 175 ? -11.195 -17.719 5.117 1 98.75 175 ALA B N 1
ATOM 3784 C CA . ALA B 1 175 ? -12.234 -18.203 6.016 1 98.75 175 ALA B CA 1
ATOM 3785 C C . ALA B 1 175 ? -11.633 -19 7.176 1 98.75 175 ALA B C 1
ATOM 3787 O O . ALA B 1 175 ? -12.164 -18.984 8.289 1 98.75 175 ALA B O 1
ATOM 3788 N N . LEU B 1 176 ? -10.508 -19.609 7 1 98.19 176 LEU B N 1
ATOM 3789 C CA . LEU B 1 176 ? -9.867 -20.453 8.008 1 98.19 176 LEU B CA 1
ATOM 3790 C C . LEU B 1 176 ? -9.297 -19.609 9.141 1 98.19 176 LEU B C 1
ATOM 3792 O O . LEU B 1 176 ? -8.961 -20.125 10.203 1 98.19 176 LEU B O 1
ATOM 3796 N N . THR B 1 177 ? -9.148 -18.281 8.977 1 98 177 THR B N 1
ATOM 3797 C CA . THR B 1 177 ? -8.617 -17.406 10.008 1 98 177 THR B CA 1
ATOM 3798 C C . THR B 1 177 ? -9.688 -17.078 11.047 1 98 177 THR B C 1
ATOM 3800 O O . THR B 1 177 ? -9.375 -16.594 12.133 1 98 177 THR B O 1
ATOM 3803 N N . GLY B 1 178 ? -10.969 -17.297 10.688 1 98.12 178 GLY B N 1
ATOM 3804 C CA . GLY B 1 178 ? -12.07 -17 11.586 1 98.12 178 GLY B CA 1
ATOM 3805 C C . GLY B 1 178 ? -12.555 -15.562 11.453 1 98.12 178 GLY B C 1
ATOM 3806 O O . GLY B 1 178 ? -13.438 -15.133 12.203 1 98.12 178 GLY B O 1
ATOM 3807 N N . CYS B 1 179 ? -12.07 -14.836 10.5 1 98.44 179 CYS B N 1
ATOM 3808 C CA . CYS B 1 179 ? -12.484 -13.445 10.305 1 98.44 179 CYS B CA 1
ATOM 3809 C C . CYS B 1 179 ? -13.93 -13.375 9.82 1 98.44 179 CYS B C 1
ATOM 3811 O O . CYS B 1 179 ? -14.523 -14.391 9.461 1 98.44 179 CYS B O 1
ATOM 3813 N N . ASP B 1 180 ? -14.523 -12.188 9.914 1 98.69 180 ASP B N 1
ATOM 3814 C CA . ASP B 1 180 ? -15.828 -11.93 9.312 1 98.69 180 ASP B CA 1
ATOM 3815 C C . ASP B 1 180 ? -15.695 -11.672 7.812 1 98.69 180 ASP B C 1
ATOM 3817 O O . ASP B 1 180 ? -15.445 -10.547 7.387 1 98.69 180 ASP B O 1
ATOM 3821 N N . LEU B 1 181 ? -15.953 -12.711 7.039 1 98.88 181 LEU B N 1
ATOM 3822 C CA . LEU B 1 181 ? -15.602 -12.719 5.625 1 98.88 181 LEU B CA 1
ATOM 3823 C C . LEU B 1 181 ? -16.844 -12.555 4.754 1 98.88 181 LEU B C 1
ATOM 3825 O O . LEU B 1 181 ? -17.859 -13.234 4.973 1 98.88 181 LEU B O 1
ATOM 3829 N N . LEU B 1 182 ? -16.766 -11.641 3.781 1 98.94 182 LEU B N 1
ATOM 3830 C CA . LEU B 1 182 ? -17.719 -11.508 2.68 1 98.94 182 LEU B CA 1
ATOM 3831 C C . LEU B 1 182 ? -17.016 -11.648 1.336 1 98.94 182 LEU B C 1
ATOM 3833 O O . LEU B 1 182 ? -16.016 -10.969 1.082 1 98.94 182 LEU B O 1
ATOM 3837 N N . ALA B 1 183 ? -17.406 -12.555 0.551 1 98.94 183 ALA B N 1
ATOM 3838 C CA . ALA B 1 183 ? -16.922 -12.68 -0.821 1 98.94 183 ALA B CA 1
ATOM 3839 C C . ALA B 1 183 ? -17.969 -12.188 -1.817 1 98.94 183 ALA B C 1
ATOM 3841 O O . ALA B 1 183 ? -19.125 -12.617 -1.776 1 98.94 183 ALA B O 1
ATOM 3842 N N . VAL B 1 184 ? -17.516 -11.289 -2.691 1 98.88 184 VAL B N 1
ATOM 3843 C CA . VAL B 1 184 ? -18.469 -10.781 -3.666 1 98.88 184 VAL B CA 1
ATOM 3844 C C . VAL B 1 184 ? -18 -11.109 -5.078 1 98.88 184 VAL B C 1
ATOM 3846 O O . VAL B 1 184 ? -16.797 -11.227 -5.328 1 98.88 184 VAL B O 1
ATOM 3849 N N . GLY B 1 185 ? -18.875 -11.312 -5.953 1 97.94 185 GLY B N 1
ATOM 3850 C CA . GLY B 1 185 ? -18.641 -11.625 -7.355 1 97.94 185 GLY B CA 1
ATOM 3851 C C . GLY B 1 185 ? -19.828 -11.328 -8.242 1 97.94 185 GLY B C 1
ATOM 3852 O O . GLY B 1 185 ? -20.719 -10.578 -7.852 1 97.94 185 GLY B O 1
ATOM 3853 N N . ARG B 1 186 ? -19.844 -11.844 -9.508 1 97.19 186 ARG B N 1
ATOM 3854 C CA . ARG B 1 186 ? -20.875 -11.516 -10.484 1 97.19 186 ARG B CA 1
ATOM 3855 C C . ARG B 1 186 ? -21.703 -12.742 -10.836 1 97.19 186 ARG B C 1
ATOM 3857 O O . ARG B 1 186 ? -22.797 -12.609 -11.391 1 97.19 186 ARG B O 1
ATOM 3864 N N . HIS B 1 187 ? -21.25 -13.914 -10.555 1 97.62 187 HIS B N 1
ATOM 3865 C CA . HIS B 1 187 ? -21.906 -15.133 -11.023 1 97.62 187 HIS B CA 1
ATOM 3866 C C . HIS B 1 187 ? -22.422 -15.953 -9.852 1 97.62 187 HIS B C 1
ATOM 3868 O O . HIS B 1 187 ? -21.656 -16.484 -9.047 1 97.62 187 HIS B O 1
ATOM 3874 N N . ARG B 1 188 ? -23.672 -16.234 -9.883 1 97.38 188 ARG B N 1
ATOM 3875 C CA . ARG B 1 188 ? -24.328 -16.922 -8.781 1 97.38 188 ARG B CA 1
ATOM 3876 C C . ARG B 1 188 ? -23.812 -18.344 -8.625 1 97.38 188 ARG B C 1
ATOM 3878 O O . ARG B 1 188 ? -23.625 -18.812 -7.508 1 97.38 188 ARG B O 1
ATOM 3885 N N . ASP B 1 189 ? -23.594 -18.938 -9.711 1 97.44 189 ASP B N 1
ATOM 3886 C CA . ASP B 1 189 ? -23.156 -20.328 -9.672 1 97.44 189 ASP B CA 1
ATOM 3887 C C . ASP B 1 189 ? -21.766 -20.453 -9.031 1 97.44 189 ASP B C 1
ATOM 3889 O O . ASP B 1 189 ? -21.5 -21.406 -8.312 1 97.44 189 ASP B O 1
ATOM 3893 N N . LYS B 1 190 ? -20.891 -19.531 -9.234 1 97.88 190 LYS B N 1
ATOM 3894 C CA . LYS B 1 190 ? -19.578 -19.531 -8.617 1 97.88 190 LYS B CA 1
ATOM 3895 C C . LYS B 1 190 ? -19.656 -19.172 -7.141 1 97.88 190 LYS B C 1
ATOM 3897 O O . LYS B 1 190 ? -18.969 -19.766 -6.309 1 97.88 190 LYS B O 1
ATOM 3902 N N . LEU B 1 191 ? -20.5 -18.188 -6.832 1 98.5 191 LEU B N 1
ATOM 3903 C CA . LEU B 1 191 ? -20.688 -17.797 -5.441 1 98.5 191 LEU B CA 1
ATOM 3904 C C . LEU B 1 191 ? -21.266 -18.953 -4.625 1 98.5 191 LEU B C 1
ATOM 3906 O O . LEU B 1 191 ? -20.953 -19.094 -3.443 1 98.5 191 LEU B O 1
ATOM 3910 N N . GLN B 1 192 ? -22.078 -19.75 -5.293 1 98.5 192 GLN B N 1
ATOM 3911 C CA . GLN B 1 192 ? -22.672 -20.906 -4.625 1 98.5 192 GLN B CA 1
ATOM 3912 C C . GLN B 1 192 ? -21.609 -21.875 -4.137 1 98.5 192 GLN B C 1
ATOM 3914 O O . GLN B 1 192 ? -21.781 -22.516 -3.096 1 98.5 192 GLN B O 1
ATOM 3919 N N . LEU B 1 193 ? -20.516 -22.016 -4.859 1 98.25 193 LEU B N 1
ATOM 3920 C CA . LEU B 1 193 ? -19.422 -22.875 -4.434 1 98.25 193 LEU B CA 1
ATOM 3921 C C . LEU B 1 193 ? -18.891 -22.453 -3.07 1 98.25 193 LEU B C 1
ATOM 3923 O O . LEU B 1 193 ? -18.609 -23.297 -2.223 1 98.25 193 LEU B O 1
ATOM 3927 N N . LEU B 1 194 ? -18.766 -21.172 -2.83 1 98.69 194 LEU B N 1
ATOM 3928 C CA . LEU B 1 194 ? -18.297 -20.641 -1.556 1 98.69 194 LEU B CA 1
ATOM 3929 C C . LEU B 1 194 ? -19.359 -20.797 -0.476 1 98.69 194 LEU B C 1
ATOM 3931 O O . LEU B 1 194 ? -19.047 -21.156 0.662 1 98.69 194 LEU B O 1
ATOM 3935 N N . GLU B 1 195 ? -20.625 -20.578 -0.852 1 98.69 195 GLU B N 1
ATOM 3936 C CA . GLU B 1 195 ? -21.719 -20.734 0.092 1 98.69 195 GLU B CA 1
ATOM 3937 C C . GLU B 1 195 ? -21.797 -22.172 0.605 1 98.69 195 GLU B C 1
ATOM 3939 O O . GLU B 1 195 ? -22.109 -22.406 1.773 1 98.69 195 GLU B O 1
ATOM 3944 N N . ASN B 1 196 ? -21.547 -23.094 -0.254 1 98 196 ASN B N 1
ATOM 3945 C CA . ASN B 1 196 ? -21.547 -24.5 0.12 1 98 196 ASN B CA 1
ATOM 3946 C C . ASN B 1 196 ? -20.531 -24.797 1.218 1 98 196 ASN B C 1
ATOM 3948 O O . ASN B 1 196 ? -20.641 -25.797 1.919 1 98 196 ASN B O 1
ATOM 3952 N N . ARG B 1 197 ? -19.625 -23.906 1.376 1 97.38 197 ARG B N 1
ATOM 3953 C CA . ARG B 1 197 ? -18.594 -24.078 2.398 1 97.38 197 ARG B CA 1
ATOM 3954 C C . ARG B 1 197 ? -18.859 -23.156 3.592 1 97.38 197 ARG B C 1
ATOM 3956 O O . ARG B 1 197 ? -17.969 -22.969 4.43 1 97.38 197 ARG B O 1
ATOM 3963 N N . GLY B 1 198 ? -19.938 -22.484 3.57 1 98.12 198 GLY B N 1
ATOM 3964 C CA . GLY B 1 198 ? -20.328 -21.656 4.699 1 98.12 198 GLY B CA 1
ATOM 3965 C C . GLY B 1 198 ? -19.797 -20.25 4.625 1 98.12 198 GLY B C 1
ATOM 3966 O O . GLY B 1 198 ? -19.828 -19.516 5.617 1 98.12 198 GLY B O 1
ATOM 3967 N N . ILE B 1 199 ? -19.266 -19.844 3.535 1 98.69 199 ILE B N 1
ATOM 3968 C CA . ILE B 1 199 ? -18.734 -18.5 3.371 1 98.69 199 ILE B CA 1
ATOM 3969 C C . ILE B 1 199 ? -19.828 -17.562 2.887 1 98.69 199 ILE B C 1
ATOM 3971 O O . ILE B 1 199 ? -20.547 -17.875 1.928 1 98.69 199 ILE B O 1
ATOM 3975 N N . LYS B 1 200 ? -19.984 -16.422 3.59 1 98.81 200 LYS B N 1
ATOM 3976 C CA . LYS B 1 200 ? -20.969 -15.422 3.193 1 98.81 200 LYS B CA 1
ATOM 3977 C C . LYS B 1 200 ? -20.609 -14.797 1.848 1 98.81 200 LYS B C 1
ATOM 3979 O O . LYS B 1 200 ? -19.469 -14.422 1.62 1 98.81 200 LYS B O 1
ATOM 3984 N N . THR B 1 201 ? -21.625 -14.75 0.934 1 98.81 201 THR B N 1
ATOM 3985 C CA . THR B 1 201 ? -21.375 -14.188 -0.39 1 98.81 201 THR B CA 1
ATOM 3986 C C . THR B 1 201 ? -22.422 -13.133 -0.738 1 98.81 201 THR B C 1
ATOM 3988 O O . THR B 1 201 ? -23.406 -12.969 -0.019 1 98.81 201 THR B O 1
ATOM 3991 N N . GLY B 1 202 ? -22.156 -12.352 -1.747 1 98.62 202 GLY B N 1
ATOM 3992 C CA . GLY B 1 202 ? -23.078 -11.359 -2.297 1 98.62 202 GLY B CA 1
ATOM 3993 C C . GLY B 1 202 ? -22.578 -10.75 -3.59 1 98.62 202 GLY B C 1
ATOM 3994 O O . GLY B 1 202 ? -21.609 -11.227 -4.18 1 98.62 202 GLY B O 1
ATOM 3995 N N . PHE B 1 203 ? -23.406 -9.859 -4.105 1 98.5 203 PHE B N 1
ATOM 3996 C CA . PHE B 1 203 ? -23 -9.039 -5.246 1 98.5 203 PHE B CA 1
ATOM 3997 C C . PHE B 1 203 ? -22.469 -7.688 -4.781 1 98.5 203 PHE B C 1
ATOM 3999 O O . PHE B 1 203 ? -22.297 -7.461 -3.584 1 98.5 203 PHE B O 1
ATOM 4006 N N . ALA B 1 204 ? -22.094 -6.852 -5.73 1 97.62 204 ALA B N 1
ATOM 4007 C CA . ALA B 1 204 ? -21.438 -5.578 -5.43 1 97.62 204 ALA B CA 1
ATOM 4008 C C . ALA B 1 204 ? -22.297 -4.738 -4.48 1 97.62 204 ALA B C 1
ATOM 4010 O O . ALA B 1 204 ? -21.766 -4 -3.648 1 97.62 204 ALA B O 1
ATOM 4011 N N . ASP B 1 205 ? -23.578 -4.797 -4.535 1 97.81 205 ASP B N 1
ATOM 4012 C CA . ASP B 1 205 ? -24.484 -3.955 -3.76 1 97.81 205 ASP B CA 1
ATOM 4013 C C . ASP B 1 205 ? -24.484 -4.363 -2.289 1 97.81 205 ASP B C 1
ATOM 4015 O O . ASP B 1 205 ? -24.984 -3.635 -1.438 1 97.81 205 ASP B O 1
ATOM 4019 N N . ALA B 1 206 ? -23.922 -5.531 -1.973 1 98.25 206 ALA B N 1
ATOM 4020 C CA . ALA B 1 206 ? -23.844 -5.992 -0.589 1 98.25 206 ALA B CA 1
ATOM 4021 C C . ALA B 1 206 ? -22.703 -5.289 0.149 1 98.25 206 ALA B C 1
ATOM 4023 O O . ALA B 1 206 ? -22.609 -5.359 1.377 1 98.25 206 ALA B O 1
ATOM 4024 N N . VAL B 1 207 ? -21.828 -4.684 -0.571 1 98.62 207 VAL B N 1
ATOM 4025 C CA . VAL B 1 207 ? -20.641 -4.07 0.021 1 98.62 207 VAL B CA 1
ATOM 4026 C C . VAL B 1 207 ? -21 -2.711 0.613 1 98.62 207 VAL B C 1
ATOM 4028 O O . VAL B 1 207 ? -21.453 -1.812 -0.105 1 98.62 207 VAL B O 1
ATOM 4031 N N . VAL B 1 208 ? -20.812 -2.602 1.852 1 98.25 208 VAL B N 1
ATOM 4032 C CA . VAL B 1 208 ? -21.031 -1.336 2.543 1 98.25 208 VAL B CA 1
ATOM 4033 C C . VAL B 1 208 ? -19.734 -0.526 2.555 1 98.25 208 VAL B C 1
ATOM 4035 O O . VAL B 1 208 ? -18.688 -1.032 2.947 1 98.25 208 VAL B O 1
ATOM 4038 N N . ASP B 1 209 ? -19.828 0.696 2.141 1 98 209 ASP B N 1
ATOM 4039 C CA . ASP B 1 209 ? -18.656 1.554 2.049 1 98 209 ASP B CA 1
ATOM 4040 C C . ASP B 1 209 ? -18 1.736 3.416 1 98 209 ASP B C 1
ATOM 4042 O O . ASP B 1 209 ? -18.688 1.787 4.438 1 98 209 ASP B O 1
ATOM 4046 N N . ARG B 1 210 ? -16.656 1.8 3.451 1 97.44 210 ARG B N 1
ATOM 4047 C CA . ARG B 1 210 ? -15.836 2.164 4.605 1 97.44 210 ARG B CA 1
ATOM 4048 C C . 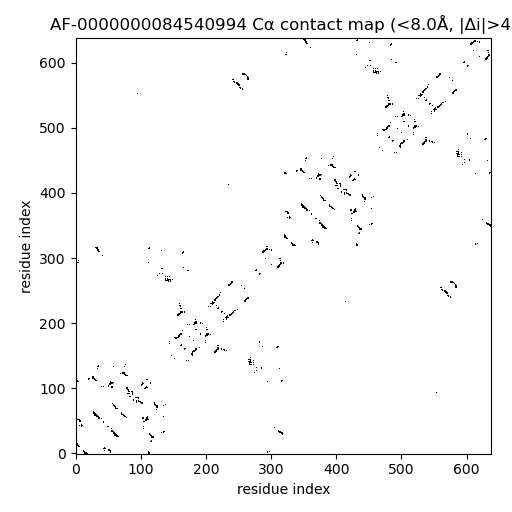ARG B 1 210 ? -16.141 1.251 5.793 1 97.44 210 ARG B C 1
ATOM 4050 O O . ARG B 1 210 ? -16.172 1.705 6.938 1 97.44 210 ARG B O 1
ATOM 4057 N N . SER B 1 211 ? -16.391 -0.028 5.531 1 97.94 211 SER B N 1
ATOM 4058 C CA . SER B 1 211 ? -16.828 -0.911 6.602 1 97.94 211 SER B CA 1
ATOM 4059 C C . SER B 1 211 ? -15.891 -2.094 6.781 1 97.94 211 SER B C 1
ATOM 4061 O O . SER B 1 211 ? -16.078 -2.924 7.672 1 97.94 211 SER B O 1
ATOM 4063 N N . PHE B 1 212 ? -14.859 -2.197 5.988 1 98.75 212 PHE B N 1
ATOM 4064 C CA . PHE B 1 212 ? -14 -3.375 6.023 1 98.75 212 PHE B CA 1
ATOM 4065 C C . PHE B 1 212 ? -12.594 -3.002 6.461 1 98.75 212 PHE B C 1
ATOM 4067 O O . PHE B 1 212 ? -12.094 -1.93 6.117 1 98.75 212 PHE B O 1
ATOM 4074 N N . ASP B 1 213 ? -11.93 -3.885 7.207 1 98.5 213 ASP B N 1
ATOM 4075 C CA . ASP B 1 213 ? -10.547 -3.74 7.645 1 98.5 213 ASP B CA 1
ATOM 4076 C C . ASP B 1 213 ? -9.578 -4.141 6.531 1 98.5 213 ASP B C 1
ATOM 4078 O O . ASP B 1 213 ? -8.484 -3.578 6.422 1 98.5 213 ASP B O 1
ATOM 4082 N N . LEU B 1 214 ? -9.969 -5.113 5.777 1 98.88 214 LEU B N 1
ATOM 4083 C CA . LEU B 1 214 ? -9.164 -5.707 4.719 1 98.88 214 LEU B CA 1
ATOM 4084 C C . LEU B 1 214 ? -10.008 -6 3.486 1 98.88 214 LEU B C 1
ATOM 4086 O O . LEU B 1 214 ? -11.125 -6.52 3.604 1 98.88 214 LEU B O 1
ATOM 4090 N N . ALA B 1 215 ? -9.539 -5.602 2.34 1 98.94 215 ALA B N 1
ATOM 4091 C CA . ALA B 1 215 ? -10.117 -5.996 1.058 1 98.94 215 ALA B CA 1
ATOM 4092 C C . ALA B 1 215 ? -9.07 -6.641 0.159 1 98.94 215 ALA B C 1
ATOM 4094 O O . ALA B 1 215 ? -7.93 -6.176 0.089 1 98.94 215 ALA B O 1
ATOM 4095 N N . VAL B 1 216 ? -9.414 -7.746 -0.467 1 98.94 216 VAL B N 1
ATOM 4096 C CA . VAL B 1 216 ? -8.547 -8.422 -1.433 1 98.94 216 VAL B CA 1
ATOM 4097 C C . VAL B 1 216 ? -9.164 -8.32 -2.828 1 98.94 216 VAL B C 1
ATOM 4099 O O . VAL B 1 216 ? -10.289 -8.781 -3.051 1 98.94 216 VAL B O 1
ATOM 4102 N N . GLU B 1 217 ? -8.445 -7.688 -3.707 1 98.5 217 GLU B N 1
ATOM 4103 C CA . GLU B 1 217 ? -8.898 -7.504 -5.082 1 98.5 217 GLU B CA 1
ATOM 4104 C C . GLU B 1 217 ? -8.367 -8.609 -5.992 1 98.5 217 GLU B C 1
ATOM 4106 O O . GLU B 1 217 ? -7.152 -8.758 -6.152 1 98.5 217 GLU B O 1
ATOM 4111 N N . CYS B 1 218 ? -9.297 -9.398 -6.562 1 96.62 218 CYS B N 1
ATOM 4112 C CA . CYS B 1 218 ? -8.922 -10.57 -7.344 1 96.62 218 CYS B CA 1
ATOM 4113 C C . CYS B 1 218 ? -9.539 -10.516 -8.734 1 96.62 218 CYS B C 1
ATOM 4115 O O . CYS B 1 218 ? -9.648 -11.539 -9.406 1 96.62 218 CYS B O 1
ATOM 4117 N N . THR B 1 219 ? -9.984 -9.422 -9.195 1 95.31 219 THR B N 1
ATOM 4118 C CA . THR B 1 219 ? -10.695 -9.367 -10.469 1 95.31 219 THR B CA 1
ATOM 4119 C C . THR B 1 219 ? -9.75 -8.945 -11.594 1 95.31 219 THR B C 1
ATOM 4121 O O . THR B 1 219 ? -9.938 -9.344 -12.75 1 95.31 219 THR B O 1
ATOM 4124 N N . GLY B 1 220 ? -8.859 -8.047 -11.297 1 92 220 GLY B N 1
ATOM 4125 C CA . GLY B 1 220 ? -7.965 -7.492 -12.305 1 92 220 GLY B CA 1
ATOM 4126 C C . GLY B 1 220 ? -8.617 -6.418 -13.148 1 92 220 GLY B C 1
ATOM 4127 O O . GLY B 1 220 ? -8.141 -6.102 -14.242 1 92 220 GLY B O 1
ATOM 4128 N N . ASN B 1 221 ? -9.695 -5.891 -12.75 1 93.19 221 ASN B N 1
ATOM 4129 C CA . ASN B 1 221 ? -10.359 -4.844 -13.523 1 93.19 221 ASN B CA 1
ATOM 4130 C C . ASN B 1 221 ? -10.609 -3.598 -12.672 1 93.19 221 ASN B C 1
ATOM 4132 O O . ASN B 1 221 ? -10.625 -3.67 -11.445 1 93.19 221 ASN B O 1
ATOM 4136 N N . PRO B 1 222 ? -10.836 -2.465 -13.328 1 94.88 222 PRO B N 1
ATOM 4137 C CA . PRO B 1 222 ? -10.992 -1.194 -12.617 1 94.88 222 PRO B CA 1
ATOM 4138 C C . PRO B 1 222 ? -12.195 -1.188 -11.68 1 94.88 222 PRO B C 1
ATOM 4140 O O . PRO B 1 222 ? -12.133 -0.616 -10.586 1 94.88 222 PRO B O 1
ATOM 4143 N N . GLU B 1 223 ? -13.273 -1.806 -12.047 1 95.94 223 GLU B N 1
ATOM 4144 C CA . GLU B 1 223 ? -14.469 -1.833 -11.211 1 95.94 223 GLU B CA 1
ATOM 4145 C C . GLU B 1 223 ? -14.211 -2.584 -9.906 1 95.94 223 GLU B C 1
ATOM 4147 O O . GLU B 1 223 ? -14.641 -2.145 -8.844 1 95.94 223 GLU B O 1
ATOM 4152 N N . GLY B 1 224 ? -13.57 -3.725 -10.023 1 97.12 224 GLY B N 1
ATOM 4153 C CA . GLY B 1 224 ? -13.211 -4.469 -8.82 1 97.12 224 GLY B CA 1
ATOM 4154 C C . GLY B 1 224 ? -12.32 -3.682 -7.875 1 97.12 224 GLY B C 1
ATOM 4155 O O . GLY B 1 224 ? -12.516 -3.715 -6.66 1 97.12 224 GLY B O 1
ATOM 4156 N N . PHE B 1 225 ? -11.422 -2.979 -8.461 1 97.19 225 PHE B N 1
ATOM 4157 C CA . PHE B 1 225 ? -10.555 -2.133 -7.652 1 97.19 225 PHE B CA 1
ATOM 4158 C C . PHE B 1 225 ? -11.359 -1.079 -6.906 1 97.19 225 PHE B C 1
ATOM 4160 O O . PHE B 1 225 ? -11.156 -0.862 -5.711 1 97.19 225 PHE B O 1
ATOM 4167 N N . THR B 1 226 ? -12.203 -0.433 -7.602 1 97.25 226 THR B N 1
ATOM 4168 C CA . THR B 1 226 ? -13.031 0.618 -7.02 1 97.25 226 THR B CA 1
ATOM 4169 C C . THR B 1 226 ? -13.875 0.073 -5.867 1 97.25 226 THR B C 1
ATOM 4171 O O . THR B 1 226 ? -13.953 0.691 -4.805 1 97.25 226 THR B O 1
ATOM 4174 N N . ILE B 1 227 ? -14.461 -1.103 -6.031 1 98.31 227 ILE B N 1
ATOM 4175 C CA . ILE B 1 227 ? -15.266 -1.736 -4.996 1 98.31 227 ILE B CA 1
ATOM 4176 C C . ILE B 1 227 ? -14.406 -2.016 -3.768 1 98.31 227 ILE B C 1
ATOM 4178 O O . ILE B 1 227 ? -14.789 -1.688 -2.643 1 98.31 227 ILE B O 1
ATOM 4182 N N . ALA B 1 228 ? -13.227 -2.607 -4.016 1 98.62 228 ALA B N 1
ATOM 4183 C CA . ALA B 1 228 ? -12.312 -2.934 -2.918 1 98.62 228 ALA B CA 1
ATOM 4184 C C . ALA B 1 228 ? -11.898 -1.678 -2.16 1 98.62 228 ALA B C 1
ATOM 4186 O O . ALA B 1 228 ? -11.961 -1.636 -0.93 1 98.62 228 ALA B O 1
ATOM 4187 N N . ARG B 1 229 ? -11.547 -0.652 -2.861 1 97.88 229 ARG B N 1
ATOM 4188 C CA . ARG B 1 229 ? -11.055 0.583 -2.264 1 97.88 229 ARG B CA 1
ATOM 4189 C C . ARG B 1 229 ? -12.141 1.276 -1.454 1 97.88 229 ARG B C 1
ATOM 4191 O O . ARG B 1 229 ? -11.906 1.694 -0.318 1 97.88 229 ARG B O 1
ATOM 4198 N N . ARG B 1 230 ? -13.305 1.459 -2.01 1 97.69 230 ARG B N 1
ATOM 4199 C CA . ARG B 1 230 ? -14.359 2.215 -1.337 1 97.69 230 ARG B CA 1
ATOM 4200 C C . ARG B 1 230 ? -14.859 1.477 -0.1 1 97.69 230 ARG B C 1
ATOM 4202 O O . ARG B 1 230 ? -15.43 2.088 0.808 1 97.69 230 ARG B O 1
ATOM 4209 N N . SER B 1 231 ? -14.664 0.169 -0.078 1 98.75 231 SER B N 1
ATOM 4210 C CA . SER B 1 231 ? -15.148 -0.646 1.031 1 98.75 231 SER B CA 1
ATOM 4211 C C . SER B 1 231 ? -14.32 -0.416 2.289 1 98.75 231 SER B C 1
ATOM 4213 O O . SER B 1 231 ? -14.766 -0.707 3.398 1 98.75 231 SER B O 1
ATOM 4215 N N . LEU B 1 232 ? -13.148 0.054 2.189 1 98.62 232 LEU B N 1
ATOM 4216 C CA . LEU B 1 232 ? -12.188 0.088 3.285 1 98.62 232 LEU B CA 1
ATOM 4217 C C . LEU B 1 232 ? -12.438 1.285 4.195 1 98.62 232 LEU B C 1
ATOM 4219 O O . LEU B 1 232 ? -12.688 2.393 3.715 1 98.62 232 LEU B O 1
ATOM 4223 N N . ARG B 1 233 ? -12.383 1.007 5.426 1 97.62 233 ARG B N 1
ATOM 4224 C CA . ARG B 1 233 ? -12.297 2.08 6.41 1 97.62 233 ARG B CA 1
ATOM 4225 C C . ARG B 1 233 ? -10.922 2.744 6.379 1 97.62 233 ARG B C 1
ATOM 4227 O O . ARG B 1 233 ? -9.992 2.238 5.746 1 97.62 233 ARG B O 1
ATOM 4234 N N . SER B 1 234 ? -10.812 3.9 7.074 1 97.56 234 SER B N 1
ATOM 4235 C CA . SER B 1 234 ? -9.492 4.496 7.25 1 97.56 234 SER B CA 1
ATOM 4236 C C . SER B 1 234 ? -8.516 3.506 7.887 1 97.56 234 SER B C 1
ATOM 4238 O O . SER B 1 234 ? -8.898 2.738 8.773 1 97.56 234 SER B O 1
ATOM 4240 N N . ARG B 1 235 ? -7.246 3.535 7.277 1 97.31 235 ARG B N 1
ATOM 4241 C CA . ARG B 1 235 ? -6.141 2.68 7.695 1 97.31 235 ARG B CA 1
ATOM 4242 C C . ARG B 1 235 ? -6.406 1.225 7.32 1 97.31 235 ARG B C 1
ATOM 4244 O O . ARG B 1 235 ? -5.73 0.319 7.816 1 97.31 235 ARG B O 1
ATOM 4251 N N . GLY B 1 236 ? -7.457 0.974 6.555 1 98.12 236 GLY B N 1
ATOM 4252 C CA . GLY B 1 236 ? -7.66 -0.359 6.008 1 98.12 236 GLY B CA 1
ATOM 4253 C C . GLY B 1 236 ? -6.551 -0.799 5.074 1 98.12 236 GLY B C 1
ATOM 4254 O O . GLY B 1 236 ? -5.688 0.001 4.711 1 98.12 236 GLY B O 1
ATOM 4255 N N . ILE B 1 237 ? -6.57 -2.088 4.695 1 98.75 237 ILE B N 1
ATOM 4256 C CA . ILE B 1 237 ? -5.543 -2.676 3.84 1 98.75 237 ILE B CA 1
ATOM 4257 C C . ILE B 1 237 ? -6.188 -3.242 2.576 1 98.75 237 ILE B C 1
ATOM 4259 O O . ILE B 1 237 ? -7.203 -3.939 2.648 1 98.75 237 ILE B O 1
ATOM 4263 N N . LEU B 1 238 ? -5.691 -2.861 1.457 1 98.75 238 LEU B N 1
ATOM 4264 C CA . LEU B 1 238 ? -6.078 -3.412 0.163 1 98.75 238 LEU B CA 1
ATOM 4265 C C . LEU B 1 238 ? -4.984 -4.32 -0.39 1 98.75 238 LEU B C 1
ATOM 4267 O O . LEU B 1 238 ? -3.879 -3.861 -0.677 1 98.75 238 LEU B O 1
ATOM 4271 N N . VAL B 1 239 ? -5.23 -5.578 -0.542 1 98.88 239 VAL B N 1
ATOM 4272 C CA . VAL B 1 239 ? -4.289 -6.516 -1.148 1 98.88 239 VAL B CA 1
ATOM 4273 C C . VAL B 1 239 ? -4.629 -6.707 -2.625 1 98.88 239 VAL B C 1
ATOM 4275 O O . VAL B 1 239 ? -5.781 -6.984 -2.971 1 98.88 239 VAL B O 1
ATOM 4278 N N . LEU B 1 240 ? -3.652 -6.559 -3.449 1 98.31 240 LEU B N 1
ATOM 4279 C CA . LEU B 1 240 ? -3.801 -6.77 -4.883 1 98.31 240 LEU B CA 1
ATOM 4280 C C . LEU B 1 240 ? -3.217 -8.117 -5.297 1 98.31 240 LEU B C 1
ATOM 4282 O O . LEU B 1 240 ? -2.021 -8.359 -5.117 1 98.31 240 LEU B O 1
ATOM 4286 N N . LYS B 1 241 ? -4.027 -8.922 -5.883 1 97.06 241 LYS B N 1
ATOM 4287 C CA . LYS B 1 241 ? -3.596 -10.266 -6.258 1 97.06 241 LYS B CA 1
ATOM 4288 C C . LYS B 1 241 ? -3.609 -10.445 -7.773 1 97.06 241 LYS B C 1
ATOM 4290 O O . LYS B 1 241 ? -3.021 -11.391 -8.297 1 97.06 241 LYS B O 1
ATOM 4295 N N . SER B 1 242 ? -4.246 -9.531 -8.508 1 90 242 SER B N 1
ATOM 4296 C CA . SER B 1 242 ? -4.379 -9.688 -9.945 1 90 242 SER B CA 1
ATOM 4297 C C . SER B 1 242 ? -3.566 -8.641 -10.703 1 90 242 SER B C 1
ATOM 4299 O O . SER B 1 242 ? -3.338 -7.543 -10.188 1 90 242 SER B O 1
ATOM 4301 N N . THR B 1 243 ? -3.139 -9.07 -11.828 1 86.75 243 THR B N 1
ATOM 4302 C CA . THR B 1 243 ? -2.543 -8.102 -12.734 1 86.75 243 THR B CA 1
ATOM 4303 C C . THR B 1 243 ? -3.609 -7.461 -13.617 1 86.75 243 THR B C 1
ATOM 4305 O O . THR B 1 243 ? -4.711 -7.996 -13.758 1 86.75 243 THR B O 1
ATOM 4308 N N . TYR B 1 244 ? -3.314 -6.297 -14.031 1 84.88 244 TYR B N 1
ATOM 4309 C CA . TYR B 1 244 ? -4.25 -5.488 -14.805 1 84.88 244 TYR B CA 1
ATOM 4310 C C . TYR B 1 244 ? -3.75 -5.293 -16.234 1 84.88 244 TYR B C 1
ATOM 4312 O O . TYR B 1 244 ? -2.547 -5.148 -16.453 1 84.88 244 TYR B O 1
ATOM 4320 N N . THR B 1 245 ? -4.715 -5.438 -17.125 1 81.25 245 THR B N 1
ATOM 4321 C CA . THR B 1 245 ? -4.363 -5.008 -18.484 1 81.25 245 THR B CA 1
ATOM 4322 C C . THR B 1 245 ? -4.23 -3.49 -18.547 1 81.25 245 THR B C 1
ATOM 4324 O O . THR B 1 245 ? -5.207 -2.77 -18.328 1 81.25 245 THR B O 1
ATOM 4327 N N . GLY B 1 246 ? -3.057 -3.035 -18.719 1 83.38 246 GLY B N 1
ATOM 4328 C CA . GLY B 1 246 ? -2.828 -1.6 -18.766 1 83.38 246 GLY B CA 1
ATOM 4329 C C . GLY B 1 246 ? -2.684 -0.968 -17.406 1 83.38 246 GLY B C 1
ATOM 4330 O O . GLY B 1 246 ? -2.309 -1.641 -16.438 1 83.38 246 GLY B O 1
ATOM 4331 N N . ASN B 1 247 ? -2.902 0.355 -17.375 1 90.75 247 ASN B N 1
ATOM 4332 C CA . ASN B 1 247 ? -2.76 1.116 -16.141 1 90.75 247 ASN B CA 1
ATOM 4333 C C . ASN B 1 247 ? -4.117 1.421 -15.516 1 90.75 247 ASN B C 1
ATOM 4335 O O . ASN B 1 247 ? -5.141 1.393 -16.203 1 90.75 247 ASN B O 1
ATOM 4339 N N . LEU B 1 248 ? -4.109 1.612 -14.289 1 92.75 248 LEU B N 1
ATOM 4340 C CA . LEU B 1 248 ? -5.309 2.025 -13.562 1 92.75 248 LEU B CA 1
ATOM 4341 C C . LEU B 1 248 ? -5.25 3.508 -13.219 1 92.75 248 LEU B C 1
ATOM 4343 O O . LEU B 1 248 ? -4.18 4.039 -12.914 1 92.75 248 LEU B O 1
ATOM 4347 N N . THR B 1 249 ? -6.367 4.105 -13.312 1 93.25 249 THR B N 1
ATOM 4348 C CA . THR B 1 249 ? -6.523 5.461 -12.797 1 93.25 249 THR B CA 1
ATOM 4349 C C . THR B 1 249 ? -6.969 5.438 -11.336 1 93.25 249 THR B C 1
ATOM 4351 O O . THR B 1 249 ? -8.031 4.902 -11.016 1 93.25 249 THR B O 1
ATOM 4354 N N . ILE B 1 250 ? -6.172 6.008 -10.461 1 93.75 250 ILE B N 1
ATOM 4355 C CA . ILE B 1 250 ? -6.414 5.875 -9.031 1 93.75 250 ILE B CA 1
ATOM 4356 C C . ILE B 1 250 ? -6.426 7.254 -8.383 1 93.75 250 ILE B C 1
ATOM 4358 O O . ILE B 1 250 ? -5.59 8.102 -8.695 1 93.75 250 ILE B O 1
ATOM 4362 N N . ASP B 1 251 ? -7.406 7.473 -7.531 1 93.19 251 ASP B N 1
ATOM 4363 C CA . ASP B 1 251 ? -7.395 8.633 -6.645 1 93.19 251 ASP B CA 1
ATOM 4364 C C . ASP B 1 251 ? -6.402 8.445 -5.5 1 93.19 251 ASP B C 1
ATOM 4366 O O . ASP B 1 251 ? -6.785 8.031 -4.402 1 93.19 251 ASP B O 1
ATOM 4370 N N . VAL B 1 252 ? -5.199 8.828 -5.684 1 93.06 252 VAL B N 1
ATOM 4371 C CA . VAL B 1 252 ? -4.109 8.602 -4.738 1 93.06 252 VAL B CA 1
ATOM 4372 C C . VAL B 1 252 ? -4.309 9.484 -3.504 1 93.06 252 VAL B C 1
ATOM 4374 O O . VAL B 1 252 ? -3.939 9.102 -2.393 1 93.06 252 VAL B O 1
ATOM 4377 N N . SER B 1 253 ? -4.93 10.648 -3.639 1 92.56 253 SER B N 1
ATOM 4378 C CA . SER B 1 253 ? -5.176 11.547 -2.52 1 92.56 253 SER B CA 1
ATOM 4379 C C . SER B 1 253 ? -6.027 10.883 -1.446 1 92.56 253 SER B C 1
ATOM 4381 O O . SER B 1 253 ? -5.785 11.055 -0.251 1 92.56 253 SER B O 1
ATOM 4383 N N . SER B 1 254 ? -6.977 10.094 -1.916 1 92.44 254 SER B N 1
ATOM 4384 C CA . SER B 1 254 ? -7.82 9.375 -0.963 1 92.44 254 SER B CA 1
ATOM 4385 C C . SER B 1 254 ? -7.016 8.352 -0.177 1 92.44 254 SER B C 1
ATOM 4387 O O . SER B 1 254 ? -7.297 8.102 0.997 1 92.44 254 SER B O 1
ATOM 4389 N N . LEU B 1 255 ? -5.965 7.73 -0.79 1 95.19 255 LEU B N 1
ATOM 4390 C CA . LEU B 1 255 ? -5.086 6.805 -0.086 1 95.19 255 LEU B CA 1
ATOM 4391 C C . LEU B 1 255 ? -4.32 7.52 1.022 1 95.19 255 LEU B C 1
ATOM 4393 O O . LEU B 1 255 ? -4.176 6.988 2.127 1 95.19 255 LEU B O 1
ATOM 4397 N N . VAL B 1 256 ? -3.898 8.719 0.71 1 95.94 256 VAL B N 1
ATOM 4398 C CA . VAL B 1 256 ? -3.131 9.508 1.665 1 95.94 256 VAL B CA 1
ATOM 4399 C C . VAL B 1 256 ? -4.023 9.922 2.832 1 95.94 256 VAL B C 1
ATOM 4401 O O . VAL B 1 256 ? -3.697 9.664 3.994 1 95.94 256 VAL B O 1
ATOM 4404 N N . VAL B 1 257 ? -5.199 10.516 2.547 1 93.75 257 VAL B N 1
ATOM 4405 C CA . VAL B 1 257 ? -6.094 11.102 3.541 1 93.75 257 VAL B CA 1
ATOM 4406 C C . VAL B 1 257 ? -6.617 10.008 4.473 1 93.75 257 VAL B C 1
ATOM 4408 O O . VAL B 1 257 ? -6.68 10.203 5.688 1 93.75 257 VAL B O 1
ATOM 4411 N N . ASP B 1 258 ? -6.906 8.82 3.914 1 96.56 258 ASP B N 1
ATOM 4412 C CA . ASP B 1 258 ? -7.469 7.723 4.699 1 96.56 258 ASP B CA 1
ATOM 4413 C C . ASP B 1 258 ? -6.367 6.812 5.238 1 96.56 258 ASP B C 1
ATOM 4415 O O . ASP B 1 258 ? -6.645 5.867 5.98 1 96.56 258 ASP B O 1
ATOM 4419 N N . GLU B 1 259 ? -5.145 7.109 4.824 1 98 259 GLU B N 1
ATOM 4420 C CA . GLU B 1 259 ? -3.982 6.316 5.219 1 98 259 GLU B CA 1
ATOM 4421 C C . GLU B 1 259 ? -4.211 4.832 4.945 1 98 259 GLU B C 1
ATOM 4423 O O . GLU B 1 259 ? -4.004 3.994 5.824 1 98 259 GLU B O 1
ATOM 4428 N N . ILE B 1 260 ? -4.633 4.574 3.736 1 98.31 260 ILE B N 1
ATOM 4429 C CA . ILE B 1 260 ? -4.84 3.213 3.258 1 98.31 260 ILE B CA 1
ATOM 4430 C C . ILE B 1 260 ? -3.498 2.582 2.898 1 98.31 260 ILE B C 1
ATOM 4432 O O . ILE B 1 260 ? -2.607 3.258 2.377 1 98.31 260 ILE B O 1
ATOM 4436 N N . THR B 1 261 ? -3.332 1.291 3.195 1 98.38 261 THR B N 1
ATOM 4437 C CA . THR B 1 261 ? -2.184 0.516 2.738 1 98.38 261 THR B CA 1
ATOM 4438 C C . THR B 1 261 ? -2.559 -0.355 1.543 1 98.38 261 THR B C 1
ATOM 4440 O O . THR B 1 261 ? -3.525 -1.117 1.604 1 98.38 261 THR B O 1
ATOM 4443 N N . LEU B 1 262 ? -1.896 -0.153 0.451 1 98.19 262 LEU B N 1
ATOM 4444 C CA . LEU B 1 262 ? -1.984 -1.047 -0.698 1 98.19 262 LEU B CA 1
ATOM 4445 C C . LEU B 1 262 ? -0.798 -2.004 -0.734 1 98.19 262 LEU B C 1
ATOM 4447 O O . LEU B 1 262 ? 0.354 -1.576 -0.63 1 98.19 262 LEU B O 1
ATOM 4451 N N . LEU B 1 263 ? -1.076 -3.293 -0.873 1 98.12 263 LEU B N 1
ATOM 4452 C CA . LEU B 1 263 ? -0.056 -4.332 -0.772 1 98.12 263 LEU B CA 1
ATOM 4453 C C . LEU B 1 263 ? -0.118 -5.273 -1.971 1 98.12 263 LEU B C 1
ATOM 4455 O O . LEU B 1 263 ? -1.166 -5.855 -2.252 1 98.12 263 LEU B O 1
ATOM 4459 N N . GLY B 1 264 ? 0.985 -5.332 -2.709 1 98.31 264 GLY B N 1
ATOM 4460 C CA . GLY B 1 264 ? 1.083 -6.375 -3.721 1 98.31 264 GLY B CA 1
ATOM 4461 C C . GLY B 1 264 ? 1.345 -7.75 -3.139 1 98.31 264 GLY B C 1
ATOM 4462 O O . GLY B 1 264 ? 2.105 -7.891 -2.18 1 98.31 264 GLY B O 1
ATOM 4463 N N . SER B 1 265 ? 0.751 -8.742 -3.748 1 98.31 265 SER B N 1
ATOM 4464 C CA . SER B 1 265 ? 0.906 -10.117 -3.291 1 98.31 265 SER B CA 1
ATOM 4465 C C . SER B 1 265 ? 0.952 -11.094 -4.469 1 98.31 265 SER B C 1
ATOM 4467 O O . SER B 1 265 ? 0.167 -10.969 -5.41 1 98.31 265 SER B O 1
ATOM 4469 N N . ARG B 1 266 ? 1.864 -11.969 -4.449 1 96.06 266 ARG B N 1
ATOM 4470 C CA . ARG B 1 266 ? 2.07 -12.883 -5.574 1 96.06 266 ARG B CA 1
ATOM 4471 C C . ARG B 1 266 ? 2.273 -14.312 -5.09 1 96.06 266 ARG B C 1
ATOM 4473 O O . ARG B 1 266 ? 1.398 -14.883 -4.434 1 96.06 266 ARG B O 1
ATOM 4480 N N . CYS B 1 267 ? 3.455 -14.93 -5.172 1 96.56 267 CYS B N 1
ATOM 4481 C CA . CYS B 1 267 ? 3.74 -16.312 -4.844 1 96.56 267 CYS B CA 1
ATOM 4482 C C . CYS B 1 267 ? 3.764 -16.531 -3.334 1 96.56 267 CYS B C 1
ATOM 4484 O O . CYS B 1 267 ? 4.039 -15.594 -2.576 1 96.56 267 CYS B O 1
ATOM 4486 N N . GLY B 1 268 ? 3.406 -17.719 -2.891 1 97.62 268 GLY B N 1
ATOM 4487 C CA . GLY B 1 268 ? 3.393 -18.016 -1.466 1 97.62 268 GLY B CA 1
ATOM 4488 C C . GLY B 1 268 ? 3.898 -19.406 -1.139 1 97.62 268 GLY B C 1
ATOM 4489 O O . GLY B 1 268 ? 4.57 -20.047 -1.958 1 97.62 268 GLY B O 1
ATOM 4490 N N . PRO B 1 269 ? 3.602 -19.906 0.017 1 98.19 269 PRO B N 1
ATOM 4491 C CA . PRO B 1 269 ? 4.242 -21.109 0.53 1 98.19 269 PRO B CA 1
ATOM 4492 C C . PRO B 1 269 ? 3.541 -22.391 0.07 1 98.19 269 PRO B C 1
ATOM 4494 O O . PRO B 1 269 ? 2.334 -22.547 0.276 1 98.19 269 PRO B O 1
ATOM 4497 N N . PHE B 1 270 ? 4.309 -23.375 -0.419 1 98.69 270 PHE B N 1
ATOM 4498 C CA . PHE B 1 270 ? 3.758 -24.594 -0.984 1 98.69 270 PHE B CA 1
ATOM 4499 C C . PHE B 1 270 ? 3.404 -25.594 0.117 1 98.69 270 PHE B C 1
ATOM 4501 O O . PHE B 1 270 ? 2.393 -26.281 0.029 1 98.69 270 PHE B O 1
ATOM 4508 N N . VAL B 1 271 ? 4.184 -25.625 1.165 1 98.56 271 VAL B N 1
ATOM 4509 C CA . VAL B 1 271 ? 4.008 -26.656 2.18 1 98.56 271 VAL B CA 1
ATOM 4510 C C . VAL B 1 271 ? 2.656 -26.469 2.869 1 98.56 271 VAL B C 1
ATOM 4512 O O . VAL B 1 271 ? 1.848 -27.406 2.918 1 98.56 271 VAL B O 1
ATOM 4515 N N . PRO B 1 272 ? 2.377 -25.25 3.338 1 98.75 272 PRO B N 1
ATOM 4516 C CA . PRO B 1 272 ? 1.042 -25.078 3.916 1 98.75 272 PRO B CA 1
ATOM 4517 C C . PRO B 1 272 ? -0.075 -25.328 2.908 1 98.75 272 PRO B C 1
ATOM 4519 O O . PRO B 1 272 ? -1.15 -25.812 3.281 1 98.75 272 PRO B O 1
ATOM 4522 N N . ALA B 1 273 ? 0.119 -25.016 1.64 1 98.88 273 ALA B N 1
ATOM 4523 C CA . ALA B 1 273 ? -0.887 -25.281 0.612 1 98.88 273 ALA B CA 1
ATOM 4524 C C . ALA B 1 273 ? -1.178 -26.781 0.496 1 98.88 273 ALA B C 1
ATOM 4526 O O . ALA B 1 273 ? -2.34 -27.188 0.469 1 98.88 273 ALA B O 1
ATOM 4527 N N . LEU B 1 274 ? -0.122 -27.578 0.465 1 98.88 274 LEU B N 1
ATOM 4528 C CA . LEU B 1 274 ? -0.266 -29.031 0.385 1 98.88 274 LEU B CA 1
ATOM 4529 C C . LEU B 1 274 ? -0.957 -29.578 1.63 1 98.88 274 LEU B C 1
ATOM 4531 O O . LEU B 1 274 ? -1.76 -30.5 1.54 1 98.88 274 LEU B O 1
ATOM 4535 N N . GLN B 1 275 ? -0.667 -28.969 2.752 1 98.75 275 GLN B N 1
ATOM 4536 C CA . GLN B 1 275 ? -1.292 -29.391 3.998 1 98.75 275 GLN B CA 1
ATOM 4537 C C . GLN B 1 275 ? -2.797 -29.141 3.977 1 98.75 275 GLN B C 1
ATOM 4539 O O . GLN B 1 275 ? -3.58 -30 4.402 1 98.75 275 GLN B O 1
ATOM 4544 N N . LEU B 1 276 ? -3.189 -28.016 3.494 1 98.75 276 LEU B N 1
ATOM 4545 C CA . LEU B 1 276 ? -4.613 -27.719 3.408 1 98.75 276 LEU B CA 1
ATOM 4546 C C . LEU B 1 276 ? -5.328 -28.703 2.494 1 98.75 276 LEU B C 1
ATOM 4548 O O . LEU B 1 276 ? -6.453 -29.125 2.783 1 98.75 276 LEU B O 1
ATOM 4552 N N . LEU B 1 277 ? -4.703 -29.031 1.372 1 98.75 277 LEU B N 1
ATOM 4553 C CA . LEU B 1 277 ? -5.277 -30.031 0.466 1 98.75 277 LEU B CA 1
ATOM 4554 C C . LEU B 1 277 ? -5.398 -31.391 1.146 1 98.75 277 LEU B C 1
ATOM 4556 O O . LEU B 1 277 ? -6.438 -32.031 1.058 1 98.75 277 LEU B O 1
ATOM 4560 N N . ALA B 1 278 ? -4.359 -31.75 1.859 1 98.62 278 ALA B N 1
ATOM 4561 C CA . ALA B 1 278 ? -4.309 -33.062 2.506 1 98.62 278 ALA B CA 1
ATOM 4562 C C . ALA B 1 278 ? -5.379 -33.188 3.588 1 98.62 278 ALA B C 1
ATOM 4564 O O . ALA B 1 278 ? -5.93 -34.25 3.811 1 98.62 278 ALA B O 1
ATOM 4565 N N . GLU B 1 279 ? -5.648 -32.062 4.219 1 98.06 279 GLU B N 1
ATOM 4566 C CA . GLU B 1 279 ? -6.602 -32.062 5.32 1 98.06 279 GLU B CA 1
ATOM 4567 C C . GLU B 1 279 ? -8.008 -31.703 4.836 1 98.06 279 GLU B C 1
ATOM 4569 O O . GLU B 1 279 ? -8.93 -31.562 5.641 1 98.06 279 GLU B O 1
ATOM 4574 N N . PHE B 1 280 ? -8.188 -31.5 3.602 1 96.75 280 PHE B N 1
ATOM 4575 C CA . PHE B 1 280 ? -9.461 -31.172 2.973 1 96.75 280 PHE B CA 1
ATOM 4576 C C . PHE B 1 280 ? -10.055 -29.906 3.566 1 96.75 280 PHE B C 1
ATOM 4578 O O . PHE B 1 280 ? -11.266 -29.812 3.775 1 96.75 280 PHE B O 1
ATOM 4585 N N . ARG B 1 281 ? -9.164 -28.953 3.873 1 98.06 281 ARG B N 1
ATOM 4586 C CA . ARG B 1 281 ? -9.594 -27.672 4.422 1 98.06 281 ARG B CA 1
ATOM 4587 C C . ARG B 1 281 ? -9.883 -26.672 3.309 1 98.06 281 ARG B C 1
ATOM 4589 O O . ARG B 1 281 ? -10.469 -25.625 3.553 1 98.06 281 ARG B O 1
ATOM 4596 N N . VAL B 1 282 ? -9.484 -27.016 2.123 1 98.31 282 VAL B N 1
ATOM 4597 C CA . VAL B 1 282 ? -9.867 -26.328 0.895 1 98.31 282 VAL B CA 1
ATOM 4598 C C . VAL B 1 282 ? -10.422 -27.328 -0.114 1 98.31 282 VAL B C 1
ATOM 4600 O O . VAL B 1 282 ? -9.922 -28.453 -0.215 1 98.31 282 VAL B O 1
ATOM 4603 N N . ASP B 1 283 ? -11.43 -26.906 -0.787 1 98.06 283 ASP B N 1
ATOM 4604 C CA . ASP B 1 283 ? -12.039 -27.75 -1.806 1 98.06 283 ASP B CA 1
ATOM 4605 C C . ASP B 1 283 ? -11.789 -27.203 -3.205 1 98.06 283 ASP B C 1
ATOM 4607 O O . ASP B 1 283 ? -12.297 -26.125 -3.555 1 98.06 283 ASP B O 1
ATOM 4611 N N . VAL B 1 284 ? -11.109 -27.984 -4.023 1 98.69 284 VAL B N 1
ATOM 4612 C CA . VAL B 1 284 ? -10.727 -27.469 -5.332 1 98.69 284 VAL B CA 1
ATOM 4613 C C . VAL B 1 284 ? -11.43 -28.266 -6.43 1 98.69 284 VAL B C 1
ATOM 4615 O O . VAL B 1 284 ? -11.445 -27.859 -7.59 1 98.69 284 VAL B O 1
ATOM 4618 N N . GLU B 1 285 ? -12.039 -29.328 -6.074 1 97.94 285 GLU B N 1
ATOM 4619 C CA . GLU B 1 285 ? -12.609 -30.25 -7.059 1 97.94 285 GLU B CA 1
ATOM 4620 C C . GLU B 1 285 ? -13.68 -29.547 -7.898 1 97.94 285 GLU B C 1
ATOM 4622 O O . GLU B 1 285 ? -13.688 -29.656 -9.125 1 97.94 285 GLU B O 1
ATOM 4627 N N . PRO B 1 286 ? -14.602 -28.75 -7.227 1 97.81 286 PRO B N 1
ATOM 4628 C CA . PRO B 1 286 ? -15.633 -28.094 -8.023 1 97.81 286 PRO B CA 1
ATOM 4629 C C . PRO B 1 286 ? -15.07 -27.031 -8.969 1 97.81 286 PRO B C 1
ATOM 4631 O O . PRO B 1 286 ? -15.773 -26.547 -9.852 1 97.81 286 PRO B O 1
ATOM 4634 N N . LEU B 1 287 ? -13.82 -26.688 -8.797 1 98.5 287 LEU B N 1
ATOM 4635 C CA . LEU B 1 287 ? -13.219 -25.641 -9.617 1 98.5 287 LEU B CA 1
ATOM 4636 C C . LEU B 1 287 ? -12.695 -26.219 -10.93 1 98.5 287 LEU B C 1
ATOM 4638 O O . LEU B 1 287 ? -12.375 -25.469 -11.859 1 98.5 287 LEU B O 1
ATOM 4642 N N . ILE B 1 288 ? -12.523 -27.516 -10.992 1 98.62 288 ILE B N 1
ATOM 4643 C CA . ILE B 1 288 ? -12.047 -28.172 -12.203 1 98.62 288 ILE B CA 1
ATOM 4644 C C . ILE B 1 288 ? -13.18 -28.25 -13.227 1 98.62 288 ILE B C 1
ATOM 4646 O O . ILE B 1 288 ? -14.148 -28.984 -13.031 1 98.62 288 ILE B O 1
ATOM 4650 N N . GLN B 1 289 ? -13 -27.562 -14.273 1 97.62 289 GLN B N 1
ATOM 4651 C CA . GLN B 1 289 ? -14.086 -27.438 -15.242 1 97.62 289 GLN B CA 1
ATOM 4652 C C . GLN B 1 289 ? -13.914 -28.422 -16.391 1 97.62 289 GLN B C 1
ATOM 4654 O O . GLN B 1 289 ? -14.898 -28.891 -16.969 1 97.62 289 GLN B O 1
ATOM 4659 N N . ALA B 1 290 ? -12.695 -28.672 -16.797 1 98.25 290 ALA B N 1
ATOM 4660 C CA . ALA B 1 290 ? -12.445 -29.562 -17.938 1 98.25 290 ALA B CA 1
ATOM 4661 C C . ALA B 1 290 ? -11.047 -30.172 -17.859 1 98.25 290 ALA B C 1
ATOM 4663 O O . ALA B 1 290 ? -10.18 -29.672 -17.141 1 98.25 290 ALA B O 1
ATOM 4664 N N . LYS B 1 291 ? -10.914 -31.266 -18.578 1 98.12 291 LYS B N 1
ATOM 4665 C CA . LYS B 1 291 ? -9.641 -31.969 -18.75 1 98.12 291 LYS B CA 1
ATOM 4666 C C . LYS B 1 291 ? -9.406 -32.344 -20.219 1 98.12 291 LYS B C 1
ATOM 4668 O O . LYS B 1 291 ? -10.312 -32.812 -20.891 1 98.12 291 LYS B O 1
ATOM 4673 N N . TYR B 1 292 ? -8.305 -31.984 -20.656 1 98.5 292 TYR B N 1
ATOM 4674 C CA . TYR B 1 292 ? -7.867 -32.344 -22 1 98.5 292 TYR B CA 1
ATOM 4675 C C . TYR B 1 292 ? -6.562 -33.125 -21.969 1 98.5 292 TYR B C 1
ATOM 4677 O O . TYR B 1 292 ? -5.801 -33.031 -21 1 98.5 292 TYR B O 1
ATOM 4685 N N . SER B 1 293 ? -6.297 -33.906 -23.047 1 98.06 293 SER B N 1
ATOM 4686 C CA . SER B 1 293 ? -4.977 -34.5 -23.203 1 98.06 293 SER B CA 1
ATOM 4687 C C . SER B 1 293 ? -3.965 -33.5 -23.719 1 98.06 293 SER B C 1
ATOM 4689 O O . SER B 1 293 ? -4.344 -32.438 -24.266 1 98.06 293 SER B O 1
ATOM 4691 N N . LEU B 1 294 ? -2.693 -33.781 -23.531 1 98.12 294 LEU B N 1
ATOM 4692 C CA . LEU B 1 294 ? -1.647 -32.938 -24.078 1 98.12 294 LEU B CA 1
ATOM 4693 C C . LEU B 1 294 ? -1.807 -32.812 -25.594 1 98.12 294 LEU B C 1
ATOM 4695 O O . LEU B 1 294 ? -1.543 -31.734 -26.156 1 98.12 294 LEU B O 1
ATOM 4699 N N . ASP B 1 295 ? -2.301 -33.812 -26.25 1 97.25 295 ASP B N 1
ATOM 4700 C CA . ASP B 1 295 ? -2.537 -33.812 -27.688 1 97.25 295 ASP B CA 1
ATOM 4701 C C . ASP B 1 295 ? -3.576 -32.75 -28.062 1 97.25 295 ASP B C 1
ATOM 4703 O O . ASP B 1 295 ? -3.564 -32.25 -29.188 1 97.25 295 ASP B O 1
ATOM 4707 N N . ASP B 1 296 ? -4.441 -32.438 -27.156 1 97.62 296 ASP B N 1
ATOM 4708 C CA . ASP B 1 296 ? -5.516 -31.484 -27.391 1 97.62 296 ASP B CA 1
ATOM 4709 C C . ASP B 1 296 ? -5.262 -30.172 -26.641 1 97.62 296 ASP B C 1
ATOM 4711 O O . ASP B 1 296 ? -6.203 -29.484 -26.234 1 97.62 296 ASP B O 1
ATOM 4715 N N . ALA B 1 297 ? -4 -29.938 -26.359 1 97.12 297 ALA B N 1
ATOM 4716 C CA . ALA B 1 297 ? -3.648 -28.797 -25.516 1 97.12 297 ALA B CA 1
ATOM 4717 C C . ALA B 1 297 ? -4.145 -27.484 -26.141 1 97.12 297 ALA B C 1
ATOM 4719 O O . ALA B 1 297 ? -4.531 -26.562 -25.422 1 97.12 297 ALA B O 1
ATOM 4720 N N . ILE B 1 298 ? -4.129 -27.359 -27.438 1 97.38 298 ILE B N 1
ATOM 4721 C CA . ILE B 1 298 ? -4.578 -26.141 -28.109 1 97.38 298 ILE B CA 1
ATOM 4722 C C . ILE B 1 298 ? -6.062 -25.922 -27.828 1 97.38 298 ILE B C 1
ATOM 4724 O O . ILE B 1 298 ? -6.484 -24.797 -27.516 1 97.38 298 ILE B O 1
ATOM 4728 N N . ALA B 1 299 ? -6.824 -26.953 -27.938 1 98.06 299 ALA B N 1
ATOM 4729 C CA . ALA B 1 299 ? -8.242 -26.875 -27.594 1 98.06 299 ALA B CA 1
ATOM 4730 C C . ALA B 1 299 ? -8.43 -26.5 -26.125 1 98.06 299 ALA B C 1
ATOM 4732 O O . ALA B 1 299 ? -9.352 -25.766 -25.766 1 98.06 299 ALA B O 1
ATOM 4733 N N . ALA B 1 300 ? -7.59 -27.062 -25.266 1 98.44 300 ALA B N 1
ATOM 4734 C CA . ALA B 1 300 ? -7.629 -26.734 -23.844 1 98.44 300 ALA B CA 1
ATOM 4735 C C . ALA B 1 300 ? -7.418 -25.234 -23.625 1 98.44 300 ALA B C 1
ATOM 4737 O O . ALA B 1 300 ? -8.156 -24.609 -22.859 1 98.44 300 ALA B O 1
ATOM 4738 N N . PHE B 1 301 ? -6.418 -24.656 -24.266 1 98.19 301 PHE B N 1
ATOM 4739 C CA . PHE B 1 301 ? -6.125 -23.234 -24.141 1 98.19 301 PHE B CA 1
ATOM 4740 C C . PHE B 1 301 ? -7.277 -22.391 -24.672 1 98.19 301 PHE B C 1
ATOM 4742 O O . PHE B 1 301 ? -7.633 -21.359 -24.094 1 98.19 301 PHE B O 1
ATOM 4749 N N . ASN B 1 302 ? -7.887 -22.812 -25.797 1 98 302 ASN B N 1
ATOM 4750 C CA . ASN B 1 302 ? -9.055 -22.125 -26.344 1 98 302 ASN B CA 1
ATOM 4751 C C . ASN B 1 302 ? -10.211 -22.125 -25.344 1 98 302 ASN B C 1
ATOM 4753 O O . ASN B 1 302 ? -10.883 -21.094 -25.172 1 98 302 ASN B O 1
ATOM 4757 N N . HIS B 1 303 ? -10.391 -23.266 -24.734 1 98.25 303 HIS B N 1
ATOM 4758 C CA . HIS B 1 303 ? -11.43 -23.359 -23.719 1 98.25 303 HIS B CA 1
ATOM 4759 C C . HIS B 1 303 ? -11.133 -22.453 -22.531 1 98.25 303 HIS B C 1
ATOM 4761 O O . HIS B 1 303 ? -12.016 -21.734 -22.062 1 98.25 303 HIS B O 1
ATOM 4767 N N . ALA B 1 304 ? -9.906 -22.469 -22.062 1 97.75 304 ALA B N 1
ATOM 4768 C CA . ALA B 1 304 ? -9.492 -21.703 -20.875 1 97.75 304 ALA B CA 1
ATOM 4769 C C . ALA B 1 304 ? -9.641 -20.203 -21.109 1 97.75 304 ALA B C 1
ATOM 4771 O O . ALA B 1 304 ? -9.789 -19.438 -20.156 1 97.75 304 ALA B O 1
ATOM 4772 N N . GLN B 1 305 ? -9.625 -19.766 -22.344 1 95.88 305 GLN B N 1
ATOM 4773 C CA . GLN B 1 305 ? -9.703 -18.344 -22.688 1 95.88 305 GLN B CA 1
ATOM 4774 C C . GLN B 1 305 ? -11.141 -17.844 -22.641 1 95.88 305 GLN B C 1
ATOM 4776 O O . GLN B 1 305 ? -11.383 -16.641 -22.641 1 95.88 305 GLN B O 1
ATOM 4781 N N . LYS B 1 306 ? -12.047 -18.844 -22.609 1 95.06 306 LYS B N 1
ATOM 4782 C CA . LYS B 1 306 ? -13.445 -18.422 -22.547 1 95.06 306 LYS B CA 1
ATOM 4783 C C . LYS B 1 306 ? -13.781 -17.766 -21.219 1 95.06 306 LYS B C 1
ATOM 4785 O O . LYS B 1 306 ? -13.305 -18.203 -20.172 1 95.06 306 LYS B O 1
ATOM 4790 N N . ARG B 1 307 ? -14.594 -16.734 -21.359 1 88 307 ARG B N 1
ATOM 4791 C CA . ARG B 1 307 ? -14.969 -15.969 -20.172 1 88 307 ARG B CA 1
ATOM 4792 C C . ARG B 1 307 ? -15.688 -16.859 -19.156 1 88 307 ARG B C 1
ATOM 4794 O O . ARG B 1 307 ? -16.578 -17.625 -19.531 1 88 307 ARG B O 1
ATOM 4801 N N . GLY B 1 308 ? -15.172 -16.703 -17.953 1 89.56 308 GLY B N 1
ATOM 4802 C CA . GLY B 1 308 ? -15.867 -17.391 -16.875 1 89.56 308 GLY B CA 1
ATOM 4803 C C . GLY B 1 308 ? -15.344 -18.797 -16.625 1 89.56 308 GLY B C 1
ATOM 4804 O O . GLY B 1 308 ? -15.727 -19.438 -15.656 1 89.56 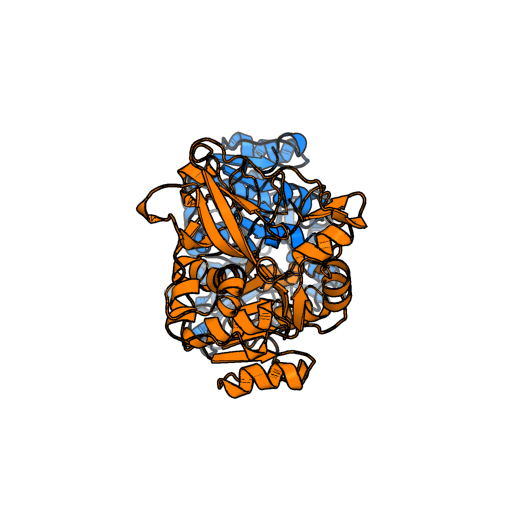308 GLY B O 1
ATOM 4805 N N . THR B 1 309 ? -14.508 -19.266 -17.484 1 95.69 309 THR B N 1
ATOM 4806 C CA . THR B 1 309 ? -13.938 -20.594 -17.312 1 95.69 309 THR B CA 1
ATOM 4807 C C . THR B 1 309 ? -13.125 -20.688 -16.031 1 95.69 309 THR B C 1
ATOM 4809 O O . THR B 1 309 ? -12.352 -19.766 -15.727 1 95.69 309 THR B O 1
ATOM 4812 N N . LEU B 1 310 ? -13.43 -21.719 -15.273 1 97.25 310 LEU B N 1
ATOM 4813 C CA . LEU B 1 310 ? -12.594 -21.969 -14.102 1 97.25 310 LEU B CA 1
ATOM 4814 C C . LEU B 1 310 ? -11.336 -22.734 -14.484 1 97.25 310 LEU B C 1
ATOM 4816 O O . LEU B 1 310 ? -10.641 -22.375 -15.43 1 97.25 310 LEU B O 1
ATOM 4820 N N . LYS B 1 311 ? -10.977 -23.797 -13.859 1 98.56 311 LYS B N 1
ATOM 4821 C CA . LYS B 1 311 ? -9.688 -24.453 -14.078 1 98.56 311 LYS B CA 1
ATOM 4822 C C . LYS B 1 311 ? -9.789 -25.5 -15.172 1 98.56 311 LYS B C 1
ATOM 4824 O O . LYS B 1 311 ? -10.672 -26.359 -15.133 1 98.56 311 LYS B O 1
ATOM 4829 N N . VAL B 1 312 ? -8.938 -25.406 -16.172 1 98.81 312 VAL B N 1
ATOM 4830 C CA . VAL B 1 312 ? -8.766 -26.438 -17.188 1 98.81 312 VAL B CA 1
ATOM 4831 C C . VAL B 1 312 ? -7.453 -27.172 -16.969 1 98.81 312 VAL B C 1
ATOM 4833 O O . VAL B 1 312 ? -6.402 -26.547 -16.812 1 98.81 312 VAL B O 1
ATOM 4836 N N . LEU B 1 313 ? -7.535 -28.5 -16.875 1 98.69 313 LEU B N 1
ATOM 4837 C CA . LEU B 1 313 ? -6.363 -29.328 -16.656 1 98.69 313 LEU B CA 1
ATOM 4838 C C . LEU B 1 313 ? -5.941 -30.016 -17.953 1 98.69 313 LEU B C 1
ATOM 4840 O O . LEU B 1 313 ? -6.781 -30.297 -18.812 1 98.69 313 LEU B O 1
ATOM 4844 N N . VAL B 1 314 ? -4.699 -30.219 -18.078 1 98.75 314 VAL B N 1
ATOM 4845 C CA . VAL B 1 314 ? -4.121 -30.953 -19.203 1 98.75 314 VAL B CA 1
ATOM 4846 C C . VAL B 1 314 ? -3.506 -32.25 -18.688 1 98.75 314 VAL B C 1
ATOM 4848 O O . VAL B 1 314 ? -2.584 -32.219 -17.875 1 98.75 314 VAL B O 1
ATOM 4851 N N . ASP B 1 315 ? -4.02 -33.344 -19.109 1 98.31 315 ASP B N 1
ATOM 4852 C CA . ASP B 1 315 ? -3.484 -34.656 -18.812 1 98.31 315 ASP B CA 1
ATOM 4853 C C . ASP B 1 315 ? -2.291 -34.969 -19.719 1 98.31 315 ASP B C 1
ATOM 4855 O O . ASP B 1 315 ? -2.459 -35.25 -20.906 1 98.31 315 ASP B O 1
ATOM 4859 N N . VAL B 1 316 ? -1.149 -35 -19.156 1 97.19 316 VAL B N 1
ATOM 4860 C CA . VAL B 1 316 ? 0.073 -35.188 -19.938 1 97.19 316 VAL B CA 1
ATOM 4861 C C . VAL B 1 316 ? 0.407 -36.656 -20.047 1 97.19 316 VAL B C 1
ATOM 4863 O O . VAL B 1 316 ? 0.856 -37.125 -21.109 1 97.19 316 VAL B O 1
ATOM 4866 N N . ALA B 1 317 ? 0.397 -37.531 -19 1 86.62 317 ALA B N 1
ATOM 4867 C CA . ALA B 1 317 ? 0.774 -38.938 -18.984 1 86.62 317 ALA B CA 1
ATOM 4868 C C . ALA B 1 317 ? -0.302 -39.812 -19.625 1 86.62 317 ALA B C 1
ATOM 4870 O O . ALA B 1 317 ? -0.029 -40.938 -20.062 1 86.62 317 ALA B O 1
ATOM 4871 N N . GLY B 1 318 ? -1.573 -39.438 -19.641 1 66.12 318 GLY B N 1
ATOM 4872 C CA . GLY B 1 318 ? -2.621 -40.344 -20.078 1 66.12 318 GLY B CA 1
ATOM 4873 C C . GLY B 1 318 ? -2.75 -40.406 -21.578 1 66.12 318 GLY B C 1
ATOM 4874 O O . GLY B 1 318 ? -3.736 -40.938 -22.094 1 66.12 318 GLY B O 1
ATOM 4875 N N . SER B 1 319 ? -1.824 -39.844 -22.453 1 42.88 319 SER B N 1
ATOM 4876 C CA . SER B 1 319 ? -2.172 -40.344 -23.781 1 42.88 319 SER B CA 1
ATOM 4877 C C . SER B 1 319 ? -1.835 -41.812 -23.938 1 42.88 319 SER B C 1
ATOM 4879 O O . SER B 1 319 ? -0.913 -42.312 -23.297 1 42.88 319 SER B O 1
#

pLDDT: mean 96.76, std 4.62, range [42.06, 98.94]

Solvent-accessible surface area (backbone atoms only — not comparable to full-atom values): 32462 Å² total; per-residue (Å²): 59,46,30,39,37,32,48,92,58,35,78,40,83,40,68,79,42,79,71,79,76,52,54,96,67,28,19,28,28,38,26,40,35,25,32,66,48,70,68,51,54,39,40,45,71,54,80,43,87,60,73,41,24,39,30,52,26,30,24,22,29,28,71,42,59,59,78,93,45,48,72,36,49,28,34,51,58,41,56,47,51,72,68,70,47,74,33,28,69,68,75,35,40,86,63,25,89,69,42,31,24,37,25,59,37,94,34,57,13,42,46,21,44,53,36,61,46,49,50,88,38,51,42,78,54,58,88,78,38,50,68,76,61,44,26,42,25,58,62,39,2,28,38,48,25,56,63,75,77,38,89,74,52,43,85,36,32,35,36,36,33,26,55,46,64,63,23,50,43,31,51,47,60,51,51,74,57,55,32,48,54,39,40,24,37,89,48,68,74,54,44,45,61,43,43,76,71,72,42,48,64,46,45,74,85,69,63,54,66,46,64,22,47,32,21,37,29,38,57,40,45,74,68,40,46,50,53,38,56,52,22,33,27,76,60,10,37,39,37,33,64,37,57,40,88,63,64,44,79,37,62,54,29,58,31,17,76,35,26,28,34,40,35,26,40,47,80,41,52,52,66,66,26,48,49,34,48,55,66,61,68,48,83,56,68,89,44,56,69,46,75,30,42,55,92,40,41,67,59,42,52,56,52,49,68,38,85,86,51,52,37,33,34,32,33,42,60,72,116,58,45,31,40,37,32,48,92,58,36,79,41,81,39,68,79,42,78,74,78,76,51,55,95,69,29,18,26,27,39,27,41,34,25,32,65,49,71,67,52,55,39,41,44,72,53,78,42,87,60,73,42,25,39,30,50,25,30,23,23,29,27,72,42,58,59,77,94,46,49,71,34,48,29,31,51,60,41,58,48,50,71,69,72,46,74,33,28,69,68,74,36,41,85,63,25,89,70,44,32,25,39,24,61,37,96,35,56,13,41,46,23,44,52,35,58,46,50,51,88,37,50,42,79,53,57,88,79,39,48,67,75,62,44,25,45,26,58,61,39,3,28,38,48,25,55,62,73,76,39,89,75,52,45,84,35,32,35,37,34,32,25,55,46,64,66,23,51,44,32,50,47,59,52,50,74,56,55,32,47,56,39,39,26,35,89,50,67,73,52,46,44,60,43,42,77,71,71,42,50,63,44,43,73,86,69,63,53,67,46,64,21,47,33,20,37,29,37,59,38,43,71,67,40,47,51,54,38,58,51,22,33,27,74,59,12,38,38,37,32,62,37,59,41,87,63,63,44,80,38,61,54,30,58,31,15,77,36,26,28,34,39,35,27,41,47,82,42,53,51,66,65,26,49,49,34,47,54,67,62,67,48,84,57,70,89,44,56,68,48,76,30,41,55,92,39,41,67,60,43,53,57,52,49,67,38,87,86,49,52,35,34,36,33,32,41,58,76,111

Organism: NCBI:txid376219

InterPro domains:
  IPR011032 GroES-like superfamily [SSF50129] (1-164)
  IPR013154 Alcohol dehydrogenase-like, N-terminal [PF08240] (24-126)
  IPR036291 NAD(P)-binding domain superfamily [SSF51735] (132-276)

Radius of gyration: 28.84 Å; Cα contacts (8 Å, |Δi|>4): 1566; chains: 2; bounding box: 49×87×67 Å

Secondary structure (DSSP, 8-state):
--EEEEETTEEEEES-PPPPPPPTTEEEEEEEEEE--HHHHHHHHTSS---B----EEEEEEEES-TTTBT-EEEE-SEE--SSSHHHHTT-GGG-TT-EETTTBSS--SSBSEEEEEGGGEEEPPTTS-HHHHTTHHHHHHHHHHHHH----TT-EEEEE--SHHHHHHHHHHHTTT-EEEEE-S-HHHHHHHHTTT-EEE-GGGPPTT-EEEEEE-S-SHHHHHHHHHHEEEEEEEEE-S--SSPEEE-HHHHHHHTPEEEE-----HHHHHHHHHTT-S--GGGEEEEEEGGGHHHHHHHHTSTT--EEEEESTT-/--EEEEETTEEEEES-PPPPPPPTTEEEEEEEEEE--HHHHHHHHTSS---B----EEEEEEEES-TTTBT-EEEE-SEE--SSSHHHHTT-GGG-TT-EETTTBSS--SSBSEEEEEGGGEEEPPTTS-HHHHTTHHHHHHHHHHHHH----TT-EEEEE--SHHHHHHHHHHHTTT-EEEEE-S-HHHHHHHHTTT-EEE-GGGPPTT-EEEEEE-S-SHHHHHHHHHHEEEEEEEEE-S--SSPEEE-HHHHHHHTPEEEE-----HHHHHHHHHTT-S--GGGEEEEEEGGGHHHHHHHHTSTT--EEEEESTT-